Protein AF-0000000077146175 (afdb_homodimer)

Secondary structure (DSSP, 8-state):
-HHHHHHHHHHHHHHHHHH-STT--HHHHHHHHT--HHHHHHHHSHHHHHHHHHHHHHHHHHHHHHHHHHGGGGTS-HHHHHHHHHHHHHHHHHHTHHHHHHHHHHHTS--HHHHHIIIIIHHHHHHHHHHHHHHHHHTTSB----HHHHHHHHHHHHHHHHH-HHIIIIIS---TTSHHHHHHHHHHHHHHHHHHHB--------------/-HHHHHHHHHHHHHHHHHH-STT--HHHHHHHHT--HHHHHHHHSHHHHHHHHHHHHHHHHHHHHHHHHHGGGGTS-HHHHHHHHHHHHHHHHHHTHHHHHHHHHHHTS--HHHHHIIIIIHHHHHHHHHHHHHHHHHTTSB----HHHHHHHHHHHHHHHHH-HHIIIIIS---TTSHHHHHHHHHHHHHHHHHHHB--------------

Sequence (424 aa):
MKQTKQKVIDAAISLFNTKGYDGTSVRDIAKRADVNVANISYYFAGKQGLLEQLITDFLEGYIHVIEMSFEQREYLSAKDVMVQMVRGILRYQFENRELTRFFYRELSLDTTLIREVMTVYFSKERYYIEQMIRQGQMKQEFQKVSFTMFMTQLKGMISMPFLYPQYISEVLHSFPSETFFIEMYTKEIEQWMEQALCKANMYHEWPRAVHMMKQTKQKVIDAAISLFNTKGYDGTSVRDIAKRADVNVANISYYFAGKQGLLEQLITDFLEGYIHVIEMSFEQREYLSAKDVMVQMVRGILRYQFENRELTRFFYRELSLDTTLIREVMTVYFSKERYYIEQMIRQGQMKQEFQKVSFTMFMTQLKGMISMPFLYPQYISEVLHSFPSETFFIEMYTKEIEQWMEQALCKANMYHEWPRAVHM

Foldseek 3Di:
DVLLVVLLLVLLLVCCLPLNLVRDALVSSCVSSVHDSVVCCVPQVGSVSSVLCLLVVLLVQLLVQLVVLLVCPVPDALLVSVLSNLVSNLVSCLVVLSSLLSNVVVCPDDDPSNVCCVVPRVVSVLVSNVVSLVRCVVVQFWDDDDSVVVVVVSVCLSSVCRNCVVCCCVVVVDHSSDPVNSVVSSVVVSVVVCVRTGDPPPCPPPPPPPPD/DVLLVVLLLVLLLVCCLPLNLVRDALVSSCVSSVHDSVVCCVPQVGSVSSVLCLLVVLLVQLLVQLVVLLVCPVPDALLVSVLSNLVSNLVSCLVVLSSLLSNVVVCPDDDPSNVCCVVPRVVSVLVSNVVSLVRCVVVQFWDDDDSVVVVVVSVCLSSVCRNCVVCCCVVVVDHSNDPVNSVVSSVVVSVVVCVRTGDPPPPPPPPPPPPD

Structure (mmCIF, N/CA/C/O backbone):
data_AF-0000000077146175-model_v1
#
loop_
_entity.id
_entity.type
_entity.pdbx_description
1 polymer 'Transcriptional regulator IcaR'
#
loop_
_atom_site.group_PDB
_atom_site.id
_atom_site.type_symbol
_atom_site.label_atom_id
_atom_site.label_alt_id
_atom_site.label_comp_id
_atom_site.label_asym_id
_atom_site.label_entity_id
_atom_site.label_seq_id
_atom_site.pdbx_PDB_ins_code
_atom_site.Cartn_x
_atom_site.Cartn_y
_atom_site.Cartn_z
_atom_site.occupancy
_atom_site.B_iso_or_equiv
_atom_site.auth_seq_id
_atom_site.auth_comp_id
_atom_site.auth_asym_id
_atom_site.auth_atom_id
_atom_site.pdbx_PDB_model_num
ATOM 1 N N . MET A 1 1 ? -22.312 -26.75 12.406 1 53.34 1 MET A N 1
ATOM 2 C CA . MET A 1 1 ? -22.422 -26.141 11.086 1 53.34 1 MET A CA 1
ATOM 3 C C . MET A 1 1 ? -21.641 -24.828 11.039 1 53.34 1 MET A C 1
ATOM 5 O O . MET A 1 1 ? -20.797 -24.625 10.164 1 53.34 1 MET A O 1
ATOM 9 N N . LYS A 1 2 ? -21.906 -23.969 11.992 1 64.31 2 LYS A N 1
ATOM 10 C CA . LYS A 1 2 ? -21.234 -22.672 12.094 1 64.31 2 LYS A CA 1
ATOM 11 C C . LYS A 1 2 ? -19.734 -22.844 12.383 1 64.31 2 LYS A C 1
ATOM 13 O O . LYS A 1 2 ? -18.906 -22.141 11.812 1 64.31 2 LYS A O 1
ATOM 18 N N . GLN A 1 3 ? -19.516 -23.969 12.93 1 84.69 3 GLN A N 1
ATOM 19 C CA . GLN A 1 3 ? -18.156 -24.203 13.359 1 84.69 3 GLN A CA 1
ATOM 20 C C . GLN A 1 3 ? -17.281 -24.688 12.195 1 84.69 3 GLN A C 1
ATOM 22 O O . GLN A 1 3 ? -16.141 -24.266 12.047 1 84.69 3 GLN A O 1
ATOM 27 N N . THR A 1 4 ? -17.922 -25.5 11.359 1 88.94 4 THR A N 1
ATOM 28 C CA . THR A 1 4 ? -17.203 -26.047 10.211 1 88.94 4 THR A CA 1
ATOM 29 C C . THR A 1 4 ? -16.875 -24.938 9.211 1 88.94 4 THR A C 1
ATOM 31 O O . THR A 1 4 ? -15.75 -24.875 8.703 1 88.94 4 THR A O 1
ATOM 34 N N . LYS A 1 5 ? -17.797 -24.078 9.039 1 93.44 5 LYS A N 1
ATOM 35 C CA . LYS A 1 5 ? -17.594 -22.969 8.117 1 93.44 5 LYS A CA 1
ATOM 36 C C . LYS A 1 5 ? -16.422 -22.094 8.555 1 93.44 5 LYS A C 1
ATOM 38 O O . LYS A 1 5 ? -15.578 -21.719 7.734 1 93.44 5 LYS A O 1
ATOM 43 N N . GLN A 1 6 ? -16.422 -21.859 9.805 1 94.44 6 GLN A N 1
ATOM 44 C CA . GLN A 1 6 ? -15.375 -20.984 10.344 1 94.44 6 GLN A CA 1
ATOM 45 C C . GLN A 1 6 ? -14.008 -21.656 10.227 1 94.44 6 GLN A C 1
ATOM 47 O O . GLN A 1 6 ? -13.016 -20.984 9.938 1 94.44 6 GLN A O 1
ATOM 52 N N . LYS A 1 7 ? -13.969 -22.875 10.422 1 95.69 7 LYS A N 1
ATOM 53 C CA . LYS A 1 7 ? -12.719 -23.625 10.281 1 95.69 7 LYS A CA 1
ATOM 54 C C . LYS A 1 7 ? -12.172 -23.516 8.859 1 95.69 7 LYS A C 1
ATOM 56 O O . LYS A 1 7 ? -10.969 -23.359 8.664 1 95.69 7 LYS A O 1
ATOM 61 N N . VAL A 1 8 ? -13.078 -23.656 7.957 1 96.31 8 VAL A N 1
ATOM 62 C CA . VAL A 1 8 ? -12.703 -23.594 6.551 1 96.31 8 VAL A CA 1
ATOM 63 C C . VAL A 1 8 ? -12.18 -22.188 6.227 1 96.31 8 VAL A C 1
ATOM 65 O O . VAL A 1 8 ? -11.148 -22.047 5.562 1 96.31 8 VAL A O 1
ATOM 68 N N . ILE A 1 9 ? -12.852 -21.234 6.742 1 96.19 9 ILE A N 1
ATOM 69 C CA . ILE A 1 9 ? -12.492 -19.828 6.508 1 96.19 9 ILE A CA 1
ATOM 70 C C . ILE A 1 9 ? -11.094 -19.562 7.062 1 96.19 9 ILE A C 1
ATOM 72 O O . ILE A 1 9 ? -10.227 -19.047 6.355 1 96.19 9 ILE A O 1
ATOM 76 N N . ASP A 1 10 ? -10.828 -19.984 8.266 1 96.31 10 ASP A N 1
ATOM 77 C CA . ASP A 1 10 ? -9.539 -19.781 8.922 1 96.31 10 ASP A CA 1
ATOM 78 C C . ASP A 1 10 ? -8.414 -20.484 8.172 1 96.31 10 ASP A C 1
ATOM 80 O O . ASP A 1 10 ? -7.336 -19.938 7.98 1 96.31 10 ASP A O 1
ATOM 84 N N . ALA A 1 11 ? -8.703 -21.672 7.762 1 97.19 11 ALA A N 1
ATOM 85 C CA . ALA A 1 11 ? -7.734 -22.453 7.004 1 97.19 11 ALA A CA 1
ATOM 86 C C . ALA A 1 11 ? -7.414 -21.797 5.668 1 97.19 11 ALA A C 1
ATOM 88 O O . ALA A 1 11 ? -6.246 -21.703 5.277 1 97.19 11 ALA A O 1
ATOM 89 N N . ALA A 1 12 ? -8.414 -21.359 5.004 1 97.19 12 ALA A N 1
ATOM 90 C CA . ALA A 1 12 ? -8.25 -20.719 3.699 1 97.19 12 ALA A CA 1
ATOM 91 C C . ALA A 1 12 ? -7.406 -19.453 3.812 1 97.19 12 ALA A C 1
ATOM 93 O O . ALA A 1 12 ? -6.461 -19.25 3.045 1 97.19 12 ALA A O 1
ATOM 94 N N . ILE A 1 13 ? -7.719 -18.625 4.781 1 96.56 13 ILE A N 1
ATOM 95 C CA . ILE A 1 13 ? -7 -17.375 4.98 1 96.56 13 ILE A CA 1
ATOM 96 C C . ILE A 1 13 ? -5.52 -17.656 5.223 1 96.56 13 ILE A C 1
ATOM 98 O O . ILE A 1 13 ? -4.652 -17.047 4.598 1 96.56 13 ILE A O 1
ATOM 102 N N . SER A 1 14 ? -5.27 -18.578 6.059 1 96 14 SER A N 1
ATOM 103 C CA . SER A 1 14 ? -3.898 -18.953 6.383 1 96 14 SER A CA 1
ATOM 104 C C . SER A 1 14 ? -3.154 -19.453 5.148 1 96 14 SER A C 1
ATOM 106 O O . SER A 1 14 ? -2.035 -19.016 4.871 1 96 14 SER A O 1
ATOM 108 N N . LEU A 1 15 ? -3.766 -20.328 4.395 1 95.69 15 LEU A N 1
ATOM 109 C CA . LEU A 1 15 ? -3.139 -20.938 3.225 1 95.69 15 LEU A CA 1
ATOM 110 C C . LEU A 1 15 ? -2.986 -19.906 2.102 1 95.69 15 LEU A C 1
ATOM 112 O O . LEU A 1 15 ? -1.95 -19.875 1.434 1 95.69 15 LEU A O 1
ATOM 116 N N . PHE A 1 16 ? -3.975 -19.094 1.913 1 94.31 16 PHE A N 1
ATOM 117 C CA . PHE A 1 16 ? -3.9 -18.062 0.882 1 94.31 16 PHE A CA 1
ATOM 118 C C . PHE A 1 16 ? -2.773 -17.078 1.178 1 94.31 16 PHE A C 1
ATOM 120 O O . PHE A 1 16 ? -2.1 -16.609 0.26 1 94.31 16 PHE A O 1
ATOM 127 N N . ASN A 1 17 ? -2.557 -16.828 2.371 1 92.94 17 ASN A N 1
ATOM 128 C CA . ASN A 1 17 ? -1.514 -15.875 2.744 1 92.94 17 ASN A CA 1
ATOM 129 C C . ASN A 1 17 ? -0.123 -16.484 2.609 1 92.94 17 ASN A C 1
ATOM 131 O O . ASN A 1 17 ? 0.846 -15.789 2.322 1 92.94 17 ASN A O 1
ATOM 135 N N . THR A 1 18 ? -0.028 -17.75 2.777 1 89.88 18 THR A N 1
ATOM 136 C CA . THR A 1 18 ? 1.278 -18.406 2.812 1 89.88 18 THR A CA 1
ATOM 137 C C . THR A 1 18 ? 1.646 -18.953 1.438 1 89.88 18 THR A C 1
ATOM 139 O O . THR A 1 18 ? 2.779 -18.797 0.98 1 89.88 18 THR A O 1
ATOM 142 N N . LYS A 1 19 ? 0.628 -19.531 0.694 1 87.75 19 LYS A N 1
ATOM 143 C CA . LYS A 1 19 ? 0.913 -20.219 -0.568 1 87.75 19 LYS A CA 1
ATOM 144 C C . LYS A 1 19 ? 0.338 -19.438 -1.75 1 87.75 19 LYS A C 1
ATOM 146 O O . LYS A 1 19 ? 0.604 -19.766 -2.906 1 87.75 19 LYS A O 1
ATOM 151 N N . GLY A 1 20 ? -0.4 -18.406 -1.377 1 87.69 20 GLY A N 1
ATOM 152 C CA . GLY A 1 20 ? -1.138 -17.734 -2.438 1 87.69 20 GLY A CA 1
ATOM 153 C C . GLY A 1 20 ? -2.412 -18.469 -2.826 1 87.69 20 GLY A C 1
ATOM 154 O O . GLY A 1 20 ? -2.584 -19.641 -2.51 1 87.69 20 GLY A O 1
ATOM 155 N N . TYR A 1 21 ? -3.287 -17.781 -3.48 1 89.38 21 TYR A N 1
ATOM 156 C CA . TYR A 1 21 ? -4.559 -18.344 -3.92 1 89.38 21 TYR A CA 1
ATOM 157 C C . TYR A 1 21 ? -4.336 -19.484 -4.91 1 89.38 21 TYR A C 1
ATOM 159 O O . TYR A 1 21 ? -4.871 -20.578 -4.734 1 89.38 21 TYR A O 1
ATOM 167 N N . ASP A 1 22 ? -3.545 -19.203 -5.922 1 85.38 22 ASP A N 1
ATOM 168 C CA . ASP A 1 22 ? -3.318 -20.172 -6.984 1 85.38 22 ASP A CA 1
ATOM 169 C C . ASP A 1 22 ? -2.543 -21.391 -6.465 1 85.38 22 ASP A C 1
ATOM 171 O O . ASP A 1 22 ? -2.723 -22.5 -6.953 1 85.38 22 ASP A O 1
ATOM 175 N N . GLY A 1 23 ? -1.763 -21.188 -5.457 1 87.25 23 GLY A N 1
ATOM 176 C CA . GLY A 1 23 ? -0.946 -22.25 -4.902 1 87.25 23 GLY A CA 1
ATOM 177 C C . GLY A 1 23 ? -1.691 -23.109 -3.9 1 87.25 23 GLY A C 1
ATOM 178 O O . GLY A 1 23 ? -1.13 -24.062 -3.354 1 87.25 23 GLY A O 1
ATOM 179 N N . THR A 1 24 ? -2.904 -22.75 -3.686 1 94.31 24 THR A N 1
ATOM 180 C CA . THR A 1 24 ? -3.709 -23.469 -2.705 1 94.31 24 THR A CA 1
ATOM 181 C C . THR A 1 24 ? -4.84 -24.234 -3.389 1 94.31 24 THR A C 1
ATOM 183 O O . THR A 1 24 ? -5.551 -23.672 -4.227 1 94.31 24 THR A O 1
ATOM 186 N N . SER A 1 25 ? -4.984 -25.5 -3.064 1 95.56 25 SER A N 1
ATOM 187 C CA . SER A 1 25 ? -6.078 -26.297 -3.613 1 95.56 25 SER A CA 1
ATOM 188 C C . SER A 1 25 ? -7.203 -26.469 -2.598 1 95.56 25 SER A C 1
ATOM 190 O O . SER A 1 25 ? -7.016 -26.219 -1.406 1 95.56 25 SER A O 1
ATOM 192 N N . VAL A 1 26 ? -8.312 -26.906 -3.129 1 96.56 26 VAL A N 1
ATOM 193 C CA . VAL A 1 26 ? -9.43 -27.219 -2.25 1 96.56 26 VAL A CA 1
ATOM 194 C C . VAL A 1 26 ? -9.039 -28.359 -1.298 1 96.56 26 VAL A C 1
ATOM 196 O O . VAL A 1 26 ? -9.445 -28.359 -0.133 1 96.56 26 VAL A O 1
ATOM 199 N N . ARG A 1 27 ? -8.281 -29.25 -1.759 1 97.19 27 ARG A N 1
ATOM 200 C CA . ARG A 1 27 ? -7.805 -30.359 -0.939 1 97.19 27 ARG A CA 1
ATOM 201 C C . ARG A 1 27 ? -6.918 -29.859 0.195 1 97.19 27 ARG A C 1
ATOM 203 O O . ARG A 1 27 ? -7.008 -30.344 1.323 1 97.19 27 ARG A O 1
ATOM 210 N N . ASP A 1 28 ? -6.055 -28.938 -0.066 1 97.5 28 ASP A N 1
ATOM 211 C CA . ASP A 1 28 ? -5.199 -28.328 0.953 1 97.5 28 ASP A CA 1
ATOM 212 C C . ASP A 1 28 ? -6.035 -27.703 2.068 1 97.5 28 ASP A C 1
ATOM 214 O O . ASP A 1 28 ? -5.742 -27.906 3.25 1 97.5 28 ASP A O 1
ATOM 218 N N . ILE A 1 29 ? -7.031 -26.953 1.681 1 97.88 29 ILE A N 1
ATOM 219 C CA . ILE A 1 29 ? -7.891 -26.25 2.631 1 97.88 29 ILE A CA 1
ATOM 220 C C . ILE A 1 29 ? -8.641 -27.266 3.492 1 97.88 29 ILE A C 1
ATOM 222 O O . ILE A 1 29 ? -8.703 -27.125 4.715 1 97.88 29 ILE A O 1
ATOM 226 N N . ALA A 1 30 ? -9.188 -28.25 2.814 1 97.75 30 ALA A N 1
ATOM 227 C CA . ALA A 1 30 ? -9.914 -29.297 3.529 1 97.75 30 ALA A CA 1
ATOM 228 C C . ALA A 1 30 ? -9.023 -29.984 4.562 1 97.75 30 ALA A C 1
ATOM 230 O O . ALA A 1 30 ? -9.438 -30.203 5.707 1 97.75 30 ALA A O 1
ATOM 231 N N . LYS A 1 31 ? -7.875 -30.328 4.172 1 98.06 31 LYS A N 1
ATOM 232 C CA . LYS A 1 31 ? -6.918 -31 5.055 1 98.06 31 LYS A CA 1
ATOM 233 C C . LYS A 1 31 ? -6.586 -30.125 6.262 1 98.06 31 LYS A C 1
ATOM 235 O O . LYS A 1 31 ? -6.617 -30.594 7.402 1 98.06 31 LYS A O 1
ATOM 240 N N . ARG A 1 32 ? -6.332 -28.891 6.086 1 97.06 32 ARG A N 1
ATOM 241 C CA . ARG A 1 32 ? -5.965 -27.984 7.168 1 97.06 32 ARG A CA 1
ATOM 242 C C . ARG A 1 32 ? -7.145 -27.75 8.109 1 97.06 32 ARG A C 1
ATOM 244 O O . ARG A 1 32 ? -6.961 -27.609 9.32 1 97.06 32 ARG A O 1
ATOM 251 N N . ALA A 1 33 ? -8.289 -27.641 7.527 1 97.25 33 ALA A N 1
ATOM 252 C CA . ALA A 1 33 ? -9.492 -27.375 8.305 1 97.25 33 ALA A CA 1
ATOM 253 C C . ALA A 1 33 ? -10.016 -28.656 8.945 1 97.25 33 ALA A C 1
ATOM 255 O O . ALA A 1 33 ? -10.938 -28.625 9.766 1 97.25 33 ALA A O 1
ATOM 256 N N . ASP A 1 34 ? -9.461 -29.75 8.539 1 96.69 34 ASP A N 1
ATOM 257 C CA . ASP A 1 34 ? -9.891 -31.062 9.008 1 96.69 34 ASP A CA 1
ATOM 258 C C . ASP A 1 34 ? -11.359 -31.297 8.68 1 96.69 34 ASP A C 1
ATOM 260 O O . ASP A 1 34 ? -12.156 -31.609 9.57 1 96.69 34 ASP A O 1
ATOM 264 N N . VAL A 1 35 ? -11.68 -31.125 7.414 1 96.31 35 VAL A N 1
ATOM 265 C CA . VAL A 1 35 ? -13.016 -31.375 6.898 1 96.31 35 VAL A CA 1
ATOM 266 C C . VAL A 1 35 ? -12.93 -32.094 5.555 1 96.31 35 VAL A C 1
ATOM 268 O O . VAL A 1 35 ? -11.836 -32.25 4.996 1 96.31 35 VAL A O 1
ATOM 271 N N . ASN A 1 36 ? -14.109 -32.562 5.109 1 93.81 36 ASN A N 1
ATOM 272 C CA . ASN A 1 36 ? -14.164 -33.188 3.787 1 93.81 36 ASN A CA 1
ATOM 273 C C . ASN A 1 36 ? -14.25 -32.125 2.682 1 93.81 36 ASN A C 1
ATOM 275 O O . ASN A 1 36 ? -14.859 -31.078 2.869 1 93.81 36 ASN A O 1
ATOM 279 N N . VAL A 1 37 ? -13.672 -32.469 1.535 1 95.25 37 VAL A N 1
ATOM 280 C CA . VAL A 1 37 ? -13.703 -31.609 0.366 1 95.25 37 VAL A CA 1
ATOM 281 C C . VAL A 1 37 ? -15.148 -31.266 0.013 1 95.25 37 VAL A C 1
ATOM 283 O O . VAL A 1 37 ? -15.445 -30.156 -0.422 1 95.25 37 VAL A O 1
ATOM 286 N N . ALA A 1 38 ? -16.031 -32.156 0.232 1 93.44 38 ALA A N 1
ATOM 287 C CA . ALA A 1 38 ? -17.453 -32 -0.074 1 93.44 38 ALA A CA 1
ATOM 288 C C . ALA A 1 38 ? -18.062 -30.875 0.761 1 93.44 38 ALA A C 1
ATOM 290 O O . ALA A 1 38 ? -18.969 -30.188 0.306 1 93.44 38 ALA A O 1
ATOM 291 N N . ASN A 1 39 ? -17.609 -30.688 1.938 1 93.12 39 ASN A N 1
ATOM 292 C CA . ASN A 1 39 ? -18.078 -29.609 2.805 1 93.12 39 ASN A CA 1
ATOM 293 C C . ASN A 1 39 ? -17.797 -28.25 2.197 1 93.12 39 ASN A C 1
ATOM 295 O O . ASN A 1 39 ? -18.625 -27.344 2.273 1 93.12 39 ASN A O 1
ATOM 299 N N . ILE A 1 40 ? -16.641 -28.109 1.567 1 95.31 40 ILE A N 1
ATOM 300 C CA . ILE A 1 40 ? -16.25 -26.828 0.97 1 95.31 40 ILE A CA 1
ATOM 301 C C . ILE A 1 40 ? -17.141 -26.531 -0.228 1 95.31 40 ILE A C 1
ATOM 303 O O . ILE A 1 40 ? -17.609 -25.391 -0.391 1 95.31 40 ILE A O 1
ATOM 307 N N . SER A 1 41 ? -17.375 -27.547 -0.978 1 94.62 41 SER A N 1
ATOM 308 C CA . SER A 1 41 ? -18.266 -27.375 -2.123 1 94.62 41 SER A CA 1
ATOM 309 C C . SER A 1 41 ? -19.672 -27.016 -1.677 1 94.62 41 SER A C 1
ATOM 311 O O . SER A 1 41 ? -20.312 -26.156 -2.273 1 94.62 41 SER A O 1
ATOM 313 N N . TYR A 1 42 ? -20.062 -27.656 -0.73 1 93.19 42 TYR A N 1
ATOM 314 C CA . TYR A 1 42 ? -21.422 -27.453 -0.222 1 93.19 42 TYR A CA 1
ATOM 315 C C . TYR A 1 42 ? -21.594 -26.031 0.331 1 93.19 42 TYR A C 1
ATOM 317 O O . TYR A 1 42 ? -22.547 -25.344 -0.015 1 93.19 42 TYR A O 1
ATOM 325 N N . TYR A 1 43 ? -20.656 -25.578 1.09 1 93.62 43 TYR A N 1
ATOM 326 C CA . TYR A 1 43 ? -20.797 -24.328 1.81 1 93.62 43 TYR A CA 1
ATOM 327 C C . TYR A 1 43 ? -20.359 -23.141 0.94 1 93.62 43 TYR A C 1
ATOM 329 O O . TYR A 1 43 ? -20.891 -22.047 1.076 1 93.62 43 TYR A O 1
ATOM 337 N N . PHE A 1 44 ? -19.328 -23.344 0.019 1 96 44 PHE A N 1
ATOM 338 C CA . PHE A 1 44 ? -18.703 -22.188 -0.615 1 96 44 PHE A CA 1
ATOM 339 C C . PHE A 1 44 ? -18.703 -22.344 -2.131 1 96 44 PHE A C 1
ATOM 341 O O . PHE A 1 44 ? -18.281 -21.422 -2.85 1 96 44 PHE A O 1
ATOM 348 N N . ALA A 1 45 ? -19.156 -23.422 -2.619 1 95.19 45 ALA A N 1
ATOM 349 C CA . ALA A 1 45 ? -19.172 -23.672 -4.055 1 95.19 45 ALA A CA 1
ATOM 350 C C . ALA A 1 45 ? -17.766 -23.672 -4.633 1 95.19 45 ALA A C 1
ATOM 352 O O . ALA A 1 45 ? -17.5 -23.047 -5.66 1 95.19 45 ALA A O 1
ATOM 353 N N . GLY A 1 46 ? -16.781 -24.219 -3.801 1 94.62 46 GLY A N 1
ATOM 354 C CA . GLY A 1 46 ? -15.414 -24.375 -4.262 1 94.62 46 GLY A CA 1
ATOM 355 C C . GLY A 1 46 ? -14.508 -23.234 -3.82 1 94.62 46 GLY A C 1
ATOM 356 O O . GLY A 1 46 ? -14.898 -22.422 -2.982 1 94.62 46 GLY A O 1
ATOM 357 N N . LYS A 1 47 ? -13.273 -23.25 -4.371 1 94.88 47 LYS A N 1
ATOM 358 C CA . LYS A 1 47 ? -12.234 -22.297 -4.004 1 94.88 47 LYS A CA 1
ATOM 359 C C . LYS A 1 47 ? -12.609 -20.875 -4.434 1 94.88 47 LYS A C 1
ATOM 361 O O . LYS A 1 47 ? -12.398 -19.922 -3.693 1 94.88 47 LYS A O 1
ATOM 366 N N . GLN A 1 48 ? -13.203 -20.797 -5.578 1 94.75 48 GLN A N 1
ATOM 367 C CA . GLN A 1 48 ? -13.602 -19.5 -6.098 1 94.75 48 GLN A CA 1
ATOM 368 C C . GLN A 1 48 ? -14.711 -18.875 -5.254 1 94.75 48 GLN A C 1
ATOM 370 O O . GLN A 1 48 ? -14.68 -17.688 -4.934 1 94.75 48 GLN A O 1
ATOM 375 N N . GLY A 1 49 ? -15.664 -19.641 -4.957 1 96.25 49 GLY A N 1
ATOM 376 C CA . GLY A 1 49 ? -16.734 -19.156 -4.086 1 96.25 49 GLY A CA 1
ATOM 377 C C . GLY A 1 49 ? -16.234 -18.75 -2.711 1 96.25 49 GLY A C 1
ATOM 378 O O . GLY A 1 49 ? -16.734 -17.781 -2.139 1 96.25 49 GLY A O 1
ATOM 379 N N . LEU A 1 50 ? -15.359 -19.516 -2.219 1 96.81 50 LEU A N 1
ATOM 380 C CA . LEU A 1 50 ? -14.758 -19.203 -0.929 1 96.81 50 LEU A CA 1
ATOM 381 C C . LEU A 1 50 ? -14.039 -17.859 -0.978 1 96.81 50 LEU A C 1
ATOM 383 O O . LEU A 1 50 ? -14.203 -17.031 -0.078 1 96.81 50 LEU A O 1
ATOM 387 N N . LEU A 1 51 ? -13.266 -17.609 -2.018 1 96.94 51 LEU A N 1
ATOM 388 C CA . LEU A 1 51 ? -12.586 -16.328 -2.209 1 96.94 51 LEU A CA 1
ATOM 389 C C . LEU A 1 51 ? -13.586 -15.18 -2.234 1 96.94 51 LEU A C 1
ATOM 391 O O . LEU A 1 51 ? -13.406 -14.172 -1.545 1 96.94 51 LEU A O 1
ATOM 395 N N . GLU A 1 52 ? -14.555 -15.32 -3.002 1 96.88 52 GLU A N 1
ATOM 396 C CA . GLU A 1 52 ? -15.57 -14.289 -3.152 1 96.88 52 GLU A CA 1
ATOM 397 C C . GLU A 1 52 ? -16.234 -13.969 -1.816 1 96.88 52 GLU A C 1
ATOM 399 O O . GLU A 1 52 ? -16.469 -12.805 -1.491 1 96.88 52 GLU A O 1
ATOM 404 N N . GLN A 1 53 ? -16.531 -14.969 -1.113 1 96.44 53 GLN A N 1
ATOM 405 C CA . GLN A 1 53 ? -17.172 -14.773 0.184 1 96.44 53 GLN A CA 1
ATOM 406 C C . GLN A 1 53 ? -16.234 -14.062 1.156 1 96.44 53 GLN A C 1
ATOM 408 O O . GLN A 1 53 ? -16.672 -13.18 1.904 1 96.44 53 GLN A O 1
ATOM 413 N N . LEU A 1 54 ? -14.992 -14.477 1.224 1 97.5 54 LEU A N 1
ATOM 414 C CA . LEU A 1 54 ? -14.016 -13.844 2.105 1 97.5 54 LEU A CA 1
ATOM 415 C C . LEU A 1 54 ? -13.898 -12.352 1.811 1 97.5 54 LEU A C 1
ATOM 417 O O . LEU A 1 54 ? -13.93 -11.531 2.729 1 97.5 54 LEU A O 1
ATOM 421 N N . ILE A 1 55 ? -13.852 -11.992 0.526 1 97.81 55 ILE A N 1
ATOM 422 C CA . ILE A 1 55 ? -13.68 -10.602 0.097 1 97.81 55 ILE A CA 1
ATOM 423 C C . ILE A 1 55 ? -14.945 -9.805 0.405 1 97.81 55 ILE A C 1
ATOM 425 O O . ILE A 1 55 ? -14.875 -8.711 0.966 1 97.81 55 ILE A O 1
ATOM 429 N N . THR A 1 56 ? -16.031 -10.383 0.091 1 96.75 56 THR A N 1
ATOM 430 C CA . THR A 1 56 ? -17.312 -9.703 0.299 1 96.75 56 THR A CA 1
ATOM 431 C C . THR A 1 56 ? -17.562 -9.477 1.787 1 96.75 56 THR A C 1
ATOM 433 O O . THR A 1 56 ? -17.953 -8.383 2.197 1 96.75 56 THR A O 1
ATOM 436 N N . ASP A 1 57 ? -17.375 -10.523 2.551 1 96.06 57 ASP A N 1
ATOM 437 C CA . ASP A 1 57 ? -17.562 -10.406 3.994 1 96.06 57 ASP A CA 1
ATOM 438 C C . ASP A 1 57 ? -16.656 -9.328 4.578 1 96.06 57 ASP A C 1
ATOM 440 O O . ASP A 1 57 ? -17.078 -8.547 5.434 1 96.06 57 ASP A O 1
ATOM 444 N N . PHE A 1 58 ? -15.43 -9.305 4.172 1 98.12 58 PHE A N 1
ATOM 445 C CA . PHE A 1 58 ? -14.492 -8.289 4.629 1 98.12 58 PHE A CA 1
ATOM 446 C C . PHE A 1 58 ? -15.016 -6.891 4.309 1 98.12 58 PHE A C 1
ATOM 448 O O . PHE A 1 58 ? -15.031 -6.016 5.18 1 98.12 58 PHE A O 1
ATOM 455 N N . LEU A 1 59 ? -15.469 -6.691 3.119 1 98.69 59 LEU A N 1
ATOM 456 C CA . LEU A 1 59 ? -15.875 -5.375 2.645 1 98.69 59 LEU A CA 1
ATOM 457 C C . LEU A 1 59 ? -17.172 -4.938 3.311 1 98.69 59 LEU A C 1
ATOM 459 O O . LEU A 1 59 ? -17.391 -3.746 3.557 1 98.69 59 LEU A O 1
ATOM 463 N N . GLU A 1 60 ? -18.031 -5.898 3.541 1 98.06 60 GLU A N 1
ATOM 464 C CA . GLU A 1 60 ? -19.266 -5.566 4.246 1 98.06 60 GLU A CA 1
ATOM 465 C C . GLU A 1 60 ? -18.969 -5.008 5.637 1 98.06 60 GLU A C 1
ATOM 467 O O . GLU A 1 60 ? -19.562 -4.004 6.047 1 98.06 60 GLU A O 1
ATOM 472 N N . GLY A 1 61 ? -18.094 -5.676 6.352 1 98.5 61 GLY A N 1
ATOM 473 C CA . GLY A 1 61 ? -17.672 -5.148 7.641 1 98.5 61 GLY A CA 1
ATOM 474 C C . GLY A 1 61 ? -16.969 -3.812 7.539 1 98.5 61 GLY A C 1
ATOM 475 O O . GLY A 1 61 ? -17.203 -2.914 8.352 1 98.5 61 GLY A O 1
ATOM 476 N N . TYR A 1 62 ? -16.141 -3.678 6.59 1 98.69 62 TYR A N 1
ATOM 477 C CA . TYR A 1 62 ? -15.367 -2.465 6.328 1 98.69 62 TYR A CA 1
ATOM 478 C C . TYR A 1 62 ? -16.297 -1.278 6.078 1 98.69 62 TYR A C 1
ATOM 480 O O . TYR A 1 62 ? -16.125 -0.218 6.688 1 98.69 62 TYR A O 1
ATOM 488 N N . ILE A 1 63 ? -17.266 -1.441 5.215 1 98.62 63 ILE A N 1
ATOM 489 C CA . ILE A 1 63 ? -18.203 -0.374 4.863 1 98.62 63 ILE A CA 1
ATOM 490 C C . ILE A 1 63 ? -19.109 -0.076 6.047 1 98.62 63 ILE A C 1
ATOM 492 O O . ILE A 1 63 ? -19.469 1.079 6.289 1 98.62 63 ILE A O 1
ATOM 496 N N . HIS A 1 64 ? -19.453 -1.121 6.754 1 98.56 64 HIS A N 1
ATOM 497 C CA . HIS A 1 64 ? -20.312 -0.936 7.926 1 98.56 64 HIS A CA 1
ATOM 498 C C . HIS A 1 64 ? -19.656 0.011 8.93 1 98.56 64 HIS A C 1
ATOM 500 O O . HIS A 1 64 ? -20.328 0.873 9.5 1 98.56 64 HIS A O 1
ATOM 506 N N . VAL A 1 65 ? -18.406 -0.14 9.164 1 98.56 65 VAL A N 1
ATOM 507 C CA . VAL A 1 65 ? -17.656 0.726 10.07 1 98.56 65 VAL A CA 1
ATOM 508 C C . VAL A 1 65 ? -17.766 2.178 9.602 1 98.56 65 VAL A C 1
ATOM 510 O O . VAL A 1 65 ? -18 3.076 10.414 1 98.56 65 VAL A O 1
ATOM 513 N N . ILE A 1 66 ? -17.609 2.428 8.336 1 98.62 66 ILE A N 1
ATOM 514 C CA . ILE A 1 66 ? -17.656 3.764 7.746 1 98.62 66 ILE A CA 1
ATOM 515 C C . ILE A 1 66 ? -19.062 4.34 7.898 1 98.62 66 ILE A C 1
ATOM 517 O O . ILE A 1 66 ? -19.219 5.488 8.32 1 98.62 66 ILE A O 1
ATOM 521 N N . GLU A 1 67 ? -20.031 3.516 7.629 1 98.38 67 GLU A N 1
ATOM 522 C CA . GLU A 1 67 ? -21.438 3.936 7.684 1 98.38 67 GLU A CA 1
ATOM 523 C C . GLU A 1 67 ? -21.844 4.312 9.109 1 98.38 67 GLU A C 1
ATOM 525 O O . GLU A 1 67 ? -22.547 5.301 9.312 1 98.38 67 GLU A O 1
ATOM 530 N N . MET A 1 68 ? -21.438 3.514 10.008 1 98.31 68 MET A N 1
ATOM 531 C CA . MET A 1 68 ? -21.766 3.775 11.406 1 98.31 68 MET A CA 1
ATOM 532 C C . MET A 1 68 ? -21.219 5.125 11.852 1 98.31 68 MET A C 1
ATOM 534 O O . MET A 1 68 ? -21.875 5.859 12.586 1 98.31 68 MET A O 1
ATOM 538 N N . SER A 1 69 ? -20 5.418 11.445 1 98.31 69 SER A N 1
ATOM 539 C CA . SER A 1 69 ? -19.422 6.719 11.766 1 98.31 69 SER A CA 1
ATOM 540 C C . SER A 1 69 ? -20.156 7.844 11.047 1 98.31 69 SER A C 1
ATOM 542 O O . SER A 1 69 ? -20.438 8.891 11.641 1 98.31 69 SER A O 1
ATOM 544 N N . PHE A 1 70 ? -20.453 7.645 9.812 1 98.31 70 PHE A N 1
ATOM 545 C CA . PHE A 1 70 ? -21.125 8.633 8.984 1 98.31 70 PHE A CA 1
ATOM 546 C C . PHE A 1 70 ? -22.484 9.016 9.586 1 98.31 70 PHE A C 1
ATOM 548 O O . PHE A 1 70 ? -22.906 10.164 9.492 1 98.31 70 PHE A O 1
ATOM 555 N N . GLU A 1 71 ? -23.141 8.078 10.172 1 97.94 71 GLU A N 1
ATOM 556 C CA . GLU A 1 71 ? -24.469 8.281 10.742 1 97.94 71 GLU A CA 1
ATOM 557 C C . GLU A 1 71 ? -24.422 9.281 11.898 1 97.94 71 GLU A C 1
ATOM 559 O O . GLU A 1 71 ? -25.453 9.812 12.305 1 97.94 71 GLU A O 1
ATOM 564 N N . GLN A 1 72 ? -23.312 9.594 12.391 1 97.69 72 GLN A N 1
ATOM 565 C CA . GLN A 1 72 ? -23.172 10.523 13.508 1 97.69 72 GLN A CA 1
ATOM 566 C C . GLN A 1 72 ? -22.984 11.953 13.016 1 97.69 72 GLN A C 1
ATOM 568 O O . GLN A 1 72 ? -22.781 12.875 13.812 1 97.69 72 GLN A O 1
ATOM 573 N N . ARG A 1 73 ? -23.078 12.211 11.727 1 96.12 73 ARG A N 1
ATOM 574 C CA . ARG A 1 73 ? -22.719 13.469 11.086 1 96.12 73 ARG A CA 1
ATOM 575 C C . ARG A 1 73 ? -23.625 14.602 11.555 1 96.12 73 ARG A C 1
ATOM 577 O O . ARG A 1 73 ? -23.266 15.781 11.445 1 96.12 73 ARG A O 1
ATOM 584 N N . GLU A 1 74 ? -24.828 14.25 12.07 1 95.12 74 GLU A N 1
ATOM 585 C CA . GLU A 1 74 ? -25.75 15.273 12.531 1 95.12 74 GLU A CA 1
ATOM 586 C C . GLU A 1 74 ? -25.438 15.711 13.961 1 95.12 74 GLU A C 1
ATOM 588 O O . GLU A 1 74 ? -25.875 16.781 14.398 1 95.12 74 GLU A O 1
ATOM 593 N N . TYR A 1 75 ? -24.609 14.898 14.648 1 96.62 75 TYR A N 1
ATOM 594 C CA . TYR A 1 75 ? -24.391 15.133 16.078 1 96.62 75 TYR A CA 1
ATOM 595 C C . TYR A 1 75 ? -22.969 15.578 16.344 1 96.62 75 TYR A C 1
ATOM 597 O O . TYR A 1 75 ? -22.688 16.172 17.391 1 96.62 75 TYR A O 1
ATOM 605 N N . LEU A 1 76 ? -22.078 15.312 15.469 1 97.38 76 LEU A N 1
ATOM 606 C CA . LEU A 1 76 ? -20.656 15.594 15.672 1 97.38 76 LEU A CA 1
ATOM 607 C C . LEU A 1 76 ? -20.125 16.516 14.578 1 97.38 76 LEU A C 1
ATOM 609 O O . LEU A 1 76 ? -20.766 16.688 13.539 1 97.38 76 LEU A O 1
ATOM 613 N N . SER A 1 77 ? -18.938 17.156 14.914 1 96.88 77 SER A N 1
ATOM 614 C CA . SER A 1 77 ? -18.266 17.922 13.875 1 96.88 77 SER A CA 1
ATOM 615 C C . SER A 1 77 ? -17.766 17.031 12.75 1 96.88 77 SER A C 1
ATOM 617 O O . SER A 1 77 ? -17.609 15.82 12.938 1 96.88 77 SER A O 1
ATOM 619 N N . ALA A 1 78 ? -17.547 17.578 11.578 1 97.44 78 ALA A N 1
ATOM 620 C CA . ALA A 1 78 ? -16.984 16.812 10.461 1 97.44 78 ALA A CA 1
ATOM 621 C C . ALA A 1 78 ? -15.656 16.188 10.844 1 97.44 78 ALA A C 1
ATOM 623 O O . ALA A 1 78 ? -15.383 15.039 10.492 1 97.44 78 ALA A O 1
ATOM 624 N N . LYS A 1 79 ? -14.883 16.938 11.578 1 97 79 LYS A N 1
ATOM 625 C CA . LYS A 1 79 ? -13.594 16.438 12.039 1 97 79 LYS A CA 1
ATOM 626 C C . LYS A 1 79 ? -13.758 15.203 12.914 1 97 79 LYS A C 1
ATOM 628 O O . LYS A 1 79 ? -13.086 14.188 12.703 1 97 79 LYS A O 1
ATOM 633 N N . ASP A 1 80 ? -14.656 15.281 13.852 1 97.62 80 ASP A N 1
ATOM 634 C CA . ASP A 1 80 ? -14.852 14.18 14.789 1 97.62 80 ASP A CA 1
ATOM 635 C C . ASP A 1 80 ? -15.367 12.938 14.07 1 97.62 80 ASP A C 1
ATOM 637 O O . ASP A 1 80 ? -14.961 11.812 14.398 1 97.62 80 ASP A O 1
ATOM 641 N N . VAL A 1 81 ? -16.234 13.117 13.117 1 98.31 81 VAL A N 1
ATOM 642 C CA . VAL A 1 81 ? -16.75 11.992 12.344 1 98.31 81 VAL A CA 1
ATOM 643 C C . VAL A 1 81 ? -15.617 11.344 11.547 1 98.31 81 VAL A C 1
ATOM 645 O O . VAL A 1 81 ? -15.484 10.125 11.523 1 98.31 81 VAL A O 1
ATOM 648 N N . MET A 1 82 ? -14.797 12.148 10.906 1 98.12 82 MET A N 1
ATOM 649 C CA . MET A 1 82 ? -13.672 11.641 10.117 1 98.12 82 MET A CA 1
ATOM 650 C C . MET A 1 82 ? -12.695 10.875 11.008 1 98.12 82 MET A C 1
ATOM 652 O O . MET A 1 82 ? -12.172 9.836 10.602 1 98.12 82 MET A O 1
ATOM 656 N N . VAL A 1 83 ? -12.445 11.383 12.18 1 97.81 83 VAL A N 1
ATOM 657 C CA . VAL A 1 83 ? -11.555 10.727 13.133 1 97.81 83 VAL A CA 1
ATOM 658 C C . VAL A 1 83 ? -12.133 9.367 13.531 1 97.81 83 VAL A C 1
ATOM 660 O O . VAL A 1 83 ? -11.414 8.367 13.547 1 97.81 83 VAL A O 1
ATOM 663 N N . GLN A 1 84 ? -13.398 9.305 13.781 1 97.94 84 GLN A N 1
ATOM 664 C CA . GLN A 1 84 ? -14.055 8.055 14.141 1 97.94 84 GLN A CA 1
ATOM 665 C C . GLN A 1 84 ? -13.984 7.051 12.992 1 97.94 84 GLN A C 1
ATOM 667 O O . GLN A 1 84 ? -13.812 5.852 13.219 1 97.94 84 GLN A O 1
ATOM 672 N N . MET A 1 85 ? -14.164 7.512 11.812 1 98.31 85 MET A N 1
ATOM 673 C CA . MET A 1 85 ? -14.078 6.652 10.641 1 98.31 85 MET A CA 1
ATOM 674 C C . MET A 1 85 ? -12.703 6.004 10.531 1 98.31 85 MET A C 1
ATOM 676 O O . MET A 1 85 ? -12.602 4.785 10.391 1 98.31 85 MET A O 1
ATOM 680 N N . VAL A 1 86 ? -11.688 6.82 10.648 1 98.12 86 VAL A N 1
ATOM 681 C CA . VAL A 1 86 ? -10.312 6.34 10.5 1 98.12 86 VAL A CA 1
ATOM 682 C C . VAL A 1 86 ? -9.984 5.363 11.633 1 98.12 86 VAL A C 1
ATOM 684 O O . VAL A 1 86 ? -9.422 4.293 11.391 1 98.12 86 VAL A O 1
ATOM 687 N N . ARG A 1 87 ? -10.359 5.691 12.836 1 98.19 87 ARG A N 1
ATOM 688 C CA . ARG A 1 87 ? -10.148 4.812 13.984 1 98.19 87 ARG A CA 1
ATOM 689 C C . ARG A 1 87 ? -10.859 3.477 13.789 1 98.19 87 ARG A C 1
ATOM 691 O O . ARG A 1 87 ? -10.281 2.42 14.047 1 98.19 87 ARG A O 1
ATOM 698 N N . GLY A 1 88 ? -12.07 3.582 13.406 1 98.56 88 GLY A N 1
ATOM 699 C CA . GLY A 1 88 ? -12.852 2.375 13.18 1 98.56 88 GLY A CA 1
ATOM 700 C C . GLY A 1 88 ? -12.273 1.486 12.094 1 98.56 88 GLY A C 1
ATOM 701 O O . GLY A 1 88 ? -12.219 0.265 12.25 1 98.56 88 GLY A O 1
ATOM 702 N N . ILE A 1 89 ? -11.852 2.074 11 1 98.69 89 ILE A N 1
ATOM 703 C CA . ILE A 1 89 ? -11.266 1.343 9.875 1 98.69 89 ILE A CA 1
ATOM 704 C C . ILE A 1 89 ? -10 0.62 10.336 1 98.69 89 ILE A C 1
ATOM 706 O O . ILE A 1 89 ? -9.836 -0.576 10.086 1 98.69 89 ILE A O 1
ATOM 710 N N . LEU A 1 90 ? -9.109 1.332 11.016 1 98.75 90 LEU A N 1
ATOM 711 C CA . LEU A 1 90 ? -7.848 0.749 11.445 1 98.75 90 LEU A CA 1
ATOM 712 C C . LEU A 1 90 ? -8.078 -0.357 12.469 1 98.75 90 LEU A C 1
ATOM 714 O O . LEU A 1 90 ? -7.418 -1.398 12.422 1 98.75 90 LEU A O 1
ATOM 718 N N . ARG A 1 91 ? -9.008 -0.149 13.367 1 98.44 91 ARG A N 1
ATOM 719 C CA . ARG A 1 91 ? -9.344 -1.177 14.352 1 98.44 91 ARG A CA 1
ATOM 720 C C . ARG A 1 91 ? -9.891 -2.426 13.664 1 98.44 91 ARG A C 1
ATOM 722 O O . ARG A 1 91 ? -9.477 -3.545 13.984 1 98.44 91 ARG A O 1
ATOM 729 N N . TYR A 1 92 ? -10.797 -2.246 12.797 1 98.75 92 TYR A N 1
ATOM 730 C CA . TYR A 1 92 ? -11.391 -3.359 12.062 1 98.75 92 TYR A CA 1
ATOM 731 C C . TYR A 1 92 ? -10.328 -4.148 11.312 1 98.75 92 TYR A C 1
ATOM 733 O O . TYR A 1 92 ? -10.305 -5.383 11.375 1 98.75 92 TYR A O 1
ATOM 741 N N . GLN A 1 93 ? -9.477 -3.438 10.57 1 98.75 93 GLN A N 1
ATOM 742 C CA . GLN A 1 93 ? -8.406 -4.082 9.82 1 98.75 93 GLN A CA 1
ATOM 743 C C . GLN A 1 93 ? -7.453 -4.82 10.758 1 98.75 93 GLN A C 1
ATOM 745 O O . GLN A 1 93 ? -6.973 -5.91 10.43 1 98.75 93 GLN A O 1
ATOM 750 N N . PHE A 1 94 ? -7.18 -4.234 11.891 1 98.62 94 PHE A N 1
ATOM 751 C CA . PHE A 1 94 ? -6.281 -4.844 12.867 1 98.62 94 PHE A CA 1
ATOM 752 C C . PHE A 1 94 ? -6.871 -6.133 13.422 1 98.62 94 PHE A C 1
ATOM 754 O O . PHE A 1 94 ? -6.176 -7.141 13.539 1 98.62 94 PHE A O 1
ATOM 761 N N . GLU A 1 95 ? -8.133 -6.105 13.734 1 97.88 95 GLU A N 1
ATOM 762 C CA . GLU A 1 95 ? -8.82 -7.266 14.289 1 97.88 95 GLU A CA 1
ATOM 763 C C . GLU A 1 95 ? -8.914 -8.398 13.266 1 97.88 95 GLU A C 1
ATOM 765 O O . GLU A 1 95 ? -9.086 -9.562 13.633 1 97.88 95 GLU A O 1
ATOM 770 N N . ASN A 1 96 ? -8.828 -8.062 12.039 1 97.62 96 ASN A N 1
ATOM 771 C CA . ASN A 1 96 ? -8.859 -9.023 10.945 1 97.62 96 ASN A CA 1
ATOM 772 C C . ASN A 1 96 ? -7.574 -8.992 10.125 1 97.62 96 ASN A C 1
ATOM 774 O O . ASN A 1 96 ? -7.613 -9.055 8.898 1 97.62 96 ASN A O 1
ATOM 778 N N . ARG A 1 97 ? -6.492 -8.867 10.734 1 96.69 97 ARG A N 1
ATOM 779 C CA . ARG A 1 97 ? -5.234 -8.484 10.102 1 96.69 97 ARG A CA 1
ATOM 780 C C . ARG A 1 97 ? -4.824 -9.5 9.039 1 96.69 97 ARG A C 1
ATOM 782 O O . ARG A 1 97 ? -4.32 -9.125 7.977 1 96.69 97 ARG A O 1
ATOM 789 N N . GLU A 1 98 ? -5.023 -10.805 9.25 1 95.94 98 GLU A N 1
ATOM 790 C CA . GLU A 1 98 ? -4.652 -11.805 8.25 1 95.94 98 GLU A CA 1
ATOM 791 C C . GLU A 1 98 ? -5.523 -11.695 7.008 1 95.94 98 GLU A C 1
ATOM 793 O O . GLU A 1 98 ? -5.023 -11.766 5.883 1 95.94 98 GLU A O 1
ATOM 798 N N . LEU A 1 99 ? -6.793 -11.578 7.273 1 97.5 99 LEU A N 1
ATOM 799 C CA . LEU A 1 99 ? -7.715 -11.398 6.16 1 97.5 99 LEU A CA 1
ATOM 800 C C . LEU A 1 99 ? -7.457 -10.07 5.449 1 97.5 99 LEU A C 1
ATOM 802 O O . LEU A 1 99 ? -7.559 -9.984 4.223 1 97.5 99 LEU A O 1
ATOM 806 N N . THR A 1 100 ? -7.133 -9 6.199 1 98.44 100 THR A N 1
ATOM 807 C CA . THR A 1 100 ? -6.82 -7.691 5.633 1 98.44 100 THR A CA 1
ATOM 808 C C . THR A 1 100 ? -5.625 -7.777 4.691 1 98.44 100 THR A C 1
ATOM 810 O O . THR A 1 100 ? -5.66 -7.242 3.582 1 98.44 100 THR A O 1
ATOM 813 N N . ARG A 1 101 ? -4.609 -8.438 5.133 1 96.88 101 ARG A N 1
ATOM 814 C CA . ARG A 1 101 ? -3.422 -8.609 4.297 1 96.88 101 ARG A CA 1
ATOM 815 C C . ARG A 1 101 ? -3.764 -9.336 3 1 96.88 101 ARG A C 1
ATOM 817 O O . ARG A 1 101 ? -3.357 -8.906 1.918 1 96.88 101 ARG A O 1
ATOM 824 N N . PHE A 1 102 ? -4.496 -10.414 3.172 1 96.12 102 PHE A N 1
ATOM 825 C CA . PHE A 1 102 ? -4.93 -11.172 2.004 1 96.12 102 PHE A CA 1
ATOM 826 C C . PHE A 1 102 ? -5.75 -10.297 1.065 1 96.12 102 PHE A C 1
ATOM 828 O O . PHE A 1 102 ? -5.539 -10.312 -0.149 1 96.12 102 PHE A O 1
ATOM 835 N N . PHE A 1 103 ? -6.637 -9.492 1.619 1 97.81 103 PHE A N 1
ATOM 836 C CA . PHE A 1 103 ? -7.504 -8.617 0.842 1 97.81 103 PHE A CA 1
ATOM 837 C C . PHE A 1 103 ? -6.68 -7.641 0.008 1 97.81 103 PHE A C 1
ATOM 839 O O . PHE A 1 103 ? -6.91 -7.496 -1.194 1 97.81 103 PHE A O 1
ATOM 846 N N . TYR A 1 104 ? -5.711 -6.996 0.623 1 97.62 104 TYR A N 1
ATOM 847 C CA . TYR A 1 104 ? -4.93 -5.98 -0.073 1 97.62 104 TYR A CA 1
ATOM 848 C C . TYR A 1 104 ? -4.074 -6.609 -1.167 1 97.62 104 TYR A C 1
ATOM 850 O O . TYR A 1 104 ? -3.838 -5.992 -2.211 1 97.62 104 TYR A O 1
ATOM 858 N N . ARG A 1 105 ? -3.617 -7.773 -0.957 1 94.62 105 ARG A N 1
ATOM 859 C CA . ARG A 1 105 ? -2.895 -8.469 -2.016 1 94.62 105 ARG A CA 1
ATOM 860 C C . ARG A 1 105 ? -3.809 -8.758 -3.203 1 94.62 105 ARG A C 1
ATOM 862 O O . ARG A 1 105 ? -3.436 -8.516 -4.352 1 94.62 105 ARG A O 1
ATOM 869 N N . GLU A 1 106 ? -5.004 -9.281 -2.912 1 93.94 106 GLU A N 1
ATOM 870 C CA . GLU A 1 106 ? -5.977 -9.57 -3.961 1 93.94 106 GLU A CA 1
ATOM 871 C C . GLU A 1 106 ? -6.391 -8.289 -4.691 1 93.94 106 GLU A C 1
ATOM 873 O O . GLU A 1 106 ? -6.621 -8.312 -5.902 1 93.94 106 GLU A O 1
ATOM 878 N N . LEU A 1 107 ? -6.438 -7.215 -3.926 1 95.81 107 LEU A N 1
ATOM 879 C CA . LEU A 1 107 ? -6.887 -5.93 -4.449 1 95.81 107 LEU A CA 1
ATOM 880 C C . LEU A 1 107 ? -5.961 -5.438 -5.555 1 95.81 107 LEU A C 1
ATOM 882 O O . LEU A 1 107 ? -6.367 -4.641 -6.402 1 95.81 107 LEU A O 1
ATOM 886 N N . SER A 1 108 ? -4.73 -5.895 -5.547 1 93.88 108 SER A N 1
ATOM 887 C CA . SER A 1 108 ? -3.754 -5.441 -6.535 1 93.88 108 SER A CA 1
ATOM 888 C C . SER A 1 108 ? -3.943 -6.152 -7.867 1 93.88 108 SER A C 1
ATOM 890 O O . SER A 1 108 ? -3.309 -5.801 -8.859 1 93.88 108 SER A O 1
ATOM 892 N N . LEU A 1 109 ? -4.844 -7.086 -7.887 1 90.5 109 LEU A N 1
ATOM 893 C CA . LEU A 1 109 ? -5.078 -7.863 -9.102 1 90.5 109 LEU A CA 1
ATOM 894 C C . LEU A 1 109 ? -6.211 -7.258 -9.922 1 90.5 109 LEU A C 1
ATOM 896 O O . LEU A 1 109 ? -7.031 -6.504 -9.398 1 90.5 109 LEU A O 1
ATOM 900 N N . ASP A 1 110 ? -6.172 -7.508 -11.156 1 88.31 110 ASP A N 1
ATOM 901 C CA . ASP A 1 110 ? -7.219 -7.039 -12.062 1 88.31 110 ASP A CA 1
ATOM 902 C C . ASP A 1 110 ? -8.18 -8.172 -12.414 1 88.31 110 ASP A C 1
ATOM 904 O O . ASP A 1 110 ? -8.078 -8.773 -13.484 1 88.31 110 ASP A O 1
ATOM 908 N N . THR A 1 111 ? -9.109 -8.453 -11.57 1 91.56 111 THR A N 1
ATOM 909 C CA . THR A 1 111 ? -10.125 -9.477 -11.773 1 91.56 111 THR A CA 1
ATOM 910 C C . THR A 1 111 ? -11.523 -8.859 -11.773 1 91.56 111 THR A C 1
ATOM 912 O O . THR A 1 111 ? -11.703 -7.707 -11.375 1 91.56 111 THR A O 1
ATOM 915 N N . THR A 1 112 ? -12.453 -9.609 -12.234 1 93.19 112 THR A N 1
ATOM 916 C CA . THR A 1 112 ? -13.844 -9.156 -12.227 1 93.19 112 THR A CA 1
ATOM 917 C C . THR A 1 112 ? -14.312 -8.867 -10.805 1 93.19 112 THR A C 1
ATOM 919 O O . THR A 1 112 ? -15.016 -7.883 -10.562 1 93.19 112 THR A O 1
ATOM 922 N N . LEU A 1 113 ? -13.953 -9.688 -9.922 1 94.25 113 LEU A N 1
ATOM 923 C CA . LEU A 1 113 ? -14.305 -9.5 -8.523 1 94.25 113 LEU A CA 1
ATOM 924 C C . LEU A 1 113 ? -13.789 -8.164 -8 1 94.25 113 LEU A C 1
ATOM 926 O O . LEU A 1 113 ? -14.531 -7.414 -7.367 1 94.25 113 LEU A O 1
ATOM 930 N N . ILE A 1 114 ? -12.578 -7.805 -8.312 1 94.06 114 ILE A N 1
ATOM 931 C CA . ILE A 1 114 ? -11.953 -6.586 -7.805 1 94.06 114 ILE A CA 1
ATOM 932 C C . ILE A 1 114 ? -12.555 -5.367 -8.5 1 94.06 114 ILE A C 1
ATOM 934 O O . ILE A 1 114 ? -12.711 -4.312 -7.887 1 94.06 114 ILE A O 1
ATOM 938 N N . ARG A 1 115 ? -12.922 -5.516 -9.688 1 94.44 115 ARG A N 1
ATOM 939 C CA . ARG A 1 115 ? -13.625 -4.434 -10.367 1 94.44 115 ARG A CA 1
ATOM 940 C C . ARG A 1 115 ? -14.945 -4.109 -9.672 1 94.44 115 ARG A C 1
ATOM 942 O O . ARG A 1 115 ? -15.328 -2.943 -9.562 1 94.44 115 ARG A O 1
ATOM 949 N N . GLU A 1 116 ? -15.586 -5.145 -9.266 1 95 116 GLU A N 1
ATOM 950 C CA . GLU A 1 116 ? -16.812 -4.953 -8.5 1 95 116 GLU A CA 1
ATOM 951 C C . GLU A 1 116 ? -16.531 -4.262 -7.168 1 95 116 GLU A C 1
ATOM 953 O O . GLU A 1 116 ? -17.328 -3.43 -6.719 1 95 116 GLU A O 1
ATOM 958 N N . VAL A 1 117 ? -15.469 -4.652 -6.535 1 95.31 117 VAL A N 1
ATOM 959 C CA . VAL A 1 117 ? -15.055 -4.008 -5.293 1 95.31 117 VAL A CA 1
ATOM 960 C C . VAL A 1 117 ? -14.891 -2.508 -5.523 1 95.31 117 VAL A C 1
ATOM 962 O O . VAL A 1 117 ? -15.367 -1.696 -4.727 1 95.31 117 VAL A O 1
ATOM 965 N N . MET A 1 118 ? -14.227 -2.104 -6.613 1 94.75 118 MET A N 1
ATOM 966 C CA . MET A 1 118 ? -13.984 -0.703 -6.949 1 94.75 118 MET A CA 1
ATOM 967 C C . MET A 1 118 ? -15.297 0.032 -7.184 1 94.75 118 MET A C 1
ATOM 969 O O . MET A 1 118 ? -15.531 1.1 -6.613 1 94.75 118 MET A O 1
ATOM 973 N N . THR A 1 119 ? -16.219 -0.52 -7.883 1 94.25 119 THR A N 1
ATOM 974 C CA . THR A 1 119 ? -17.406 0.168 -8.383 1 94.25 119 THR A CA 1
ATOM 975 C C . THR A 1 119 ? -18.516 0.186 -7.328 1 94.25 119 THR A C 1
ATOM 977 O O . THR A 1 119 ? -19.344 1.1 -7.305 1 94.25 119 THR A O 1
ATOM 980 N N . VAL A 1 120 ? -18.469 -0.807 -6.469 1 96.38 120 VAL A N 1
ATOM 981 C CA . VAL A 1 120 ? -19.578 -0.917 -5.52 1 96.38 120 VAL A CA 1
ATOM 982 C C . VAL A 1 120 ? -19.125 -0.437 -4.145 1 96.38 120 VAL A C 1
ATOM 984 O O . VAL A 1 120 ? -19.594 0.592 -3.654 1 96.38 120 VAL A O 1
ATOM 987 N N . TYR A 1 121 ? -18.156 -1.043 -3.623 1 97.88 121 TYR A N 1
ATOM 988 C CA . TYR A 1 121 ? -17.781 -0.796 -2.234 1 97.88 121 TYR A CA 1
ATOM 989 C C . TYR A 1 121 ? -16.938 0.466 -2.111 1 97.88 121 TYR A C 1
ATOM 991 O O . TYR A 1 121 ? -17.203 1.317 -1.259 1 97.88 121 TYR A O 1
ATOM 999 N N . PHE A 1 122 ? -15.969 0.666 -2.969 1 98.31 122 PHE A N 1
ATOM 1000 C CA . PHE A 1 122 ? -15.078 1.815 -2.826 1 98.31 122 PHE A CA 1
ATOM 1001 C C . PHE A 1 122 ? -15.742 3.08 -3.359 1 98.31 122 PHE A C 1
ATOM 1003 O O . PHE A 1 122 ? -15.367 4.191 -2.982 1 98.31 122 PHE A O 1
ATOM 1010 N N . SER A 1 123 ? -16.75 2.916 -4.188 1 97.19 123 SER A N 1
ATOM 1011 C CA . SER A 1 123 ? -17.562 4.07 -4.543 1 97.19 123 SER A CA 1
ATOM 1012 C C . SER A 1 123 ? -18.391 4.551 -3.352 1 97.19 123 SER A C 1
ATOM 1014 O O . SER A 1 123 ? -18.594 5.754 -3.178 1 97.19 123 SER A O 1
ATOM 1016 N N . LYS A 1 124 ? -18.906 3.598 -2.59 1 97.75 124 LYS A N 1
ATOM 1017 C CA . LYS A 1 124 ? -19.609 3.961 -1.362 1 97.75 124 LYS A CA 1
ATOM 1018 C C . LYS A 1 124 ? -18.672 4.676 -0.387 1 97.75 124 LYS A C 1
ATOM 1020 O O . LYS A 1 124 ? -19.047 5.688 0.206 1 97.75 124 LYS A O 1
ATOM 1025 N N . GLU A 1 125 ? -17.484 4.105 -0.195 1 98.44 125 GLU A N 1
ATOM 1026 C CA . GLU A 1 125 ? -16.484 4.758 0.644 1 98.44 125 GLU A CA 1
ATOM 1027 C C . GLU A 1 125 ? -16.234 6.191 0.192 1 98.44 125 GLU A C 1
ATOM 1029 O O . GLU A 1 125 ? -16.203 7.109 1.013 1 98.44 125 GLU A O 1
ATOM 1034 N N . ARG A 1 126 ? -15.984 6.297 -1.097 1 98.25 126 ARG A N 1
ATOM 1035 C CA . ARG A 1 126 ? -15.758 7.613 -1.68 1 98.25 126 ARG A CA 1
ATOM 1036 C C . ARG A 1 126 ? -16.906 8.57 -1.353 1 98.25 126 ARG A C 1
ATOM 1038 O O . ARG A 1 126 ? -16.672 9.711 -0.966 1 98.25 126 ARG A O 1
ATOM 1045 N N . TYR A 1 127 ? -18.062 8.102 -1.511 1 97.94 127 TYR A N 1
ATOM 1046 C CA . TYR A 1 127 ? -19.25 8.922 -1.258 1 97.94 127 TYR A CA 1
ATOM 1047 C C . TYR A 1 127 ? -19.266 9.43 0.179 1 97.94 127 TYR A C 1
ATOM 1049 O O . TYR A 1 127 ? -19.422 10.625 0.418 1 97.94 127 TYR A O 1
ATOM 1057 N N . TYR A 1 128 ? -19.094 8.555 1.123 1 98.44 128 TYR A N 1
ATOM 1058 C CA . TYR A 1 128 ? -19.172 8.93 2.531 1 98.44 128 TYR A CA 1
ATOM 1059 C C . TYR A 1 128 ? -18.078 9.922 2.898 1 98.44 128 TYR A C 1
ATOM 1061 O O . TYR A 1 128 ? -18.344 10.922 3.57 1 98.44 128 TYR A O 1
ATOM 1069 N N . ILE A 1 129 ? -16.906 9.695 2.455 1 98.5 129 ILE A N 1
ATOM 1070 C CA . ILE A 1 129 ? -15.781 10.555 2.824 1 98.5 129 ILE A CA 1
ATOM 1071 C C . ILE A 1 129 ? -15.906 11.906 2.115 1 98.5 129 ILE A C 1
ATOM 1073 O O . ILE A 1 129 ? -15.656 12.953 2.713 1 98.5 129 ILE A O 1
ATOM 1077 N N . GLU A 1 130 ? -16.281 11.836 0.889 1 98.12 130 GLU A N 1
ATOM 1078 C CA . GLU A 1 130 ? -16.484 13.07 0.139 1 98.12 130 GLU A CA 1
ATOM 1079 C C . GLU A 1 130 ? -17.547 13.945 0.79 1 98.12 130 GLU A C 1
ATOM 1081 O O . GLU A 1 130 ? -17.391 15.172 0.87 1 98.12 130 GLU A O 1
ATOM 1086 N N . GLN A 1 131 ? -18.625 13.336 1.208 1 98 131 GLN A N 1
ATOM 1087 C CA . GLN A 1 131 ? -19.688 14.078 1.88 1 98 131 GLN A CA 1
ATOM 1088 C C . GLN A 1 131 ? -19.172 14.719 3.17 1 98 131 GLN A C 1
ATOM 1090 O O . GLN A 1 131 ? -19.531 15.859 3.486 1 98 131 GLN A O 1
ATOM 1095 N N . MET A 1 132 ? -18.375 14.047 3.895 1 98.12 132 MET A N 1
ATOM 1096 C CA . MET A 1 132 ? -17.859 14.586 5.148 1 98.12 132 MET A CA 1
ATOM 1097 C C . MET A 1 132 ? -16.906 15.75 4.891 1 98.12 132 MET A C 1
ATOM 1099 O O . MET A 1 132 ? -16.922 16.734 5.621 1 98.12 132 MET A O 1
ATOM 1103 N N . ILE A 1 133 ? -16.062 15.609 3.867 1 97.62 133 ILE A N 1
ATOM 1104 C CA . ILE A 1 133 ? -15.133 16.688 3.523 1 97.62 133 ILE A CA 1
ATOM 1105 C C . ILE A 1 133 ? -15.914 17.922 3.072 1 97.62 133 ILE A C 1
ATOM 1107 O O . ILE A 1 133 ? -15.617 19.031 3.492 1 97.62 133 ILE A O 1
ATOM 1111 N N . ARG A 1 134 ? -16.938 17.703 2.299 1 97.19 134 ARG A N 1
ATOM 1112 C CA . ARG A 1 134 ? -17.781 18.797 1.829 1 97.19 134 ARG A CA 1
ATOM 1113 C C . ARG A 1 134 ? -18.469 19.5 2.996 1 97.19 134 ARG A C 1
ATOM 1115 O O . ARG A 1 134 ? -18.516 20.719 3.057 1 97.19 134 ARG A O 1
ATOM 1122 N N . GLN A 1 135 ? -19.016 18.703 3.846 1 96.94 135 GLN A N 1
ATOM 11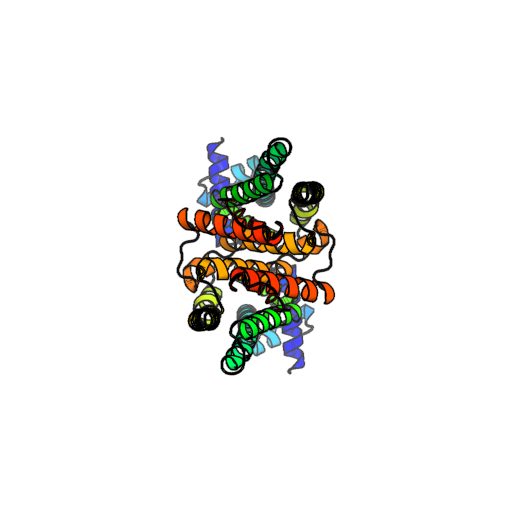23 C CA . GLN A 1 135 ? -19.672 19.266 5.023 1 96.94 135 GLN A CA 1
ATOM 1124 C C . GLN A 1 135 ? -18.703 20.078 5.867 1 96.94 135 GLN A C 1
ATOM 1126 O O . GLN A 1 135 ? -19.062 21.172 6.348 1 96.94 135 GLN A O 1
ATOM 1131 N N . GLY A 1 136 ? -17.531 19.609 6.07 1 96.81 136 GLY A N 1
ATOM 1132 C CA . GLY A 1 136 ? -16.531 20.344 6.816 1 96.81 136 GLY A CA 1
ATOM 1133 C C . GLY A 1 136 ? -16.125 21.641 6.156 1 96.81 136 GLY A C 1
ATOM 1134 O O . GLY A 1 136 ? -15.859 22.641 6.844 1 96.81 136 GLY A O 1
ATOM 1135 N N . GLN A 1 137 ? -16.078 21.609 4.84 1 96.19 137 GLN A N 1
ATOM 1136 C CA . GLN A 1 137 ? -15.758 22.828 4.102 1 96.19 137 GLN A CA 1
ATOM 1137 C C . GLN A 1 137 ? -16.891 23.844 4.191 1 96.19 137 GLN A C 1
ATOM 1139 O O . GLN A 1 137 ? -16.656 25.031 4.391 1 96.19 137 GLN A O 1
ATOM 1144 N N . MET A 1 138 ? -18.078 23.359 4.121 1 95.31 138 MET A N 1
ATOM 1145 C CA . MET A 1 138 ? -19.25 24.234 4.215 1 95.31 138 MET A CA 1
ATOM 1146 C C . MET A 1 138 ? -19.328 24.891 5.59 1 95.31 138 MET A C 1
ATOM 1148 O O . MET A 1 138 ? -19.719 26.047 5.699 1 95.31 138 MET A O 1
ATOM 1152 N N . LYS A 1 139 ? -18.938 24.219 6.594 1 94.94 139 LYS A N 1
ATOM 1153 C CA . LYS A 1 139 ? -18.984 24.719 7.965 1 94.94 139 LYS A CA 1
ATOM 1154 C C . LYS A 1 139 ? -17.688 25.438 8.328 1 94.94 139 LYS A C 1
ATOM 1156 O O . LYS A 1 139 ? -17.469 25.781 9.492 1 94.94 139 LYS A O 1
ATOM 1161 N N . GLN A 1 140 ? -16.734 25.484 7.449 1 94.25 140 GLN A N 1
ATOM 1162 C CA . GLN A 1 140 ? -15.469 26.188 7.578 1 94.25 140 GLN A CA 1
ATOM 1163 C C . GLN A 1 140 ? -14.555 25.5 8.594 1 94.25 140 GLN A C 1
ATOM 1165 O O . GLN A 1 140 ? -13.703 26.156 9.211 1 94.25 140 GLN A O 1
ATOM 1170 N N . GLU A 1 141 ? -14.82 24.266 8.688 1 94.81 141 GLU A N 1
ATOM 1171 C CA . GLU A 1 141 ? -13.945 23.422 9.5 1 94.81 141 GLU A CA 1
ATOM 1172 C C . GLU A 1 141 ? -12.703 23 8.719 1 94.81 141 GLU A C 1
ATOM 1174 O O . GLU A 1 141 ? -11.625 22.828 9.289 1 94.81 141 GLU A O 1
ATOM 1179 N N . PHE A 1 142 ? -12.953 22.734 7.5 1 96.62 142 PHE A N 1
ATOM 1180 C CA . PHE A 1 142 ? -11.898 22.203 6.645 1 96.62 142 PHE A CA 1
ATOM 1181 C C . PHE A 1 142 ? -11.492 23.203 5.582 1 96.62 142 PHE A C 1
ATOM 1183 O O . PHE A 1 142 ? -12.32 23.984 5.094 1 96.62 142 PHE A O 1
ATOM 1190 N N . GLN A 1 143 ? -10.227 23.219 5.273 1 95.38 143 GLN A N 1
ATOM 1191 C CA . GLN A 1 143 ? -9.734 23.984 4.133 1 95.38 143 GLN A CA 1
ATOM 1192 C C . GLN A 1 143 ? -9.969 23.234 2.826 1 95.38 143 GLN A C 1
ATOM 1194 O O . GLN A 1 143 ? -10.359 22.062 2.836 1 95.38 143 GLN A O 1
ATOM 1199 N N . LYS A 1 144 ? -9.781 23.953 1.74 1 94.56 144 LYS A N 1
ATOM 1200 C CA . LYS A 1 144 ? -9.883 23.312 0.435 1 94.56 144 LYS A CA 1
ATOM 1201 C C . LYS A 1 144 ? -8.711 22.344 0.205 1 94.56 144 LYS A C 1
ATOM 1203 O O . LYS A 1 144 ? -7.562 22.688 0.476 1 94.56 144 LYS A O 1
ATOM 1208 N N . VAL A 1 145 ? -9.062 21.172 -0.209 1 94.44 145 VAL A N 1
ATOM 1209 C CA . VAL A 1 145 ? -8.055 20.156 -0.497 1 94.44 145 VAL A CA 1
ATOM 1210 C C . VAL A 1 145 ? -8.445 19.375 -1.754 1 94.44 145 VAL A C 1
ATOM 1212 O O . VAL A 1 145 ? -9.617 19.328 -2.117 1 94.44 145 VAL A O 1
ATOM 1215 N N . SER A 1 146 ? -7.434 18.875 -2.436 1 96.06 146 SER A N 1
ATOM 1216 C CA . SER A 1 146 ? -7.719 17.922 -3.506 1 96.06 146 SER A CA 1
ATOM 1217 C C . SER A 1 146 ? -8.188 16.594 -2.945 1 96.06 146 SER A C 1
ATOM 1219 O O . SER A 1 146 ? -7.418 15.867 -2.309 1 96.06 146 SER A O 1
ATOM 1221 N N . PHE A 1 147 ? -9.406 16.25 -3.268 1 97.5 147 PHE A N 1
ATOM 1222 C CA . PHE A 1 147 ? -9.969 15 -2.77 1 97.5 147 PHE A CA 1
ATOM 1223 C C . PHE A 1 147 ? -9.156 13.805 -3.252 1 97.5 147 PHE A C 1
ATOM 1225 O O . PHE A 1 147 ? -8.875 12.883 -2.48 1 97.5 147 PHE A O 1
ATOM 1232 N N . THR A 1 148 ? -8.766 13.836 -4.492 1 98.06 148 THR A N 1
ATOM 1233 C CA . THR A 1 148 ? -8.016 12.742 -5.102 1 98.06 148 THR A CA 1
ATOM 1234 C C . THR A 1 148 ? -6.695 12.523 -4.371 1 98.06 148 THR A C 1
ATOM 1236 O O . THR A 1 148 ? -6.352 11.391 -4.027 1 98.06 148 THR A O 1
ATOM 1239 N N . MET A 1 149 ? -5.969 13.609 -4.082 1 97.69 149 MET A N 1
ATOM 1240 C CA . MET A 1 149 ? -4.68 13.523 -3.406 1 97.69 149 MET A CA 1
ATOM 1241 C C . MET A 1 149 ? -4.852 13.062 -1.962 1 97.69 149 MET A C 1
ATOM 1243 O O . MET A 1 149 ? -4.113 12.203 -1.485 1 97.69 149 MET A O 1
ATOM 1247 N N . PHE A 1 150 ? -5.883 13.617 -1.326 1 97.62 150 PHE A N 1
ATOM 1248 C CA . PHE A 1 150 ? -6.164 13.266 0.061 1 97.62 150 PHE A CA 1
ATOM 1249 C C . PHE A 1 150 ? -6.473 11.781 0.193 1 97.62 150 PHE A C 1
ATOM 1251 O O . PHE A 1 150 ? -5.891 11.094 1.034 1 97.62 150 PHE A O 1
ATOM 1258 N N . MET A 1 151 ? -7.336 11.266 -0.685 1 98.5 151 MET A N 1
ATOM 1259 C CA . MET A 1 151 ? -7.754 9.867 -0.625 1 98.5 151 MET A CA 1
ATOM 1260 C C . MET A 1 151 ? -6.586 8.938 -0.941 1 98.5 151 MET A C 1
ATOM 1262 O O . MET A 1 151 ? -6.445 7.883 -0.324 1 98.5 151 MET A O 1
ATOM 1266 N N . THR A 1 152 ? -5.754 9.297 -1.905 1 98.5 152 THR A N 1
ATOM 1267 C CA . THR A 1 152 ? -4.598 8.484 -2.27 1 98.5 152 THR A CA 1
ATOM 1268 C C . THR A 1 152 ? -3.637 8.359 -1.092 1 98.5 152 THR A C 1
ATOM 1270 O O . THR A 1 152 ? -3.168 7.258 -0.786 1 98.5 152 THR A O 1
ATOM 1273 N N . GLN A 1 153 ? -3.377 9.477 -0.401 1 98.12 153 GLN A N 1
ATOM 1274 C CA . GLN A 1 153 ? -2.508 9.445 0.772 1 98.12 153 GLN A CA 1
ATOM 1275 C C . GLN A 1 153 ? -3.119 8.609 1.892 1 98.12 153 GLN A C 1
ATOM 1277 O O . GLN A 1 153 ? -2.445 7.758 2.475 1 98.12 153 GLN A O 1
ATOM 1282 N N . LEU A 1 154 ? -4.391 8.812 2.145 1 98.56 154 LEU A N 1
ATOM 1283 C CA . LEU A 1 154 ? -5.078 8.109 3.221 1 98.56 154 LEU A CA 1
ATOM 1284 C C . LEU A 1 154 ? -5.07 6.605 2.98 1 98.56 154 LEU A C 1
ATOM 1286 O O . LEU A 1 154 ? -4.727 5.832 3.877 1 98.56 154 LEU A O 1
ATOM 1290 N N . LYS A 1 155 ? -5.391 6.176 1.809 1 98.56 155 LYS A N 1
ATOM 1291 C CA . LYS A 1 155 ? -5.43 4.754 1.479 1 98.56 155 LYS A CA 1
ATOM 1292 C C . LYS A 1 155 ? -4.051 4.121 1.619 1 98.56 155 LYS A C 1
ATOM 1294 O O . LYS A 1 155 ? -3.93 2.977 2.064 1 98.56 155 LYS A O 1
ATOM 1299 N N . GLY A 1 156 ? -3.025 4.918 1.208 1 98.44 156 GLY A N 1
ATOM 1300 C CA . GLY A 1 156 ? -1.669 4.434 1.401 1 98.44 156 GLY A CA 1
ATOM 1301 C C . GLY A 1 156 ? -1.316 4.215 2.861 1 98.44 156 GLY A C 1
ATOM 1302 O O . GLY A 1 156 ? -0.777 3.166 3.223 1 98.44 156 GLY A O 1
ATOM 1303 N N . MET A 1 157 ? -1.681 5.121 3.668 1 98.44 157 MET A N 1
ATOM 1304 C CA . MET A 1 157 ? -1.311 5.07 5.082 1 98.44 157 MET A CA 1
ATOM 1305 C C . MET A 1 157 ? -2.064 3.955 5.801 1 98.44 157 MET A C 1
ATOM 1307 O O . MET A 1 157 ? -1.492 3.254 6.637 1 98.44 157 MET A O 1
ATOM 1311 N N . ILE A 1 158 ? -3.314 3.717 5.438 1 98.56 158 ILE A N 1
ATOM 1312 C CA . ILE A 1 158 ? -4.102 2.783 6.234 1 98.56 158 ILE A CA 1
ATOM 1313 C C . ILE A 1 158 ? -3.82 1.353 5.777 1 98.56 158 ILE A C 1
ATOM 1315 O O . ILE A 1 158 ? -4.082 0.397 6.516 1 98.56 158 ILE A O 1
ATOM 1319 N N . SER A 1 159 ? -3.287 1.191 4.582 1 98.56 159 SER A N 1
ATOM 1320 C CA . SER A 1 159 ? -3.064 -0.154 4.062 1 98.56 159 SER A CA 1
ATOM 1321 C C . SER A 1 159 ? -1.662 -0.651 4.395 1 98.56 159 SER A C 1
ATOM 1323 O O . SER A 1 159 ? -1.454 -1.85 4.598 1 98.56 159 SER A O 1
ATOM 1325 N N . MET A 1 160 ? -0.718 0.263 4.555 1 98.38 160 MET A N 1
ATOM 1326 C CA . MET A 1 160 ? 0.71 -0.041 4.559 1 98.38 160 MET A CA 1
ATOM 1327 C C . MET A 1 160 ? 1.063 -0.973 5.715 1 98.38 160 MET A C 1
ATOM 1329 O O . MET A 1 160 ? 1.733 -1.987 5.516 1 98.38 160 MET A O 1
ATOM 1333 N N . PRO A 1 161 ? 0.61 -0.748 6.922 1 98.19 161 PRO A N 1
ATOM 1334 C CA . PRO A 1 161 ? 1.067 -1.61 8.008 1 98.19 161 PRO A CA 1
ATOM 1335 C C . PRO A 1 161 ? 0.568 -3.047 7.879 1 98.19 161 PRO A C 1
ATOM 1337 O O . PRO A 1 161 ? 1.178 -3.971 8.422 1 98.19 161 PRO A O 1
ATOM 1340 N N . PHE A 1 162 ? -0.471 -3.246 7.141 1 98.19 162 PHE A N 1
ATOM 1341 C CA . PHE A 1 162 ? -1.081 -4.566 7.023 1 98.19 162 PHE A CA 1
ATOM 1342 C C . PHE A 1 162 ? -0.528 -5.312 5.816 1 98.19 162 PHE A C 1
ATOM 1344 O O . PHE A 1 162 ? -0.394 -6.539 5.848 1 98.19 162 PHE A O 1
ATOM 1351 N N . LEU A 1 163 ? -0.273 -4.586 4.82 1 97.5 163 LEU A N 1
ATOM 1352 C CA . LEU A 1 163 ? 0.226 -5.215 3.602 1 97.5 163 LEU A CA 1
ATOM 1353 C C . LEU A 1 163 ? 1.699 -5.582 3.744 1 97.5 163 LEU A C 1
ATOM 1355 O O . LEU A 1 163 ? 2.141 -6.609 3.225 1 97.5 163 LEU A O 1
ATOM 1359 N N . TYR A 1 164 ? 2.461 -4.766 4.426 1 97.19 164 TYR A N 1
ATOM 1360 C CA . TYR A 1 164 ? 3.9 -4.977 4.539 1 97.19 164 TYR A CA 1
ATOM 1361 C C . TYR A 1 164 ? 4.328 -5.031 6.004 1 97.19 164 TYR A C 1
ATOM 1363 O O . TYR A 1 164 ? 5.203 -4.273 6.43 1 97.19 164 TYR A O 1
ATOM 1371 N N . PRO A 1 165 ? 3.82 -5.969 6.754 1 96.56 165 PRO A N 1
ATOM 1372 C CA . PRO A 1 165 ? 4.227 -6.066 8.156 1 96.56 165 PRO A CA 1
ATOM 1373 C C . PRO A 1 165 ? 5.711 -6.391 8.32 1 96.56 165 PRO A C 1
ATOM 1375 O O . PRO A 1 165 ? 6.324 -6.004 9.32 1 96.56 165 PRO A O 1
ATOM 1378 N N . GLN A 1 166 ? 6.309 -7.059 7.395 1 95.62 166 GLN A N 1
ATOM 1379 C CA . GLN A 1 166 ? 7.715 -7.438 7.457 1 95.62 166 GLN A CA 1
ATOM 1380 C C . GLN A 1 166 ? 8.617 -6.207 7.414 1 95.62 166 GLN A C 1
ATOM 1382 O O . GLN A 1 166 ? 9.688 -6.191 8.031 1 95.62 166 GLN A O 1
ATOM 1387 N N . TYR A 1 167 ? 8.258 -5.219 6.645 1 97.69 167 TYR A N 1
ATOM 1388 C CA . TYR A 1 167 ? 9.031 -3.982 6.621 1 97.69 167 TYR A CA 1
ATOM 1389 C C . TYR A 1 167 ? 9.102 -3.357 8.008 1 97.69 167 TYR A C 1
ATOM 1391 O O . TYR A 1 167 ? 10.164 -2.922 8.453 1 97.69 167 TYR A O 1
ATOM 1399 N N . ILE A 1 168 ? 7.984 -3.346 8.695 1 97.69 168 ILE A N 1
ATOM 1400 C CA . ILE A 1 168 ? 7.883 -2.744 10.016 1 97.69 168 ILE A CA 1
ATOM 1401 C C . ILE A 1 168 ? 8.688 -3.568 11.023 1 97.69 168 ILE A C 1
ATOM 1403 O O . ILE A 1 168 ? 9.422 -3.012 11.844 1 97.69 168 ILE A O 1
ATOM 1407 N N . SER A 1 169 ? 8.617 -4.887 10.922 1 96.69 169 SER A N 1
ATOM 1408 C CA . SER A 1 169 ? 9.289 -5.75 11.891 1 96.69 169 SER A CA 1
ATOM 1409 C C . SER A 1 169 ? 10.781 -5.859 11.594 1 96.69 169 SER A C 1
ATOM 1411 O O . SER A 1 169 ? 11.609 -5.695 12.484 1 96.69 169 SER A O 1
ATOM 1413 N N . GLU A 1 170 ? 11.18 -6.02 10.32 1 95.94 170 GLU A N 1
ATOM 1414 C CA . GLU A 1 170 ? 12.547 -6.387 9.977 1 95.94 170 GLU A CA 1
ATOM 1415 C C . GLU A 1 170 ? 13.398 -5.148 9.703 1 95.94 170 GLU A C 1
ATOM 1417 O O . GLU A 1 170 ? 14.617 -5.172 9.891 1 95.94 170 GLU A O 1
ATOM 1422 N N . VAL A 1 171 ? 12.766 -4.113 9.227 1 97.88 171 VAL A N 1
ATOM 1423 C CA . VAL A 1 171 ? 13.531 -2.926 8.867 1 97.88 171 VAL A CA 1
ATOM 1424 C C . VAL A 1 171 ? 13.375 -1.86 9.945 1 97.88 171 VAL A C 1
ATOM 1426 O O . VAL A 1 171 ? 14.359 -1.286 10.406 1 97.88 171 VAL A O 1
ATOM 1429 N N . LEU A 1 172 ? 12.133 -1.67 10.391 1 97.69 172 LEU A N 1
ATOM 1430 C CA . LEU A 1 172 ? 11.883 -0.609 11.359 1 97.69 172 LEU A CA 1
ATOM 1431 C C . LEU A 1 172 ? 11.977 -1.143 12.781 1 97.69 172 LEU A C 1
ATOM 1433 O O . LEU A 1 172 ? 11.891 -0.375 13.742 1 97.69 172 LEU A O 1
ATOM 1437 N N . HIS A 1 173 ? 12.156 -2.457 12.945 1 96.31 173 HIS A N 1
ATOM 1438 C CA . HIS A 1 173 ? 12.367 -3.139 14.219 1 96.31 173 HIS A CA 1
ATOM 1439 C C . HIS A 1 173 ? 11.242 -2.832 15.195 1 96.31 173 HIS A C 1
ATOM 1441 O O . HIS A 1 173 ? 11.5 -2.504 16.359 1 96.31 173 HIS A O 1
ATOM 1447 N N . SER A 1 174 ? 10.008 -2.859 14.711 1 96.94 174 SER A N 1
ATOM 1448 C CA . SER A 1 174 ? 8.789 -2.688 15.5 1 96.94 174 SER A CA 1
ATOM 1449 C C . SER A 1 174 ? 7.852 -3.877 15.328 1 96.94 174 SER A C 1
ATOM 1451 O O . SER A 1 174 ? 8.172 -4.828 14.609 1 96.94 174 SER A O 1
ATOM 1453 N N . PHE A 1 175 ? 6.672 -3.818 16.047 1 95.81 175 PHE A N 1
ATOM 1454 C CA . PHE A 1 175 ? 5.762 -4.957 16.078 1 95.81 175 PHE A CA 1
ATOM 1455 C C . PHE A 1 175 ? 4.375 -4.559 15.578 1 95.81 175 PHE A C 1
ATOM 1457 O O . PHE A 1 175 ? 3.504 -4.207 16.375 1 95.81 175 PHE A O 1
ATOM 1464 N N . PRO A 1 176 ? 4.082 -4.758 14.305 1 95.31 176 PRO A N 1
ATOM 1465 C CA . PRO A 1 176 ? 2.826 -4.27 13.734 1 95.31 176 PRO A CA 1
ATOM 1466 C C . PRO A 1 176 ? 1.61 -5.051 14.227 1 95.31 176 PRO A C 1
ATOM 1468 O O . PRO A 1 176 ? 0.473 -4.602 14.055 1 95.31 176 PRO A O 1
ATOM 1471 N N . SER A 1 177 ? 1.829 -6.246 14.875 1 95.12 177 SER A N 1
ATOM 1472 C CA . SER A 1 177 ? 0.722 -7.07 15.359 1 95.12 177 SER A CA 1
ATOM 1473 C C . SER A 1 177 ? 0.349 -6.711 16.797 1 95.12 177 SER A C 1
ATOM 1475 O O . SER A 1 177 ? -0.623 -7.242 17.328 1 95.12 177 SER A O 1
ATOM 1477 N N . GLU A 1 178 ? 1.076 -5.793 17.359 1 96.38 178 GLU A N 1
ATOM 1478 C CA . GLU A 1 178 ? 0.78 -5.375 18.734 1 96.38 178 GLU A CA 1
ATOM 1479 C C . GLU A 1 178 ? -0.213 -4.215 18.75 1 96.38 178 GLU A C 1
ATOM 1481 O O . GLU A 1 178 ? -0.14 -3.314 17.906 1 96.38 178 GLU A O 1
ATOM 1486 N N . THR A 1 179 ? -1.076 -4.297 19.719 1 96.31 179 THR A N 1
ATOM 1487 C CA . THR A 1 179 ? -2.111 -3.279 19.859 1 96.31 179 THR A CA 1
ATOM 1488 C C . THR A 1 179 ? -1.49 -1.896 20.047 1 96.31 179 THR A C 1
ATOM 1490 O O . THR A 1 179 ? -2.012 -0.905 19.531 1 96.31 179 THR A O 1
ATOM 1493 N N . PHE A 1 180 ? -0.407 -1.93 20.703 1 96.25 180 PHE A N 1
ATOM 1494 C CA . PHE A 1 180 ? 0.253 -0.656 20.969 1 96.25 180 PHE A CA 1
ATOM 1495 C C . PHE A 1 180 ? 0.652 0.024 19.672 1 96.25 180 PHE A C 1
ATOM 1497 O O . PHE A 1 180 ? 0.487 1.236 19.516 1 96.25 180 PHE A O 1
ATOM 1504 N N . PHE A 1 181 ? 1.148 -0.693 18.734 1 97.25 181 PHE A N 1
ATOM 1505 C CA . PHE A 1 181 ? 1.579 -0.135 17.453 1 97.25 181 PHE A CA 1
ATOM 1506 C C . PHE A 1 181 ? 0.412 0.527 16.734 1 97.25 181 PHE A C 1
ATOM 1508 O O . PHE A 1 181 ? 0.512 1.679 16.297 1 97.25 181 PHE A O 1
ATOM 1515 N N . ILE A 1 182 ? -0.668 -0.182 16.625 1 97.31 182 ILE A N 1
ATOM 1516 C CA . ILE A 1 182 ? -1.777 0.317 15.828 1 97.31 182 ILE A CA 1
ATOM 1517 C C . ILE A 1 182 ? -2.432 1.505 16.531 1 97.31 182 ILE A C 1
ATOM 1519 O O . ILE A 1 182 ? -2.902 2.439 15.875 1 97.31 182 ILE A O 1
ATOM 1523 N N . GLU A 1 183 ? -2.432 1.548 17.828 1 97.44 183 GLU A N 1
ATOM 1524 C CA . GLU A 1 183 ? -2.959 2.686 18.578 1 97.44 183 GLU A CA 1
ATOM 1525 C C . GLU A 1 183 ? -2.131 3.941 18.328 1 97.44 183 GLU A C 1
ATOM 1527 O O . GLU A 1 183 ? -2.682 5.016 18.078 1 97.44 183 GLU A O 1
ATOM 1532 N N . MET A 1 184 ? -0.828 3.738 18.375 1 97.44 184 MET A N 1
ATOM 1533 C CA . MET A 1 184 ? 0.059 4.871 18.109 1 97.44 184 MET A CA 1
ATOM 1534 C C . MET A 1 184 ? -0.044 5.324 16.656 1 97.44 184 MET A C 1
ATOM 1536 O O . MET A 1 184 ? -0.058 6.523 16.375 1 97.44 184 MET A O 1
ATOM 1540 N N . TYR A 1 185 ? -0.103 4.402 15.812 1 98.12 185 TYR A N 1
ATOM 1541 C CA . TYR A 1 185 ? -0.186 4.727 14.391 1 98.12 185 TYR A CA 1
ATOM 1542 C C . TYR A 1 185 ? -1.496 5.438 14.07 1 98.12 185 TYR A C 1
ATOM 1544 O O . TYR A 1 185 ? -1.526 6.352 13.242 1 98.12 185 TYR A O 1
ATOM 1552 N N . THR A 1 186 ? -2.572 5 14.734 1 98.31 186 THR A N 1
ATOM 1553 C CA . THR A 1 186 ? -3.869 5.648 14.562 1 98.31 186 THR A CA 1
ATOM 1554 C C . THR A 1 186 ? -3.793 7.121 14.961 1 98.31 186 THR A C 1
ATOM 1556 O O . THR A 1 186 ? -4.297 7.988 14.242 1 98.31 186 THR A O 1
ATOM 1559 N N . LYS A 1 187 ? -3.164 7.406 16.016 1 97.44 187 LYS A N 1
ATOM 1560 C CA . LYS A 1 187 ? -3.002 8.781 16.469 1 97.44 187 LYS A CA 1
ATOM 1561 C C . LYS A 1 187 ? -2.229 9.609 15.445 1 97.44 187 LYS A C 1
ATOM 1563 O O . LYS A 1 187 ? -2.541 10.781 15.227 1 97.44 187 LYS A O 1
ATOM 1568 N N . GLU A 1 188 ? -1.234 8.977 14.844 1 96.12 188 GLU A N 1
ATOM 1569 C CA . GLU A 1 188 ? -0.444 9.664 13.82 1 96.12 188 GLU A CA 1
ATOM 1570 C C . GLU A 1 188 ? -1.296 10.016 12.609 1 96.12 188 GLU A C 1
ATOM 1572 O O . GLU A 1 188 ? -1.15 11.094 12.031 1 96.12 188 GLU A O 1
ATOM 1577 N N . ILE A 1 189 ? -2.135 9.117 12.195 1 97.75 189 ILE A N 1
ATOM 1578 C CA . ILE A 1 189 ? -2.986 9.367 11.039 1 97.75 189 ILE A CA 1
ATOM 1579 C C . ILE A 1 189 ? -4.004 10.453 11.367 1 97.75 189 ILE A C 1
ATOM 1581 O O . ILE A 1 189 ? -4.305 11.305 10.523 1 97.75 189 ILE A O 1
ATOM 1585 N N . GLU A 1 190 ? -4.508 10.414 12.594 1 96.56 190 GLU A N 1
ATOM 1586 C CA . GLU A 1 190 ? -5.434 11.453 13.031 1 96.56 190 GLU A CA 1
ATOM 1587 C C . GLU A 1 190 ? -4.777 12.836 12.977 1 96.56 190 GLU A C 1
ATOM 1589 O O . GLU A 1 190 ? -5.391 13.797 12.516 1 96.56 190 GLU A O 1
ATOM 1594 N N . GLN A 1 191 ? -3.568 12.898 13.414 1 93.62 191 GLN A N 1
ATOM 1595 C CA . GLN A 1 191 ? -2.83 14.156 13.398 1 93.62 191 GLN A CA 1
ATOM 1596 C C . GLN A 1 191 ? -2.59 14.633 11.961 1 93.62 191 GLN A C 1
ATOM 1598 O O . GLN A 1 191 ? -2.746 15.82 11.664 1 93.62 191 GLN A O 1
ATOM 1603 N N . TRP A 1 192 ? -2.199 13.703 11.141 1 94.44 192 TRP A N 1
ATOM 1604 C CA . TRP A 1 192 ? -2.02 14.039 9.727 1 94.44 192 TRP A CA 1
ATOM 1605 C C . TRP A 1 192 ? -3.316 14.578 9.133 1 94.44 192 TRP A C 1
ATOM 1607 O O . TRP A 1 192 ? -3.309 15.586 8.422 1 94.44 192 TRP A O 1
ATOM 1617 N N . MET A 1 193 ? -4.41 13.875 9.375 1 96.06 193 MET A N 1
ATOM 1618 C CA . MET A 1 193 ? -5.707 14.258 8.82 1 96.06 193 MET A CA 1
ATOM 1619 C C . MET A 1 193 ? -6.109 15.656 9.273 1 96.06 193 MET A C 1
ATOM 1621 O O . MET A 1 193 ? -6.602 16.453 8.477 1 96.06 193 MET A O 1
ATOM 1625 N N . GLU A 1 194 ? -5.875 15.938 10.555 1 92.62 194 GLU A N 1
ATOM 1626 C CA . GLU A 1 194 ? -6.176 17.266 11.094 1 92.62 194 GLU A CA 1
ATOM 1627 C C . GLU A 1 194 ? -5.352 18.344 10.406 1 92.62 194 GLU A C 1
ATOM 1629 O O . GLU A 1 194 ? -5.883 19.391 10.039 1 92.62 194 GLU A O 1
ATOM 1634 N N . GLN A 1 195 ? -4.129 18.078 10.18 1 90.19 195 GLN A N 1
ATOM 1635 C CA . GLN A 1 195 ? -3.24 19.047 9.539 1 90.19 195 GLN A CA 1
ATOM 1636 C C . GLN A 1 195 ? -3.607 19.234 8.07 1 90.19 195 GLN A C 1
ATOM 1638 O O . GLN A 1 195 ? -3.492 20.344 7.531 1 90.19 195 GLN A O 1
ATOM 1643 N N . ALA A 1 196 ? -4.039 18.141 7.488 1 92.62 196 ALA A N 1
ATOM 1644 C CA . ALA A 1 196 ? -4.359 18.188 6.062 1 92.62 196 ALA A CA 1
ATOM 1645 C C . ALA A 1 196 ? -5.688 18.891 5.82 1 92.62 196 ALA A C 1
ATOM 1647 O O . ALA A 1 196 ? -5.84 19.609 4.828 1 92.62 196 ALA A O 1
ATOM 1648 N N . LEU A 1 197 ? -6.574 18.766 6.777 1 94.31 197 LEU A N 1
ATOM 1649 C CA . LEU A 1 197 ? -7.934 19.219 6.508 1 94.31 197 LEU A CA 1
ATOM 1650 C C . LEU A 1 197 ? -8.219 20.531 7.238 1 94.31 197 LEU A C 1
ATOM 1652 O O . LEU A 1 197 ? -8.953 21.391 6.727 1 94.31 197 LEU A O 1
ATOM 1656 N N . CYS A 1 198 ? -7.695 20.594 8.445 1 90.5 198 CYS A N 1
ATOM 1657 C CA . CYS A 1 198 ? -8.141 21.688 9.305 1 90.5 198 CYS A CA 1
ATOM 1658 C C . CYS A 1 198 ? -7.289 22.938 9.078 1 90.5 198 CYS A C 1
ATOM 1660 O O . CYS A 1 198 ? -6.09 22.844 8.812 1 90.5 198 CYS A O 1
ATOM 1662 N N . LYS A 1 199 ? -7.859 24.156 9.141 1 69.56 199 LYS A N 1
ATOM 1663 C CA . LYS A 1 199 ? -7.207 25.453 9.023 1 69.56 199 LYS A CA 1
ATOM 1664 C C . LYS A 1 199 ? -6.277 25.719 10.203 1 69.56 199 LYS A C 1
ATOM 1666 O O . LYS A 1 199 ? -6.559 25.281 11.328 1 69.56 199 LYS A O 1
ATOM 1671 N N . ALA A 1 200 ? -5.02 26.031 9.984 1 59.84 200 ALA A N 1
ATOM 1672 C CA . ALA A 1 200 ? -4.141 26.438 11.078 1 59.84 200 ALA A CA 1
ATOM 1673 C C . ALA A 1 200 ? -4.801 27.5 11.945 1 59.84 200 ALA A C 1
ATOM 1675 O O . ALA A 1 200 ? -5.406 28.438 11.43 1 59.84 200 ALA A O 1
ATOM 1676 N N . ASN A 1 201 ? -5.445 27.172 13.008 1 49.62 201 ASN A N 1
ATOM 1677 C CA . ASN A 1 201 ? -5.914 28.219 13.914 1 49.62 201 ASN A CA 1
ATOM 1678 C C . ASN A 1 201 ? -4.852 29.297 14.133 1 49.62 201 ASN A C 1
ATOM 1680 O O . ASN A 1 201 ? -3.818 29.031 14.758 1 49.62 201 ASN A O 1
ATOM 1684 N N . MET A 1 202 ? -4.441 30.047 13.219 1 39.75 202 MET A N 1
ATOM 1685 C CA . MET A 1 202 ? -3.607 31.203 13.523 1 39.75 202 MET A CA 1
ATOM 1686 C C . MET A 1 202 ? -4.113 31.922 14.766 1 39.75 202 MET A C 1
ATOM 1688 O O . MET A 1 202 ? -3.51 32.906 15.211 1 39.75 202 MET A O 1
ATOM 1692 N N . TYR A 1 203 ? -5.422 31.891 15.07 1 37.38 203 TYR A N 1
ATOM 1693 C CA . TYR A 1 203 ? -5.863 32.844 16.062 1 37.38 203 TYR A CA 1
ATOM 1694 C C . TYR A 1 203 ? -5.41 32.438 17.469 1 37.38 203 TYR A C 1
ATOM 1696 O O . TYR A 1 203 ? -6.074 31.641 18.125 1 37.38 203 TYR A O 1
ATOM 1704 N N . HIS A 1 204 ? -4.223 31.984 17.734 1 36.09 204 HIS A N 1
ATOM 1705 C CA . HIS A 1 204 ? -3.986 32.156 19.172 1 36.09 204 HIS A CA 1
ATOM 1706 C C . HIS A 1 204 ? -4.449 33.531 19.641 1 36.09 204 HIS A C 1
ATOM 1708 O O . HIS A 1 204 ? -3.996 34.562 19.125 1 36.09 204 HIS A O 1
ATOM 1714 N N . GLU A 1 205 ? -5.602 33.719 20.141 1 34.34 205 GLU A N 1
ATOM 1715 C CA . GLU A 1 205 ? -6.156 34.875 20.844 1 34.34 205 GLU A CA 1
ATOM 1716 C C . GLU A 1 205 ? -5.098 35.562 21.703 1 34.34 205 GLU A C 1
ATOM 1718 O O . GLU A 1 205 ? -4.418 34.875 22.5 1 34.34 205 GLU A O 1
ATOM 1723 N N . TRP A 1 206 ? -4.449 36.656 21.328 1 31.64 206 TRP A N 1
ATOM 1724 C CA . TRP A 1 206 ? -3.719 37.625 22.141 1 31.64 206 TRP A CA 1
ATOM 1725 C C . TRP A 1 206 ? -4.418 37.844 23.484 1 31.64 206 TRP A C 1
ATOM 1727 O O . TRP A 1 206 ? -5.633 38.062 23.531 1 31.64 206 TRP A O 1
ATOM 1737 N N . PRO A 1 207 ? -3.926 37.25 24.547 1 35.34 207 PRO A N 1
ATOM 1738 C CA . PRO A 1 207 ? -4.547 37.562 25.844 1 35.34 207 PRO A CA 1
ATOM 1739 C C . PRO A 1 207 ? -4.949 39.031 25.953 1 35.34 207 PRO A C 1
ATOM 1741 O O . PRO A 1 207 ? -4.234 39.906 25.469 1 35.34 207 PRO A O 1
ATOM 1744 N N . ARG A 1 208 ? -6.176 39.406 25.812 1 37.16 208 ARG A N 1
ATOM 1745 C CA . ARG A 1 208 ? -6.676 40.75 26.125 1 37.16 208 ARG A CA 1
ATOM 1746 C C . ARG A 1 208 ? -5.941 41.344 27.312 1 37.16 208 ARG A C 1
ATOM 1748 O O . ARG A 1 208 ? -5.754 40.688 28.328 1 37.16 208 ARG A O 1
ATOM 1755 N N . ALA A 1 209 ? -5 42.281 27.047 1 39.44 209 ALA A N 1
ATOM 1756 C CA . ALA A 1 209 ? -4.422 43.188 28.047 1 39.44 209 ALA A CA 1
ATOM 1757 C C . ALA A 1 209 ? -5.441 43.531 29.125 1 39.44 209 ALA A C 1
ATOM 1759 O O . ALA A 1 209 ? -6.547 43.969 28.828 1 39.44 209 ALA A O 1
ATOM 1760 N N . VAL A 1 210 ? -5.461 42.781 30.219 1 31.81 210 VAL A N 1
ATOM 1761 C CA . VAL A 1 210 ? -6.152 43.125 31.453 1 31.81 210 VAL A CA 1
ATOM 1762 C C . VAL A 1 210 ? -6.004 44.625 31.703 1 31.81 210 VAL A C 1
ATOM 1764 O O . VAL A 1 210 ? -4.887 45.156 31.75 1 31.81 210 VAL A O 1
ATOM 1767 N N . HIS A 1 211 ? -6.844 45.375 31.172 1 28.12 211 HIS A N 1
ATOM 1768 C CA . HIS A 1 211 ? -7.062 46.75 31.625 1 28.12 211 HIS A CA 1
ATOM 1769 C C . HIS A 1 211 ? -6.984 46.844 33.156 1 28.12 211 HIS A C 1
ATOM 1771 O O . HIS A 1 211 ? -7.797 46.219 33.844 1 28.12 211 HIS A O 1
ATOM 1777 N N . MET A 1 212 ? -5.773 46.594 33.719 1 22.59 212 MET A N 1
ATOM 1778 C CA . MET A 1 212 ? -5.672 47.312 35 1 22.59 212 MET A CA 1
ATOM 1779 C C . MET A 1 212 ? -5.676 48.844 34.781 1 22.59 212 MET A C 1
ATOM 1781 O O . MET A 1 212 ? -5.133 49.312 33.781 1 22.59 212 MET A O 1
ATOM 1785 N N . MET B 1 1 ? 22.359 -8.375 -28.828 1 54.81 1 MET B N 1
ATOM 1786 C CA . MET B 1 1 ? 22.469 -8.984 -27.5 1 54.81 1 MET B CA 1
ATOM 1787 C C . MET B 1 1 ? 21.734 -8.148 -26.469 1 54.81 1 MET B C 1
ATOM 1789 O O . MET B 1 1 ? 20.875 -8.656 -25.734 1 54.81 1 MET B O 1
ATOM 1793 N N . LYS B 1 2 ? 22.031 -6.863 -26.453 1 64.12 2 LYS B N 1
ATOM 1794 C CA . LYS B 1 2 ? 21.406 -5.934 -25.516 1 64.12 2 LYS B CA 1
ATOM 1795 C C . LYS B 1 2 ? 19.906 -5.785 -25.812 1 64.12 2 LYS B C 1
ATOM 1797 O O . LYS B 1 2 ? 19.094 -5.746 -24.891 1 64.12 2 LYS B O 1
ATOM 1802 N N . GLN B 1 3 ? 19.672 -6.078 -27.016 1 84.25 3 GLN B N 1
ATOM 1803 C CA . GLN B 1 3 ? 18.297 -5.879 -27.453 1 84.25 3 GLN B CA 1
ATOM 1804 C C . GLN B 1 3 ? 17.406 -7.051 -27.047 1 84.25 3 GLN B C 1
ATOM 1806 O O . GLN B 1 3 ? 16.266 -6.859 -26.609 1 84.25 3 GLN B O 1
ATOM 1811 N N . THR B 1 4 ? 18.016 -8.227 -27.141 1 88.75 4 THR B N 1
ATOM 1812 C CA . THR B 1 4 ? 17.281 -9.43 -26.797 1 88.75 4 THR B CA 1
ATOM 1813 C C . THR B 1 4 ? 16.969 -9.469 -25.312 1 88.75 4 THR B C 1
ATOM 1815 O O . THR B 1 4 ? 15.844 -9.789 -24.906 1 88.75 4 THR B O 1
ATOM 1818 N N . LYS B 1 5 ? 17.906 -9.07 -24.547 1 93.38 5 LYS B N 1
ATOM 1819 C CA . LYS B 1 5 ? 17.719 -9.047 -23.094 1 93.38 5 LYS B CA 1
ATOM 1820 C C . LYS B 1 5 ? 16.578 -8.125 -22.703 1 93.38 5 LYS B C 1
ATOM 1822 O O . LYS B 1 5 ? 15.734 -8.492 -21.875 1 93.38 5 LYS B O 1
ATOM 1827 N N . GLN B 1 6 ? 16.594 -7.016 -23.328 1 94.38 6 GLN B N 1
ATOM 1828 C CA . GLN B 1 6 ? 15.578 -6.023 -23 1 94.38 6 GLN B CA 1
ATOM 1829 C C . GLN B 1 6 ? 14.188 -6.504 -23.422 1 94.38 6 GLN B C 1
ATOM 1831 O O . GLN B 1 6 ? 13.211 -6.273 -22.719 1 94.38 6 GLN B O 1
ATOM 1836 N N . LYS B 1 7 ? 14.125 -7.148 -24.484 1 95.62 7 LYS B N 1
ATOM 1837 C CA . LYS B 1 7 ? 12.852 -7.707 -24.953 1 95.62 7 LYS B CA 1
ATOM 1838 C C . LYS B 1 7 ? 12.297 -8.711 -23.938 1 95.62 7 LYS B C 1
ATOM 1840 O O . LYS B 1 7 ? 11.094 -8.727 -23.672 1 95.62 7 LYS B O 1
ATOM 1845 N N . VAL B 1 8 ? 13.195 -9.516 -23.469 1 96.25 8 VAL B N 1
ATOM 1846 C CA . VAL B 1 8 ? 12.805 -10.531 -22.5 1 96.25 8 VAL B CA 1
ATOM 1847 C C . VAL B 1 8 ? 12.312 -9.859 -21.219 1 96.25 8 VAL B C 1
ATOM 1849 O O . VAL B 1 8 ? 11.281 -10.25 -20.672 1 96.25 8 VAL B O 1
ATOM 1852 N N . ILE B 1 9 ? 13.008 -8.859 -20.844 1 96.19 9 ILE B N 1
ATOM 1853 C CA . ILE B 1 9 ? 12.68 -8.133 -19.625 1 96.19 9 ILE B CA 1
ATOM 1854 C C . ILE B 1 9 ? 11.297 -7.5 -19.75 1 96.19 9 ILE B C 1
ATOM 1856 O O . ILE B 1 9 ? 10.438 -7.68 -18.891 1 96.19 9 ILE B O 1
ATOM 1860 N N . ASP B 1 10 ? 11.031 -6.852 -20.859 1 96.25 10 ASP B N 1
ATOM 1861 C CA . ASP B 1 10 ? 9.758 -6.188 -21.109 1 96.25 10 ASP B CA 1
ATOM 1862 C C . ASP B 1 10 ? 8.609 -7.195 -21.156 1 96.25 10 ASP B C 1
ATOM 1864 O O . ASP B 1 10 ? 7.539 -6.957 -20.594 1 96.25 10 ASP B O 1
ATOM 1868 N N . ALA B 1 11 ? 8.867 -8.281 -21.781 1 97.12 11 ALA B N 1
ATOM 1869 C CA . ALA B 1 11 ? 7.871 -9.344 -21.891 1 97.12 11 ALA B CA 1
ATOM 1870 C C . ALA B 1 11 ? 7.547 -9.922 -20.516 1 97.12 11 ALA B C 1
ATOM 1872 O O . ALA B 1 11 ? 6.379 -10.133 -20.188 1 97.12 11 ALA B O 1
ATOM 1873 N N . ALA B 1 12 ? 8.555 -10.164 -19.75 1 97.19 12 ALA B N 1
ATOM 1874 C CA . ALA B 1 12 ? 8.391 -10.734 -18.422 1 97.19 12 ALA B CA 1
ATOM 1875 C C . ALA B 1 12 ? 7.578 -9.812 -17.516 1 97.19 12 ALA B C 1
ATOM 1877 O O . ALA B 1 12 ? 6.629 -10.25 -16.859 1 97.19 12 ALA B O 1
ATOM 1878 N N . ILE B 1 13 ? 7.918 -8.555 -17.516 1 96.56 13 ILE B N 1
ATOM 1879 C CA . ILE B 1 13 ? 7.227 -7.574 -16.688 1 96.56 13 ILE B CA 1
ATOM 1880 C C . ILE B 1 13 ? 5.742 -7.539 -17.047 1 96.56 13 ILE B C 1
ATOM 1882 O O . ILE B 1 13 ? 4.883 -7.602 -16.172 1 96.56 13 ILE B O 1
ATOM 1886 N N . SER B 1 14 ? 5.48 -7.496 -18.281 1 95.94 14 SER B N 1
ATOM 1887 C CA . SER B 1 14 ? 4.102 -7.457 -18.766 1 95.94 14 SER B CA 1
ATOM 1888 C C . SER B 1 14 ? 3.336 -8.703 -18.344 1 95.94 14 SER B C 1
ATOM 1890 O O . SER B 1 14 ? 2.221 -8.609 -17.828 1 95.94 14 SER B O 1
ATOM 1892 N N . LEU B 1 15 ? 3.922 -9.859 -18.531 1 95.75 15 LEU B N 1
ATOM 1893 C CA . LEU B 1 15 ? 3.27 -11.125 -18.219 1 95.75 15 LEU B CA 1
ATOM 1894 C C . LEU B 1 15 ? 3.127 -11.32 -16.719 1 95.75 15 LEU B C 1
ATOM 1896 O O . LEU B 1 15 ? 2.086 -11.781 -16.25 1 95.75 15 LEU B O 1
ATOM 1900 N N . PHE B 1 16 ? 4.137 -10.961 -15.984 1 94.38 16 PHE B N 1
ATOM 1901 C CA . PHE B 1 16 ? 4.074 -11.078 -14.531 1 94.38 16 PHE B CA 1
ATOM 1902 C C . PHE B 1 16 ? 2.971 -10.188 -13.969 1 94.38 16 PHE B C 1
ATOM 1904 O O . PHE B 1 16 ? 2.293 -10.57 -13.008 1 94.38 16 PHE B O 1
ATOM 1911 N N . ASN B 1 17 ? 2.779 -9.109 -14.531 1 92.94 17 ASN B N 1
ATOM 1912 C CA . ASN B 1 17 ? 1.76 -8.188 -14.039 1 92.94 17 ASN B CA 1
ATOM 1913 C C . ASN B 1 17 ? 0.355 -8.656 -14.406 1 92.94 17 ASN B C 1
ATOM 1915 O O . ASN B 1 17 ? -0.603 -8.391 -13.68 1 92.94 17 ASN B O 1
ATOM 1919 N N . THR B 1 18 ? 0.238 -9.336 -15.484 1 90 18 THR B N 1
ATOM 1920 C CA . THR B 1 18 ? -1.082 -9.703 -15.992 1 90 18 THR B CA 1
ATOM 1921 C C . THR B 1 18 ? -1.477 -11.094 -15.516 1 90 18 THR B C 1
ATOM 1923 O O . THR B 1 18 ? -2.613 -11.312 -15.094 1 90 18 THR B O 1
ATOM 1926 N N . LYS B 1 19 ? -0.481 -12.062 -15.484 1 87.81 19 LYS B N 1
ATOM 1927 C CA . LYS B 1 19 ? -0.795 -13.453 -15.18 1 87.81 19 LYS B CA 1
ATOM 1928 C C . LYS B 1 19 ? -0.222 -13.867 -13.828 1 87.81 19 LYS B C 1
ATOM 1930 O O . LYS B 1 19 ? -0.514 -14.953 -13.328 1 87.81 19 LYS B O 1
ATOM 1935 N N . GLY B 1 20 ? 0.53 -12.93 -13.297 1 87.81 20 GLY B N 1
ATOM 1936 C CA . GLY B 1 20 ? 1.266 -13.328 -12.109 1 87.81 20 GLY B CA 1
ATOM 1937 C C . GLY B 1 20 ? 2.52 -14.117 -12.414 1 87.81 20 GLY B C 1
ATOM 1938 O O . GLY B 1 20 ? 2.668 -14.656 -13.516 1 87.81 20 GLY B O 1
ATOM 1939 N N . TYR B 1 21 ? 3.414 -14.188 -11.477 1 89.56 21 TYR B N 1
ATOM 1940 C CA . TYR B 1 21 ? 4.668 -14.922 -11.633 1 89.56 21 TYR B CA 1
ATOM 1941 C C . TYR B 1 21 ? 4.41 -16.406 -11.852 1 89.56 21 TYR B C 1
ATOM 1943 O O . TYR B 1 21 ? 4.922 -17 -12.805 1 89.56 21 TYR B O 1
ATOM 1951 N N . ASP B 1 22 ? 3.605 -16.969 -10.969 1 85.62 22 ASP B N 1
ATOM 1952 C CA . ASP B 1 22 ? 3.348 -18.406 -11.023 1 85.62 22 ASP B CA 1
ATOM 1953 C C . ASP B 1 22 ? 2.543 -18.781 -12.266 1 85.62 22 ASP B C 1
ATOM 1955 O O . ASP B 1 22 ? 2.686 -19.875 -12.797 1 85.62 22 ASP B O 1
ATOM 1959 N N . GLY B 1 23 ? 1.795 -17.859 -12.758 1 87.31 23 GLY B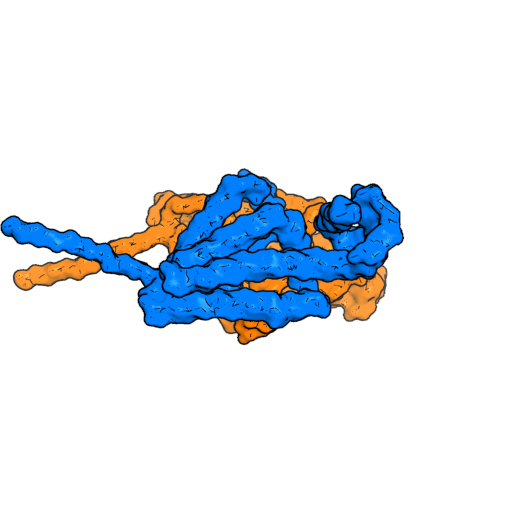 N 1
ATOM 1960 C CA . GLY B 1 23 ? 0.958 -18.109 -13.922 1 87.31 23 GLY B CA 1
ATOM 1961 C C . GLY B 1 23 ? 1.692 -17.938 -15.242 1 87.31 23 GLY B C 1
ATOM 1962 O O . GLY B 1 23 ? 1.113 -18.125 -16.312 1 87.31 23 GLY B O 1
ATOM 1963 N N . THR B 1 24 ? 2.914 -17.562 -15.109 1 94.31 24 THR B N 1
ATOM 1964 C CA . THR B 1 24 ? 3.713 -17.297 -16.297 1 94.31 24 THR B CA 1
ATOM 1965 C C . THR B 1 24 ? 4.816 -18.344 -16.453 1 94.31 24 THR B C 1
ATOM 1967 O O . THR B 1 24 ? 5.531 -18.641 -15.5 1 94.31 24 THR B O 1
ATOM 1970 N N . SER B 1 25 ? 4.949 -18.922 -17.641 1 95.5 25 SER B N 1
ATOM 1971 C CA . SER B 1 25 ? 6.016 -19.891 -17.906 1 95.5 25 SER B CA 1
ATOM 1972 C C . SER B 1 25 ? 7.148 -19.25 -18.703 1 95.5 25 SER B C 1
ATOM 1974 O O . SER B 1 25 ? 6.98 -18.172 -19.281 1 95.5 25 SER B O 1
ATOM 1976 N N . VAL B 1 26 ? 8.242 -19.953 -18.703 1 96.5 26 VAL B N 1
ATOM 1977 C CA . VAL B 1 26 ? 9.367 -19.516 -19.516 1 96.5 26 VAL B CA 1
ATOM 1978 C C . VAL B 1 26 ? 8.961 -19.516 -21 1 96.5 26 VAL B C 1
ATOM 1980 O O . VAL B 1 26 ? 9.383 -18.641 -21.766 1 96.5 26 VAL B O 1
ATOM 1983 N N . ARG B 1 27 ? 8.172 -20.422 -21.359 1 97.12 27 ARG B N 1
ATOM 1984 C CA . ARG B 1 27 ? 7.68 -20.5 -22.734 1 97.12 27 ARG B CA 1
ATOM 1985 C C . ARG B 1 27 ? 6.812 -19.297 -23.078 1 97.12 27 ARG B C 1
ATOM 1987 O O . ARG B 1 27 ? 6.906 -18.766 -24.188 1 97.12 27 ARG B O 1
ATOM 1994 N N . ASP B 1 28 ? 5.977 -18.891 -22.203 1 97.5 28 ASP B N 1
ATOM 1995 C CA . ASP B 1 28 ? 5.148 -17.703 -22.391 1 97.5 28 ASP B CA 1
ATOM 1996 C C . ASP B 1 28 ? 6.008 -16.469 -22.641 1 97.5 28 ASP B C 1
ATOM 1998 O O . ASP B 1 28 ? 5.723 -15.688 -23.547 1 97.5 28 ASP B O 1
ATOM 2002 N N . ILE B 1 29 ? 7.016 -16.297 -21.828 1 97.81 29 ILE B N 1
ATOM 2003 C CA . ILE B 1 29 ? 7.898 -15.148 -21.922 1 97.81 29 ILE B CA 1
ATOM 2004 C C . ILE B 1 29 ? 8.633 -15.164 -23.266 1 97.81 29 ILE B C 1
ATOM 2006 O O . ILE B 1 29 ? 8.711 -14.141 -23.953 1 97.81 29 ILE B O 1
ATOM 2010 N N . ALA B 1 30 ? 9.141 -16.328 -23.594 1 97.75 30 ALA B N 1
ATOM 2011 C CA . ALA B 1 30 ? 9.859 -16.484 -24.859 1 97.75 30 ALA B CA 1
ATOM 2012 C C . ALA B 1 30 ? 8.969 -16.109 -26.031 1 97.75 30 ALA B C 1
ATOM 2014 O O . ALA B 1 30 ? 9.391 -15.391 -26.938 1 97.75 30 ALA B O 1
ATOM 2015 N N . LYS B 1 31 ? 7.805 -16.609 -26.031 1 98 31 LYS B N 1
ATOM 2016 C CA . LYS B 1 31 ? 6.844 -16.344 -27.109 1 98 31 LYS B CA 1
ATOM 2017 C C . LYS B 1 31 ? 6.547 -14.852 -27.219 1 98 31 LYS B C 1
ATOM 2019 O O . LYS B 1 31 ? 6.578 -14.289 -28.312 1 98 31 LYS B O 1
ATOM 2024 N N . ARG B 1 32 ? 6.312 -14.188 -26.156 1 97 32 ARG B N 1
ATOM 2025 C CA . ARG B 1 32 ? 5.98 -12.766 -26.156 1 97 32 ARG B CA 1
ATOM 2026 C C . ARG B 1 32 ? 7.172 -11.93 -26.609 1 97 32 ARG B C 1
ATOM 2028 O O . ARG B 1 32 ? 7 -10.914 -27.281 1 97 32 ARG B O 1
ATOM 2035 N N . ALA B 1 33 ? 8.305 -12.32 -26.172 1 97.19 33 ALA B N 1
ATOM 2036 C CA . ALA B 1 33 ? 9.531 -11.586 -26.5 1 97.19 33 ALA B CA 1
ATOM 2037 C C . ALA B 1 33 ? 10.023 -11.945 -27.891 1 97.19 33 ALA B C 1
ATOM 2039 O O . ALA B 1 33 ? 10.953 -11.312 -28.406 1 97.19 33 ALA B O 1
ATOM 2040 N N . ASP B 1 34 ? 9.438 -12.945 -28.453 1 96.69 34 ASP B N 1
ATOM 2041 C CA . ASP B 1 34 ? 9.844 -13.445 -29.75 1 96.69 34 ASP B CA 1
ATOM 2042 C C . ASP B 1 34 ? 11.312 -13.883 -29.75 1 96.69 34 ASP B C 1
ATOM 2044 O O . ASP B 1 34 ? 12.109 -13.422 -30.562 1 96.69 34 ASP B O 1
ATOM 2048 N N . VAL B 1 35 ? 11.617 -14.742 -28.781 1 96.25 35 VAL B N 1
ATOM 2049 C CA . VAL B 1 35 ? 12.945 -15.328 -28.656 1 96.25 35 VAL B CA 1
ATOM 2050 C C . VAL B 1 35 ? 12.82 -16.812 -28.328 1 96.25 35 VAL B C 1
ATOM 2052 O O . VAL B 1 35 ? 11.727 -17.312 -28.062 1 96.25 35 VAL B O 1
ATOM 2055 N N . ASN B 1 36 ? 14 -17.484 -28.406 1 93.81 36 ASN B N 1
ATOM 2056 C CA . ASN B 1 36 ? 14.023 -18.891 -28.016 1 93.81 36 ASN B CA 1
ATOM 2057 C C . ASN B 1 36 ? 14.117 -19.062 -26.5 1 93.81 36 ASN B C 1
ATOM 2059 O O . ASN B 1 36 ? 14.75 -18.25 -25.828 1 93.81 36 ASN B O 1
ATOM 2063 N N . VAL B 1 37 ? 13.516 -20.141 -26.031 1 95.25 37 VAL B N 1
ATOM 2064 C CA . VAL B 1 37 ? 13.555 -20.469 -24.609 1 95.25 37 VAL B CA 1
ATOM 2065 C C . VAL B 1 37 ? 15.008 -20.547 -24.141 1 95.25 37 VAL B C 1
ATOM 2067 O O . VAL B 1 37 ? 15.32 -20.156 -23 1 95.25 37 VAL B O 1
ATOM 2070 N N . ALA B 1 38 ? 15.875 -20.984 -24.969 1 93.38 38 ALA B N 1
ATOM 2071 C CA . ALA B 1 38 ? 17.297 -21.141 -24.656 1 93.38 38 ALA B CA 1
ATOM 2072 C C . ALA B 1 38 ? 17.938 -19.781 -24.344 1 93.38 38 ALA B C 1
ATOM 2074 O O . ALA B 1 38 ? 18.859 -19.703 -23.531 1 93.38 38 ALA B O 1
ATOM 2075 N N . ASN B 1 39 ? 17.5 -18.766 -24.969 1 93.06 39 ASN B N 1
ATOM 2076 C CA . ASN B 1 39 ? 18 -17.422 -24.719 1 93.06 39 ASN B CA 1
ATOM 2077 C C . ASN B 1 39 ? 17.75 -16.984 -23.281 1 93.06 39 ASN B C 1
ATOM 2079 O O . ASN B 1 39 ? 18.609 -16.359 -22.656 1 93.06 39 ASN B O 1
ATOM 2083 N N . ILE B 1 40 ? 16.594 -17.344 -22.75 1 95.19 40 ILE B N 1
ATOM 2084 C CA . ILE B 1 40 ? 16.219 -16.969 -21.391 1 95.19 40 ILE B CA 1
ATOM 2085 C C . ILE B 1 40 ? 17.109 -17.688 -20.391 1 95.19 40 ILE B C 1
ATOM 2087 O O . ILE B 1 40 ? 17.594 -17.094 -19.438 1 95.19 40 ILE B O 1
ATOM 2091 N N . SER B 1 41 ? 17.297 -18.938 -20.672 1 94.5 41 SER B N 1
ATOM 2092 C CA . SER B 1 41 ? 18.188 -19.719 -19.828 1 94.5 41 SER B CA 1
ATOM 2093 C C . SER B 1 41 ? 19.609 -19.172 -19.844 1 94.5 41 SER B C 1
ATOM 2095 O O . SER B 1 41 ? 20.266 -19.078 -18.812 1 94.5 41 SER B O 1
ATOM 2097 N N . TYR B 1 42 ? 20.016 -18.875 -20.953 1 93.06 42 TYR B N 1
ATOM 2098 C CA . TYR B 1 42 ? 21.375 -18.391 -21.141 1 93.06 42 TYR B CA 1
ATOM 2099 C C . TYR B 1 42 ? 21.578 -17.047 -20.438 1 93.06 42 TYR B C 1
ATOM 2101 O O . TYR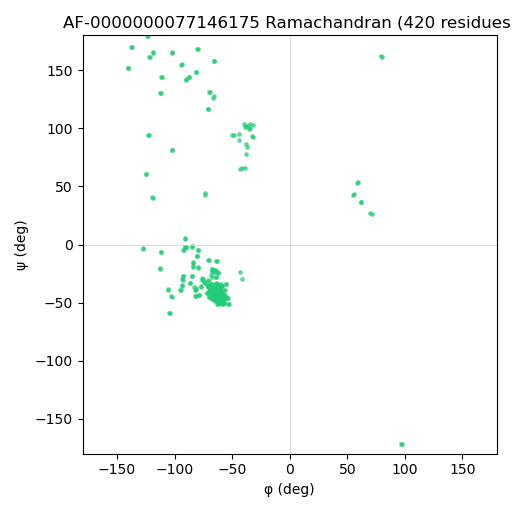 B 1 42 ? 22.547 -16.875 -19.688 1 93.06 42 TYR B O 1
ATOM 2109 N N . TYR B 1 43 ? 20.641 -16.172 -20.578 1 93.56 43 TYR B N 1
ATOM 2110 C CA . TYR B 1 43 ? 20.812 -14.805 -20.078 1 93.56 43 TYR B CA 1
ATOM 2111 C C . TYR B 1 43 ? 20.406 -14.695 -18.625 1 93.56 43 TYR B C 1
ATOM 2113 O O . TYR B 1 43 ? 20.953 -13.883 -17.875 1 93.56 43 TYR B O 1
ATOM 2121 N N . PHE B 1 44 ? 19.359 -15.5 -18.156 1 95.94 44 PHE B N 1
ATOM 2122 C CA . PHE B 1 44 ? 18.75 -15.219 -16.859 1 95.94 44 PHE B CA 1
ATOM 2123 C C . PHE B 1 44 ? 18.734 -16.469 -15.984 1 95.94 44 PHE B C 1
ATOM 2125 O O . PHE B 1 44 ? 18.328 -16.422 -14.82 1 95.94 44 PHE B O 1
ATOM 2132 N N . ALA B 1 45 ? 19.156 -17.547 -16.5 1 95.19 45 ALA B N 1
ATOM 2133 C CA . ALA B 1 45 ? 19.156 -18.797 -15.766 1 95.19 45 ALA B CA 1
ATOM 2134 C C . ALA B 1 45 ? 17.734 -19.219 -15.375 1 95.19 45 ALA B C 1
ATOM 2136 O O . ALA B 1 45 ? 17.484 -19.578 -14.227 1 95.19 45 ALA B O 1
ATOM 2137 N N . GLY B 1 46 ? 16.766 -18.922 -16.328 1 94.56 46 GLY B N 1
ATOM 2138 C CA . GLY B 1 46 ? 15.383 -19.328 -16.125 1 94.56 46 GLY B CA 1
ATOM 2139 C C . GLY B 1 46 ? 14.508 -18.234 -15.539 1 94.56 46 GLY B C 1
ATOM 2140 O O . GLY B 1 46 ? 14.922 -17.078 -15.469 1 94.56 46 GLY B O 1
ATOM 2141 N N . LYS B 1 47 ? 13.266 -18.641 -15.18 1 94.94 47 LYS B N 1
ATOM 2142 C CA . LYS B 1 47 ? 12.25 -17.703 -14.68 1 94.94 47 LYS B CA 1
ATOM 2143 C C . LYS B 1 47 ? 12.656 -17.125 -13.328 1 94.94 47 LYS B C 1
ATOM 2145 O O . LYS B 1 47 ? 12.469 -15.938 -13.07 1 94.94 47 LYS B O 1
ATOM 2150 N N . GLN B 1 48 ? 13.234 -17.969 -12.531 1 94.81 48 GLN B N 1
ATOM 2151 C CA . GLN B 1 48 ? 13.656 -17.516 -11.203 1 94.81 48 GLN B CA 1
ATOM 2152 C C . GLN B 1 48 ? 14.797 -16.516 -11.297 1 94.81 48 GLN B C 1
ATOM 2154 O O . GLN B 1 48 ? 14.789 -15.492 -10.594 1 94.81 48 GLN B O 1
ATOM 2159 N N . GLY B 1 49 ? 15.727 -16.797 -12.062 1 96.19 49 GLY B N 1
ATOM 2160 C CA . GLY B 1 49 ? 16.812 -15.844 -12.281 1 96.19 49 GLY B CA 1
ATOM 2161 C C . GLY B 1 49 ? 16.344 -14.523 -12.852 1 96.19 49 GLY B C 1
ATOM 2162 O O . GLY B 1 49 ? 16.859 -13.461 -12.484 1 96.19 49 GLY B O 1
ATOM 2163 N N . LEU B 1 50 ? 15.453 -14.625 -13.758 1 96.81 50 LEU B N 1
ATOM 2164 C CA . LEU B 1 50 ? 14.867 -13.43 -14.344 1 96.81 50 LEU B CA 1
ATOM 2165 C C . LEU B 1 50 ? 14.188 -12.578 -13.281 1 96.81 50 LEU B C 1
ATOM 2167 O O . LEU B 1 50 ? 14.375 -11.359 -13.234 1 96.81 50 LEU B O 1
ATOM 2171 N N . LEU B 1 51 ? 13.414 -13.195 -12.398 1 96.94 51 LEU B N 1
ATOM 2172 C CA . LEU B 1 51 ? 12.766 -12.492 -11.297 1 96.94 51 LEU B CA 1
ATOM 2173 C C . LEU B 1 51 ? 13.789 -11.789 -10.422 1 96.94 51 LEU B C 1
ATOM 2175 O O . LEU B 1 51 ? 13.633 -10.609 -10.102 1 96.94 51 LEU B O 1
ATOM 2179 N N . GLU B 1 52 ? 14.75 -12.484 -10.039 1 96.88 52 GLU B N 1
ATOM 2180 C CA . GLU B 1 52 ? 15.789 -11.953 -9.172 1 96.88 52 GLU B CA 1
ATOM 2181 C C . GLU B 1 52 ? 16.469 -10.742 -9.805 1 96.88 52 GLU B C 1
ATOM 2183 O O . GLU B 1 52 ? 16.734 -9.742 -9.125 1 96.88 52 GLU B O 1
ATOM 2188 N N . GLN B 1 53 ? 16.75 -10.859 -11.016 1 96.38 53 GLN B N 1
ATOM 2189 C CA . GLN B 1 53 ? 17.406 -9.766 -11.719 1 96.38 53 GLN B CA 1
ATOM 2190 C C . GLN B 1 53 ? 16.5 -8.539 -11.797 1 96.38 53 GLN B C 1
ATOM 2192 O O . GLN B 1 53 ? 16.953 -7.41 -11.617 1 96.38 53 GLN B O 1
ATOM 2197 N N . LEU B 1 54 ? 15.242 -8.734 -12.141 1 97.5 54 LEU B N 1
ATOM 2198 C CA . LEU B 1 54 ? 14.289 -7.629 -12.219 1 97.5 54 LEU B CA 1
ATOM 2199 C C . LEU B 1 54 ? 14.211 -6.887 -10.891 1 97.5 54 LEU B C 1
ATOM 2201 O O . LEU B 1 54 ? 14.266 -5.652 -10.859 1 97.5 54 LEU B O 1
ATOM 2205 N N . ILE B 1 55 ? 14.156 -7.625 -9.789 1 97.81 55 ILE B N 1
ATOM 2206 C CA . ILE B 1 55 ? 14.008 -7.051 -8.453 1 97.81 55 ILE B CA 1
ATOM 2207 C C . ILE B 1 55 ? 15.297 -6.328 -8.062 1 97.81 55 ILE B C 1
ATOM 2209 O O . ILE B 1 55 ? 15.25 -5.191 -7.59 1 97.81 55 ILE B O 1
ATOM 2213 N N . THR B 1 56 ? 16.375 -6.961 -8.305 1 96.75 56 THR B N 1
ATOM 2214 C CA . THR B 1 56 ? 17.656 -6.387 -7.934 1 96.75 56 THR B CA 1
ATOM 2215 C C . THR B 1 56 ? 17.938 -5.117 -8.727 1 96.75 56 THR B C 1
ATOM 2217 O O . THR B 1 56 ? 18.359 -4.105 -8.172 1 96.75 56 THR B O 1
ATOM 2220 N N . ASP B 1 57 ? 17.734 -5.211 -10.023 1 96.06 57 ASP B N 1
ATOM 2221 C CA . ASP B 1 57 ? 17.938 -4.039 -10.867 1 96.06 57 ASP B CA 1
ATOM 2222 C C . ASP B 1 57 ? 17.062 -2.875 -10.414 1 96.06 57 ASP B C 1
ATOM 2224 O O . ASP B 1 57 ? 17.5 -1.728 -10.375 1 96.06 57 ASP B O 1
ATOM 2228 N N . PHE B 1 58 ? 15.828 -3.148 -10.117 1 98.19 58 PHE B N 1
ATOM 2229 C CA . PHE B 1 58 ? 14.914 -2.121 -9.625 1 98.19 58 PHE B CA 1
ATOM 2230 C C . PHE B 1 58 ? 15.461 -1.472 -8.359 1 98.19 58 PHE B C 1
ATOM 2232 O O . PHE B 1 58 ? 15.516 -0.244 -8.258 1 98.19 58 PHE B O 1
ATOM 2239 N N . LEU B 1 59 ? 15.914 -2.262 -7.445 1 98.69 59 LEU B N 1
ATOM 2240 C CA . LEU B 1 59 ? 16.344 -1.779 -6.141 1 98.69 59 LEU B CA 1
ATOM 2241 C C . LEU B 1 59 ? 17.672 -1.019 -6.258 1 98.69 59 LEU B C 1
ATOM 2243 O O . LEU B 1 59 ? 17.906 -0.065 -5.512 1 98.69 59 LEU B O 1
ATOM 2247 N N . GLU B 1 60 ? 18.5 -1.481 -7.148 1 98.06 60 GLU B N 1
ATOM 2248 C CA . GLU B 1 60 ? 19.75 -0.756 -7.367 1 98.06 60 GLU B CA 1
ATOM 2249 C C . GLU B 1 60 ? 19.484 0.67 -7.84 1 98.06 60 GLU B C 1
ATOM 2251 O O . GLU B 1 60 ? 20.094 1.617 -7.348 1 98.06 60 GLU B O 1
ATOM 2256 N N . GLY B 1 61 ? 18.578 0.798 -8.797 1 98.5 61 GLY B N 1
ATOM 2257 C CA . GLY B 1 61 ? 18.203 2.131 -9.227 1 98.5 61 GLY B CA 1
ATOM 2258 C C . GLY B 1 61 ? 17.516 2.938 -8.141 1 98.5 61 GLY B C 1
ATOM 2259 O O . GLY B 1 61 ? 17.781 4.129 -7.984 1 98.5 61 GLY B O 1
ATOM 2260 N N . TYR B 1 62 ? 16.688 2.316 -7.406 1 98.69 62 TYR B N 1
ATOM 2261 C CA . TYR B 1 62 ? 15.945 2.922 -6.309 1 98.69 62 TYR B CA 1
ATOM 2262 C C . TYR B 1 62 ? 16.891 3.479 -5.254 1 98.69 62 TYR B C 1
ATOM 2264 O O . TYR B 1 62 ? 16.766 4.633 -4.84 1 98.69 62 TYR B O 1
ATOM 2272 N N . ILE B 1 63 ? 17.859 2.697 -4.836 1 98.69 63 ILE B N 1
ATOM 2273 C CA . ILE B 1 63 ? 18.812 3.1 -3.805 1 98.69 63 ILE B CA 1
ATOM 2274 C C . ILE B 1 63 ? 19.75 4.172 -4.355 1 98.69 63 ILE B C 1
ATOM 2276 O O . ILE B 1 63 ? 20.125 5.098 -3.633 1 98.69 63 ILE B O 1
ATOM 2280 N N . HIS B 1 64 ? 20.062 4.031 -5.609 1 98.56 64 HIS B N 1
ATOM 2281 C CA . HIS B 1 64 ? 20.938 5.023 -6.238 1 98.56 64 HIS B CA 1
ATOM 2282 C C . HIS B 1 64 ? 20.312 6.418 -6.16 1 98.56 64 HIS B C 1
ATOM 2284 O O . HIS B 1 64 ? 21.016 7.395 -5.875 1 98.56 64 HIS B O 1
ATOM 2290 N N . VAL B 1 65 ? 19.062 6.52 -6.406 1 98.62 65 VAL B N 1
ATOM 2291 C CA . VAL B 1 65 ? 18.344 7.789 -6.324 1 98.62 65 VAL B CA 1
ATOM 2292 C C . VAL B 1 65 ? 18.484 8.375 -4.918 1 98.62 65 VAL B C 1
ATOM 2294 O O . VAL B 1 65 ? 18.75 9.562 -4.758 1 98.62 65 VAL B O 1
ATOM 2297 N N . ILE B 1 66 ? 18.312 7.57 -3.904 1 98.62 66 ILE B N 1
ATOM 2298 C CA . ILE B 1 66 ? 18.391 7.988 -2.508 1 98.62 66 ILE B CA 1
ATOM 2299 C C . ILE B 1 66 ? 19.812 8.445 -2.184 1 98.62 66 ILE B C 1
ATOM 2301 O O . ILE B 1 66 ? 20.016 9.5 -1.586 1 98.62 66 ILE B O 1
ATOM 2305 N N . GLU B 1 67 ? 20.766 7.684 -2.648 1 98.38 67 GLU B N 1
ATOM 2306 C CA . GLU B 1 67 ? 22.188 7.965 -2.383 1 98.38 67 GLU B 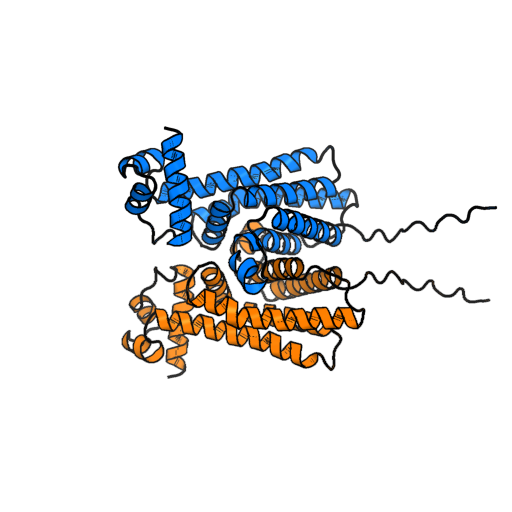CA 1
ATOM 2307 C C . GLU B 1 67 ? 22.609 9.281 -3.02 1 98.38 67 GLU B C 1
ATOM 2309 O O . GLU B 1 67 ? 23.344 10.062 -2.41 1 98.38 67 GLU B O 1
ATOM 2314 N N . MET B 1 68 ? 22.203 9.461 -4.211 1 98.31 68 MET B N 1
ATOM 2315 C CA . MET B 1 68 ? 22.562 10.688 -4.918 1 98.31 68 MET B CA 1
ATOM 2316 C C . MET B 1 68 ? 22.031 11.914 -4.172 1 98.31 68 MET B C 1
ATOM 2318 O O . MET B 1 68 ? 22.719 12.93 -4.098 1 98.31 68 MET B O 1
ATOM 2322 N N . SER B 1 69 ? 20.812 11.82 -3.678 1 98.31 69 SER B N 1
ATOM 2323 C CA . SER B 1 69 ? 20.25 12.914 -2.887 1 98.31 69 SER B CA 1
ATOM 2324 C C . SER B 1 69 ? 21.016 13.086 -1.571 1 98.31 69 SER B C 1
ATOM 2326 O O . SER B 1 69 ? 21.312 14.203 -1.163 1 98.31 69 SER B O 1
ATOM 2328 N N . PHE B 1 70 ? 21.312 12.008 -0.935 1 98.31 70 PHE B N 1
ATOM 2329 C CA . PHE B 1 70 ? 22 12.008 0.348 1 98.31 70 PHE B CA 1
ATOM 2330 C C . PHE B 1 70 ? 23.359 12.68 0.229 1 98.31 70 PHE B C 1
ATOM 2332 O O . PHE B 1 70 ? 23.812 13.352 1.16 1 98.31 70 PHE B O 1
ATOM 2339 N N . GLU B 1 71 ? 24 12.5 -0.866 1 97.94 71 GLU B N 1
ATOM 2340 C CA . GLU B 1 71 ? 25.344 13.039 -1.101 1 97.94 71 GLU B CA 1
ATOM 2341 C C . GLU B 1 71 ? 25.328 14.562 -1.084 1 97.94 71 GLU B C 1
ATOM 2343 O O . GLU B 1 71 ? 26.391 15.195 -0.963 1 97.94 71 GLU B O 1
ATOM 2348 N N . GLN B 1 72 ? 24.219 15.164 -1.152 1 97.62 72 GLN B N 1
ATOM 2349 C CA . GLN B 1 72 ? 24.109 16.625 -1.168 1 97.62 72 GLN B CA 1
ATOM 2350 C C . GLN B 1 72 ? 23.969 17.172 0.245 1 97.62 72 GLN B C 1
ATOM 2352 O O . GLN B 1 72 ? 23.797 18.375 0.429 1 97.62 72 GLN B O 1
ATOM 2357 N N . ARG B 1 73 ? 24.062 16.359 1.281 1 96.06 73 ARG B N 1
ATOM 2358 C CA . ARG B 1 73 ? 23.734 16.688 2.662 1 96.06 73 ARG B CA 1
ATOM 2359 C C . ARG B 1 73 ? 24.672 17.766 3.209 1 96.06 73 ARG B C 1
ATOM 2361 O O . ARG B 1 73 ? 24.328 18.453 4.18 1 96.06 73 ARG B O 1
ATOM 2368 N N . GLU B 1 74 ? 25.859 17.906 2.58 1 95.06 74 GLU B N 1
ATOM 2369 C CA . GLU B 1 74 ? 26.812 18.906 3.051 1 95.06 74 GLU B CA 1
ATOM 2370 C C . GLU B 1 74 ? 26.516 20.281 2.469 1 95.06 74 GLU B C 1
ATOM 2372 O O . GLU B 1 74 ? 26.984 21.297 2.986 1 95.06 74 GLU B O 1
ATOM 2377 N N . TYR B 1 75 ? 25.688 20.297 1.412 1 96.56 75 TYR B N 1
ATOM 2378 C CA . TYR B 1 75 ? 25.5 21.531 0.671 1 96.56 75 TYR B CA 1
ATOM 2379 C C . TYR B 1 75 ? 24.078 22.062 0.848 1 96.56 75 TYR B C 1
ATOM 2381 O O . TYR B 1 75 ? 23.812 23.25 0.623 1 96.56 75 TYR B O 1
ATOM 2389 N N . LEU B 1 76 ? 23.172 21.234 1.227 1 97.31 76 LEU B N 1
ATOM 2390 C CA . LEU B 1 76 ? 21.75 21.609 1.325 1 97.31 76 LEU B CA 1
ATOM 2391 C C . LEU B 1 76 ? 21.234 21.391 2.742 1 97.31 76 LEU B C 1
ATOM 2393 O O . LEU B 1 76 ? 21.859 20.688 3.539 1 97.31 76 LEU B O 1
ATOM 2397 N N . SER B 1 77 ? 20.078 22.078 3.031 1 96.88 77 SER B N 1
ATOM 2398 C CA . SER B 1 77 ? 19.406 21.797 4.297 1 96.88 77 SER B CA 1
ATOM 2399 C C . SER B 1 77 ? 18.875 20.375 4.344 1 96.88 77 SER B C 1
ATOM 2401 O O . SER B 1 77 ? 18.703 19.734 3.305 1 96.88 77 SER B O 1
ATOM 2403 N N . ALA B 1 78 ? 18.656 19.859 5.527 1 97.44 78 ALA B N 1
ATOM 2404 C CA . ALA B 1 78 ? 18.062 18.516 5.672 1 97.44 78 ALA B CA 1
ATOM 2405 C C . ALA B 1 78 ? 16.719 18.438 4.961 1 97.44 78 ALA B C 1
ATOM 2407 O O . ALA B 1 78 ? 16.422 17.438 4.316 1 97.44 78 ALA B O 1
ATOM 2408 N N . LYS B 1 79 ? 15.984 19.484 5.062 1 96.94 79 LYS B N 1
ATOM 2409 C CA . LYS B 1 79 ? 14.688 19.547 4.398 1 96.94 79 LYS B CA 1
ATOM 2410 C C . LYS B 1 79 ? 14.836 19.406 2.885 1 96.94 79 LYS B C 1
ATOM 2412 O O . LYS B 1 79 ? 14.141 18.609 2.26 1 96.94 79 LYS B O 1
ATOM 2417 N N . ASP B 1 80 ? 15.734 20.156 2.332 1 97.62 80 ASP B N 1
ATOM 2418 C CA . ASP B 1 80 ? 15.914 20.156 0.884 1 97.62 80 ASP B CA 1
ATOM 2419 C C . ASP B 1 80 ? 16.391 18.797 0.394 1 97.62 80 ASP B C 1
ATOM 2421 O O . ASP B 1 80 ? 15.969 18.328 -0.667 1 97.62 80 ASP B O 1
ATOM 2425 N N . VAL B 1 81 ? 17.25 18.156 1.146 1 98.31 81 VAL B N 1
ATOM 2426 C CA . VAL B 1 81 ? 17.734 16.828 0.786 1 98.31 81 VAL B CA 1
ATOM 2427 C C . VAL B 1 81 ? 16.578 15.828 0.824 1 98.31 81 VAL B C 1
ATOM 2429 O O . VAL B 1 81 ? 16.422 15.023 -0.097 1 98.31 81 VAL B O 1
ATOM 2432 N N . MET B 1 82 ? 15.766 15.883 1.854 1 98.06 82 MET B N 1
ATOM 2433 C CA . MET B 1 82 ? 14.625 14.992 1.988 1 98.06 82 MET B CA 1
ATOM 2434 C C . MET B 1 82 ? 13.641 15.188 0.841 1 98.06 82 MET B C 1
ATOM 2436 O O . MET B 1 82 ? 13.086 14.219 0.314 1 98.06 82 MET B O 1
ATOM 2440 N N . VAL B 1 83 ? 13.414 16.422 0.466 1 97.75 83 VAL B N 1
ATOM 2441 C CA . VAL B 1 83 ? 12.523 16.734 -0.644 1 97.75 83 VAL B CA 1
ATOM 2442 C C . VAL B 1 83 ? 13.07 16.141 -1.938 1 97.75 83 VAL B C 1
ATOM 2444 O O . VAL B 1 83 ? 12.336 15.523 -2.705 1 97.75 83 VAL B O 1
ATOM 2447 N N . GLN B 1 84 ? 14.344 16.266 -2.166 1 97.94 84 GLN B N 1
ATOM 2448 C CA . GLN B 1 84 ? 14.969 15.711 -3.359 1 97.94 84 GLN B CA 1
ATOM 2449 C C . GLN B 1 84 ? 14.867 14.188 -3.377 1 97.94 84 GLN B C 1
ATOM 2451 O O . GLN B 1 84 ? 14.664 13.586 -4.434 1 97.94 84 GLN B O 1
ATOM 2456 N N . MET B 1 85 ? 15.039 13.594 -2.256 1 98.31 85 MET B N 1
ATOM 2457 C CA . MET B 1 85 ? 14.922 12.141 -2.145 1 98.31 85 MET B CA 1
ATOM 2458 C C . MET B 1 85 ? 13.531 11.672 -2.559 1 98.31 85 MET B C 1
ATOM 2460 O O . MET B 1 85 ? 13.398 10.773 -3.391 1 98.31 85 MET B O 1
ATOM 2464 N N . VAL B 1 86 ? 12.531 12.32 -2.002 1 98.12 86 VAL B N 1
ATOM 2465 C CA . VAL B 1 86 ? 11.156 11.922 -2.258 1 98.12 86 VAL B CA 1
ATOM 2466 C C . VAL B 1 86 ? 10.812 12.156 -3.727 1 98.12 86 VAL B C 1
ATOM 2468 O O . VAL B 1 86 ? 10.219 11.297 -4.379 1 98.12 86 VAL B O 1
ATOM 2471 N N . ARG B 1 87 ? 11.203 13.281 -4.258 1 98.19 87 ARG B N 1
ATOM 2472 C CA . ARG B 1 87 ? 10.984 13.594 -5.668 1 98.19 87 ARG B CA 1
ATOM 2473 C C . ARG B 1 87 ? 11.656 12.555 -6.566 1 98.19 87 ARG B C 1
ATOM 2475 O O . ARG B 1 87 ? 11.055 12.086 -7.531 1 98.19 87 ARG B O 1
ATOM 2482 N N . GLY B 1 88 ? 12.875 12.305 -6.254 1 98.56 88 GLY B N 1
ATOM 2483 C CA . GLY B 1 88 ? 13.625 11.328 -7.035 1 98.56 88 GLY B CA 1
ATOM 2484 C C . GLY B 1 88 ? 13.016 9.945 -7 1 98.56 88 GLY B C 1
ATOM 2485 O O . GLY B 1 88 ? 12.938 9.273 -8.031 1 98.56 88 GLY B O 1
ATOM 2486 N N . ILE B 1 89 ? 12.586 9.508 -5.844 1 98.69 89 ILE B N 1
ATOM 2487 C CA . ILE B 1 89 ? 11.977 8.195 -5.668 1 98.69 89 ILE B CA 1
ATOM 2488 C C . ILE B 1 89 ? 10.703 8.102 -6.5 1 98.69 89 ILE B C 1
ATOM 2490 O O . ILE B 1 89 ? 10.508 7.145 -7.246 1 98.69 89 ILE B O 1
ATOM 2494 N N . LEU B 1 90 ? 9.836 9.094 -6.383 1 98.75 90 LEU B N 1
ATOM 2495 C CA . LEU B 1 90 ? 8.562 9.078 -7.094 1 98.75 90 LEU B CA 1
ATOM 2496 C C . LEU B 1 90 ? 8.773 9.133 -8.602 1 98.75 90 LEU B C 1
ATOM 2498 O O . LEU B 1 90 ? 8.094 8.438 -9.359 1 98.75 90 LEU B O 1
ATOM 2502 N N . ARG B 1 91 ? 9.719 9.93 -9.039 1 98.44 91 ARG B N 1
ATOM 2503 C CA . ARG B 1 91 ? 10.039 10.008 -10.461 1 98.44 91 ARG B CA 1
ATOM 2504 C C . ARG B 1 91 ? 10.547 8.664 -10.969 1 98.44 91 ARG B C 1
ATOM 2506 O O . ARG B 1 91 ? 10.109 8.188 -12.023 1 98.44 91 ARG B O 1
ATOM 2513 N N . TYR B 1 92 ? 11.453 8.102 -10.281 1 98.75 92 TYR B N 1
ATOM 2514 C CA . TYR B 1 92 ? 12.008 6.805 -10.656 1 98.75 92 TYR B CA 1
ATOM 2515 C C . TYR B 1 92 ? 10.914 5.75 -10.766 1 98.75 92 TYR B C 1
ATOM 2517 O O . TYR B 1 92 ? 10.867 4.996 -11.742 1 98.75 92 TYR B O 1
ATOM 2525 N N . GLN B 1 93 ? 10.086 5.66 -9.734 1 98.75 93 GLN B N 1
ATOM 2526 C CA . GLN B 1 93 ? 8.992 4.699 -9.727 1 98.75 93 GLN B CA 1
ATOM 2527 C C . GLN B 1 93 ? 8.023 4.953 -10.883 1 98.75 93 GLN B C 1
ATOM 2529 O O . GLN B 1 93 ? 7.52 4.012 -11.5 1 98.75 93 GLN B O 1
ATOM 2534 N N . PHE B 1 94 ? 7.781 6.203 -11.172 1 98.62 94 PHE B N 1
ATOM 2535 C CA . PHE B 1 94 ? 6.875 6.57 -12.258 1 98.62 94 PHE B CA 1
ATOM 2536 C C . PHE B 1 94 ? 7.441 6.145 -13.609 1 98.62 94 PHE B C 1
ATOM 2538 O O . PHE B 1 94 ? 6.719 5.602 -14.445 1 98.62 94 PHE B O 1
ATOM 2545 N N . GLU B 1 95 ? 8.703 6.367 -13.797 1 97.88 95 GLU B N 1
ATOM 2546 C CA . GLU B 1 95 ? 9.375 6.027 -15.055 1 97.88 95 GLU B CA 1
ATOM 2547 C C . GLU B 1 95 ? 9.43 4.516 -15.25 1 97.88 95 GLU B C 1
ATOM 2549 O O . GLU B 1 95 ? 9.586 4.035 -16.375 1 97.88 95 GLU B O 1
ATOM 2554 N N . ASN B 1 96 ? 9.336 3.801 -14.203 1 97.62 96 ASN B N 1
ATOM 2555 C CA . ASN B 1 96 ? 9.336 2.342 -14.227 1 97.62 96 ASN B CA 1
ATOM 2556 C C . ASN B 1 96 ? 8.039 1.771 -13.648 1 97.62 96 ASN B C 1
ATOM 2558 O O . ASN B 1 96 ? 8.07 0.797 -12.898 1 97.62 96 ASN B O 1
ATOM 2562 N N . ARG B 1 97 ? 6.965 2.33 -13.938 1 96.62 97 ARG B N 1
ATOM 2563 C CA . ARG B 1 97 ? 5.711 2.123 -13.227 1 96.62 97 ARG B CA 1
ATOM 2564 C C . ARG B 1 97 ? 5.27 0.666 -13.305 1 96.62 97 ARG B C 1
ATOM 2566 O O . ARG B 1 97 ? 4.762 0.111 -12.328 1 96.62 97 ARG B O 1
ATOM 2573 N N . GLU B 1 98 ? 5.434 -0.02 -14.438 1 95.94 98 GLU B N 1
ATOM 2574 C CA . GLU B 1 98 ? 5.027 -1.418 -14.555 1 95.94 98 GLU B CA 1
ATOM 2575 C C . GLU B 1 98 ? 5.891 -2.314 -13.664 1 95.94 98 GLU B C 1
ATOM 2577 O O . GLU B 1 98 ? 5.375 -3.205 -12.984 1 95.94 98 GLU B O 1
ATOM 2582 N N . LEU B 1 99 ? 7.168 -2.068 -13.773 1 97.5 99 LEU B N 1
ATOM 2583 C CA . LEU B 1 99 ? 8.078 -2.82 -12.922 1 97.5 99 LEU B CA 1
ATOM 2584 C C . LEU B 1 99 ? 7.844 -2.492 -11.453 1 97.5 99 LEU B C 1
ATOM 2586 O O . LEU B 1 99 ? 7.93 -3.375 -10.594 1 97.5 99 LEU B O 1
ATOM 2590 N N . THR B 1 100 ? 7.562 -1.229 -11.109 1 98.44 100 THR B N 1
ATOM 2591 C CA . THR B 1 100 ? 7.273 -0.8 -9.75 1 98.44 100 THR B CA 1
ATOM 2592 C C . THR B 1 100 ? 6.066 -1.546 -9.188 1 98.44 100 THR B C 1
ATOM 2594 O O . THR B 1 100 ? 6.102 -2.039 -8.062 1 98.44 100 THR B O 1
ATOM 2597 N N . ARG B 1 101 ? 5.035 -1.612 -9.969 1 96.88 101 ARG B N 1
ATOM 2598 C CA . ARG B 1 101 ? 3.836 -2.328 -9.539 1 96.88 101 ARG B CA 1
ATOM 2599 C C . ARG B 1 101 ? 4.148 -3.795 -9.25 1 96.88 101 ARG B C 1
ATOM 2601 O O . ARG B 1 101 ? 3.742 -4.332 -8.219 1 96.88 101 ARG B O 1
ATOM 2608 N N . PHE B 1 102 ? 4.852 -4.383 -10.195 1 96.12 102 PHE B N 1
ATOM 2609 C CA . PHE B 1 102 ? 5.254 -5.77 -10.023 1 96.12 102 PHE B CA 1
ATOM 2610 C C . PHE B 1 102 ? 6.086 -5.938 -8.75 1 96.12 102 PHE B C 1
ATOM 2612 O O . PHE B 1 102 ? 5.863 -6.867 -7.977 1 96.12 102 PHE B O 1
ATOM 2619 N N . PHE B 1 103 ? 6.996 -5.02 -8.516 1 97.69 103 PHE B N 1
ATOM 2620 C CA . PHE B 1 103 ? 7.875 -5.062 -7.352 1 97.69 103 PHE B CA 1
ATOM 2621 C C . PHE B 1 103 ? 7.066 -5.043 -6.059 1 97.69 103 PHE B C 1
ATOM 2623 O O . PHE B 1 103 ? 7.289 -5.867 -5.172 1 97.69 103 PHE B O 1
ATOM 2630 N N . TYR B 1 104 ? 6.125 -4.137 -5.957 1 97.62 104 TYR B N 1
ATOM 2631 C CA . TYR B 1 104 ? 5.359 -3.992 -4.727 1 97.62 104 TYR B CA 1
ATOM 2632 C C . TYR B 1 104 ? 4.477 -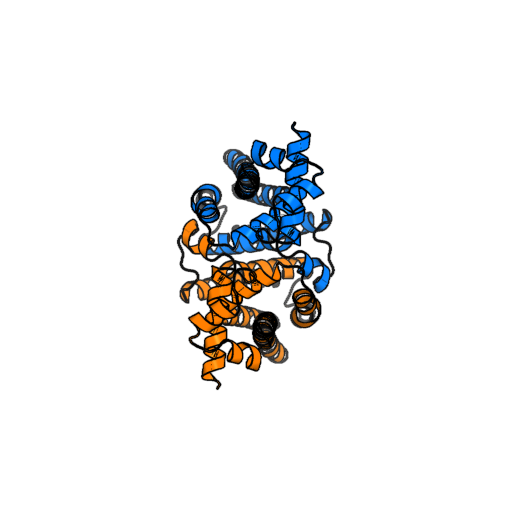5.215 -4.484 1 97.62 104 TYR B C 1
ATOM 2634 O O . TYR B 1 104 ? 4.246 -5.602 -3.338 1 97.62 104 TYR B O 1
ATOM 2642 N N . ARG B 1 105 ? 3.996 -5.785 -5.508 1 94.69 105 ARG B N 1
ATOM 2643 C CA . ARG B 1 105 ? 3.246 -7.027 -5.344 1 94.69 105 ARG B CA 1
ATOM 2644 C C . ARG B 1 105 ? 4.137 -8.141 -4.805 1 94.69 105 ARG B C 1
ATOM 2646 O O . ARG B 1 105 ? 3.76 -8.852 -3.869 1 94.69 105 ARG B O 1
ATOM 2653 N N . GLU B 1 106 ? 5.324 -8.289 -5.395 1 94 106 GLU B N 1
ATOM 2654 C CA . GLU B 1 106 ? 6.277 -9.289 -4.941 1 94 106 GLU B CA 1
ATOM 2655 C C . GLU B 1 106 ? 6.711 -9.031 -3.5 1 94 106 GLU B C 1
ATOM 2657 O O . GLU B 1 106 ? 6.926 -9.969 -2.73 1 94 106 GLU B O 1
ATOM 2662 N N . LEU B 1 107 ? 6.797 -7.754 -3.182 1 95.88 107 LEU B N 1
ATOM 2663 C CA . LEU B 1 107 ? 7.273 -7.328 -1.869 1 95.88 107 LEU B CA 1
ATOM 2664 C C . LEU B 1 107 ? 6.344 -7.828 -0.767 1 95.88 107 LEU B C 1
ATOM 2666 O O . LEU B 1 107 ? 6.762 -7.969 0.385 1 95.88 107 LEU B O 1
ATOM 2670 N N . SER B 1 108 ? 5.105 -8.102 -1.104 1 93.94 108 SER B N 1
ATOM 2671 C CA . SER B 1 108 ? 4.129 -8.531 -0.11 1 93.94 108 SER B CA 1
ATOM 2672 C C . SER B 1 108 ? 4.289 -10.016 0.213 1 93.94 108 SER B C 1
ATOM 2674 O O . SER B 1 108 ? 3.646 -10.523 1.133 1 93.94 108 SER B O 1
ATOM 2676 N N . LEU B 1 109 ? 5.16 -10.656 -0.497 1 90.56 109 LEU B N 1
ATOM 2677 C CA . LEU B 1 109 ? 5.363 -12.086 -0.301 1 90.56 109 LEU B CA 1
ATOM 2678 C C . LEU B 1 109 ? 6.496 -12.352 0.686 1 90.56 109 LEU B C 1
ATOM 2680 O O . LEU B 1 109 ? 7.332 -11.469 0.923 1 90.56 109 LEU B O 1
ATOM 2684 N N . ASP B 1 110 ? 6.441 -13.453 1.282 1 88.44 110 ASP B N 1
ATOM 2685 C CA . ASP B 1 110 ? 7.484 -13.867 2.215 1 88.44 110 ASP B CA 1
ATOM 2686 C C . ASP B 1 110 ? 8.422 -14.883 1.574 1 88.44 110 ASP B C 1
ATOM 2688 O O . ASP B 1 110 ? 8.289 -16.094 1.803 1 88.44 110 ASP B O 1
ATOM 2692 N N . THR B 1 111 ? 9.359 -14.445 0.808 1 91.62 111 THR B N 1
ATOM 2693 C CA . THR B 1 111 ? 10.352 -15.281 0.144 1 91.62 111 THR B CA 1
ATOM 2694 C C . THR B 1 111 ? 11.758 -14.922 0.604 1 91.62 111 THR B C 1
ATOM 2696 O O . THR B 1 111 ? 11.969 -13.875 1.218 1 91.62 111 THR B O 1
ATOM 2699 N N . THR B 1 112 ? 12.672 -15.766 0.311 1 93.12 112 THR B N 1
ATOM 2700 C CA . THR B 1 112 ? 14.07 -15.5 0.631 1 93.12 112 THR B CA 1
ATOM 2701 C C . THR B 1 112 ? 14.555 -14.234 -0.075 1 93.12 112 THR B C 1
ATOM 2703 O O . THR B 1 112 ? 15.281 -13.43 0.513 1 93.12 112 THR B O 1
ATOM 2706 N N . LEU B 1 113 ? 14.188 -14.094 -1.267 1 94.31 113 LEU B N 1
ATOM 2707 C CA . LEU B 1 113 ? 14.555 -12.914 -2.037 1 94.31 113 LEU B CA 1
ATOM 2708 C C . LEU B 1 113 ? 14.07 -11.641 -1.347 1 94.31 113 LEU B C 1
ATOM 2710 O O . LEU B 1 113 ? 14.836 -10.688 -1.195 1 94.31 113 LEU B O 1
ATOM 2714 N N . ILE B 1 114 ? 12.875 -11.617 -0.858 1 94.12 114 ILE B N 1
ATOM 2715 C CA . ILE B 1 114 ? 12.281 -10.43 -0.253 1 94.12 114 ILE B CA 1
ATOM 2716 C C . ILE B 1 114 ? 12.906 -10.188 1.12 1 94.12 114 ILE B C 1
ATOM 2718 O O . ILE B 1 114 ? 13.094 -9.039 1.526 1 94.12 114 ILE B O 1
ATOM 2722 N N . ARG B 1 115 ? 13.258 -11.195 1.778 1 94.44 115 ARG B N 1
ATOM 2723 C CA . ARG B 1 115 ? 13.984 -11.023 3.035 1 94.44 115 ARG B CA 1
ATOM 2724 C C . ARG B 1 115 ? 15.312 -10.312 2.811 1 94.44 115 ARG B C 1
ATOM 2726 O O . ARG B 1 115 ? 15.727 -9.484 3.625 1 94.44 115 ARG B O 1
ATOM 2733 N N . GLU B 1 116 ? 15.938 -10.688 1.749 1 95 116 GLU B N 1
ATOM 2734 C CA . GLU B 1 116 ? 17.172 -10.008 1.384 1 95 116 GLU B CA 1
ATOM 2735 C C . GLU B 1 116 ? 16.922 -8.539 1.052 1 95 116 GLU B C 1
ATOM 2737 O O . GLU B 1 116 ? 17.734 -7.676 1.386 1 95 116 GLU B O 1
ATOM 2742 N N . VAL B 1 117 ? 15.852 -8.289 0.359 1 95.38 117 VAL B N 1
ATOM 2743 C CA . VAL B 1 117 ? 15.469 -6.918 0.051 1 95.38 117 VAL B CA 1
ATOM 2744 C C . VAL B 1 117 ? 15.336 -6.117 1.343 1 95.38 117 VAL B C 1
ATOM 2746 O O . VAL B 1 117 ? 15.844 -4.996 1.44 1 95.38 117 VAL B O 1
ATOM 2749 N N . MET B 1 118 ? 14.68 -6.668 2.359 1 94.75 118 MET B N 1
ATOM 2750 C CA . MET B 1 118 ? 14.469 -6.012 3.646 1 94.75 118 MET B CA 1
ATOM 2751 C C . MET B 1 118 ? 15.805 -5.746 4.344 1 94.75 118 MET B C 1
ATOM 2753 O O . MET B 1 118 ? 16.062 -4.625 4.789 1 94.75 118 MET B O 1
ATOM 2757 N N . THR B 1 119 ? 16.703 -6.656 4.367 1 94.25 119 THR B N 1
ATOM 2758 C CA . THR B 1 119 ? 17.891 -6.621 5.199 1 94.25 119 THR B CA 1
ATOM 2759 C C . THR B 1 119 ? 19 -5.828 4.516 1 94.25 119 THR B C 1
ATOM 2761 O O . THR B 1 119 ? 19.859 -5.234 5.188 1 94.25 119 THR B O 1
ATOM 2764 N N . VAL B 1 120 ? 18.953 -5.816 3.203 1 96.38 120 VAL B N 1
ATOM 2765 C CA . VAL B 1 120 ? 20.062 -5.191 2.494 1 96.38 120 VAL B CA 1
ATOM 2766 C C . VAL B 1 120 ? 19.641 -3.822 1.974 1 96.38 120 VAL B C 1
ATOM 2768 O O . VAL B 1 120 ? 20.141 -2.795 2.428 1 96.38 120 VAL B O 1
ATOM 2771 N N . TYR B 1 121 ? 18.656 -3.789 1.193 1 97.88 121 TYR B N 1
ATOM 2772 C CA . TYR B 1 121 ? 18.312 -2.564 0.484 1 97.88 121 TYR B CA 1
ATOM 2773 C C . TYR B 1 121 ? 17.5 -1.633 1.375 1 97.88 121 TYR B C 1
ATOM 2775 O O . TYR B 1 121 ? 17.797 -0.439 1.469 1 97.88 121 TYR B O 1
ATOM 2783 N N . PHE B 1 122 ? 16.531 -2.141 2.086 1 98.31 122 PHE B N 1
ATOM 2784 C CA . PHE B 1 122 ? 15.664 -1.266 2.877 1 98.31 122 PHE B CA 1
ATOM 2785 C C . PHE B 1 122 ? 16.344 -0.868 4.18 1 98.31 122 PHE B C 1
ATOM 2787 O O . PHE B 1 122 ? 16 0.145 4.785 1 98.31 122 PHE B O 1
ATOM 2794 N N . SER B 1 123 ? 17.344 -1.627 4.586 1 97.19 123 SER B N 1
ATOM 2795 C CA . SER B 1 123 ? 18.188 -1.168 5.688 1 97.19 123 SER B CA 1
ATOM 2796 C C . SER B 1 123 ? 19.031 0.034 5.273 1 97.19 123 SER B C 1
ATOM 2798 O O . SER B 1 123 ? 19.266 0.941 6.074 1 97.19 123 SER B O 1
ATOM 2800 N N . LYS B 1 124 ? 19.531 -0.016 4.051 1 97.81 124 LYS B N 1
ATOM 2801 C CA . LYS B 1 124 ? 20.25 1.138 3.523 1 97.81 124 LYS B CA 1
ATOM 2802 C C . LYS B 1 124 ? 19.344 2.363 3.443 1 97.81 124 LYS B C 1
ATOM 2804 O O . LYS B 1 124 ? 19.75 3.465 3.83 1 97.81 124 LYS B O 1
ATOM 2809 N N . GLU B 1 125 ? 18.141 2.172 2.9 1 98.44 125 GLU B N 1
ATOM 2810 C CA . GLU B 1 125 ? 17.156 3.256 2.863 1 98.44 125 GLU B CA 1
ATOM 2811 C C . GLU B 1 125 ? 16.938 3.848 4.254 1 98.44 125 GLU B C 1
ATOM 2813 O O . GLU B 1 125 ? 16.953 5.066 4.422 1 98.44 125 GLU B O 1
ATOM 2818 N N . ARG B 1 126 ? 16.688 2.936 5.164 1 98.25 126 ARG B N 1
ATOM 2819 C CA . ARG B 1 126 ? 16.484 3.348 6.547 1 98.25 126 ARG B CA 1
ATOM 2820 C C . ARG B 1 126 ? 17.656 4.188 7.051 1 98.25 126 ARG B C 1
ATOM 2822 O O . ARG B 1 126 ? 17.453 5.23 7.68 1 98.25 126 ARG B O 1
ATOM 2829 N N . TYR B 1 127 ? 18.812 3.738 6.789 1 97.88 127 TYR B N 1
ATOM 2830 C CA . TYR B 1 127 ? 20.016 4.434 7.238 1 97.88 127 TYR B CA 1
ATOM 2831 C C . TYR B 1 127 ? 20.047 5.855 6.695 1 97.88 127 TYR B C 1
ATOM 2833 O O . TYR B 1 127 ? 20.234 6.812 7.453 1 97.88 127 TYR B O 1
ATOM 2841 N N . TYR B 1 128 ? 19.875 6.02 5.422 1 98.44 128 TYR B N 1
ATOM 2842 C CA . TYR B 1 128 ? 19.984 7.332 4.789 1 98.44 128 TYR B CA 1
ATOM 2843 C C . TYR B 1 128 ? 18.922 8.281 5.324 1 98.44 128 TYR B C 1
ATOM 2845 O O . TYR B 1 128 ? 19.219 9.438 5.648 1 98.44 128 TYR B O 1
ATOM 2853 N N . ILE B 1 129 ? 17.719 7.82 5.453 1 98.5 129 ILE B N 1
ATOM 2854 C CA . ILE B 1 129 ? 16.625 8.688 5.879 1 98.5 129 ILE B CA 1
ATOM 2855 C C . ILE B 1 129 ? 16.781 9.016 7.363 1 98.5 129 ILE B C 1
ATOM 2857 O O . ILE B 1 129 ? 16.562 10.156 7.777 1 98.5 129 ILE B O 1
ATOM 2861 N N . GLU B 1 130 ? 17.141 8.023 8.102 1 98.12 130 GLU B N 1
ATOM 2862 C CA . GLU B 1 130 ? 17.359 8.25 9.523 1 98.12 130 GLU B CA 1
ATOM 2863 C C . GLU B 1 130 ? 18.469 9.289 9.758 1 98.12 130 GLU B C 1
ATOM 2865 O O . GLU B 1 130 ? 18.344 10.141 10.641 1 98.12 130 GLU B O 1
ATOM 2870 N N . GLN B 1 131 ? 19.516 9.188 9.008 1 98 131 GLN B N 1
ATOM 2871 C CA . GLN B 1 131 ? 20.609 10.156 9.125 1 98 131 GLN B CA 1
ATOM 2872 C C . GLN B 1 131 ? 20.125 11.562 8.789 1 98 131 GLN B C 1
ATOM 2874 O O . GLN B 1 131 ? 20.516 12.531 9.445 1 98 131 GLN B O 1
ATOM 2879 N N . MET B 1 132 ? 19.328 11.695 7.816 1 98.12 132 MET B N 1
ATOM 2880 C CA . MET B 1 132 ? 18.828 13.016 7.418 1 98.12 132 MET B CA 1
ATOM 2881 C C . MET B 1 132 ? 17.906 13.594 8.477 1 98.12 132 MET B C 1
ATOM 2883 O O . MET B 1 132 ? 17.953 14.789 8.766 1 98.12 132 MET B O 1
ATOM 2887 N N . ILE B 1 133 ? 17.047 12.734 9.055 1 97.62 133 ILE B N 1
ATOM 2888 C CA . ILE B 1 133 ? 16.141 13.188 10.102 1 97.62 133 ILE B CA 1
ATOM 2889 C C . ILE B 1 133 ? 16.953 13.625 11.32 1 97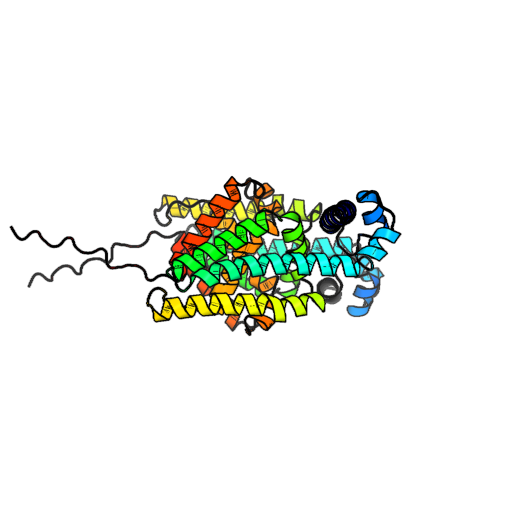.62 133 ILE B C 1
ATOM 2891 O O . ILE B 1 133 ? 16.688 14.68 11.906 1 97.62 133 ILE B O 1
ATOM 2895 N N . ARG B 1 134 ? 17.953 12.883 11.656 1 97.19 134 ARG B N 1
ATOM 2896 C CA . ARG B 1 134 ? 18.828 13.211 12.781 1 97.19 134 ARG B CA 1
ATOM 2897 C C . ARG B 1 134 ? 19.547 14.531 12.547 1 97.19 134 ARG B C 1
ATOM 2899 O O . ARG B 1 134 ? 19.625 15.375 13.445 1 97.19 134 ARG B O 1
ATOM 2906 N N . GLN B 1 135 ? 20.078 14.656 11.383 1 96.88 135 GLN B N 1
ATOM 2907 C CA . GLN B 1 135 ? 20.766 15.898 11.031 1 96.88 135 GLN B CA 1
ATOM 2908 C C . GLN B 1 135 ? 19.828 17.094 11.125 1 96.88 135 GLN B C 1
ATOM 2910 O O . GLN B 1 135 ? 20.203 18.156 11.625 1 96.88 135 GLN B O 1
ATOM 2915 N N . GLY B 1 136 ? 18.641 16.969 10.648 1 96.81 136 GLY B N 1
ATOM 2916 C CA . GLY B 1 136 ? 17.656 18.031 10.727 1 96.81 136 GLY B CA 1
ATOM 2917 C C . GLY B 1 136 ? 17.281 18.391 12.156 1 96.81 136 GLY B C 1
ATOM 2918 O O . GLY B 1 136 ? 17.047 19.562 12.469 1 96.81 136 GLY B O 1
ATOM 2919 N N . GLN B 1 137 ? 17.219 17.359 12.984 1 96.19 137 GLN B N 1
ATOM 2920 C CA . GLN B 1 137 ? 16.922 17.594 14.391 1 96.19 137 GLN B CA 1
ATOM 2921 C C . GLN B 1 137 ? 18.078 18.297 15.094 1 96.19 137 GLN B C 1
ATOM 2923 O O . GLN B 1 137 ? 17.875 19.234 15.875 1 96.19 137 GLN B O 1
ATOM 2928 N N . MET B 1 138 ? 19.25 17.906 14.766 1 95.25 138 MET B N 1
ATOM 2929 C CA . MET B 1 138 ? 20.453 18.516 15.352 1 95.25 138 MET B CA 1
ATOM 2930 C C . MET B 1 138 ? 20.562 19.984 14.953 1 95.25 138 MET B C 1
ATOM 2932 O O . MET B 1 138 ? 20.984 20.812 15.766 1 95.25 138 MET B O 1
ATOM 2936 N N . LYS B 1 139 ? 20.172 20.328 13.805 1 94.88 139 LYS B N 1
ATOM 2937 C CA . LYS B 1 139 ? 20.234 21.688 13.289 1 94.88 139 LYS B CA 1
ATOM 2938 C C . LYS B 1 139 ? 18.953 22.453 13.617 1 94.88 139 LYS B C 1
ATOM 2940 O O . LYS B 1 139 ? 18.75 23.562 13.125 1 94.88 139 LYS B O 1
ATOM 2945 N N . GLN B 1 140 ? 18 21.844 14.227 1 94.19 140 GLN B N 1
ATOM 2946 C CA . GLN B 1 140 ? 16.734 22.422 14.695 1 94.19 140 GLN B CA 1
ATOM 2947 C C . GLN B 1 140 ? 15.828 22.781 13.523 1 94.19 140 GLN B C 1
ATOM 2949 O O . GLN B 1 140 ? 15 23.688 13.625 1 94.19 140 GLN B O 1
ATOM 2954 N N . GLU B 1 141 ? 16.062 22.047 12.516 1 94.75 141 GLU B N 1
ATOM 2955 C CA . GLU B 1 141 ? 15.172 22.141 11.359 1 94.75 141 GLU B CA 1
ATOM 2956 C C . GLU B 1 141 ? 13.914 21.312 11.562 1 94.75 141 GLU B C 1
ATOM 2958 O O . GLU B 1 141 ? 12.844 21.656 11.07 1 94.75 141 GLU B O 1
ATOM 2963 N N . PHE B 1 142 ? 14.148 20.188 12.148 1 96.69 142 PHE B N 1
ATOM 2964 C CA . PHE B 1 142 ? 13.078 19.219 12.297 1 96.69 142 PHE B CA 1
ATOM 2965 C C . PHE B 1 142 ? 12.68 19.078 13.766 1 96.69 142 PHE B C 1
ATOM 2967 O O . PHE B 1 142 ? 13.523 19.172 14.656 1 96.69 142 PHE B O 1
ATOM 2974 N N . GLN B 1 143 ? 11.414 18.875 13.984 1 95.38 143 GLN B N 1
ATOM 2975 C CA . GLN B 1 143 ? 10.93 18.516 15.312 1 95.38 143 GLN B CA 1
ATOM 2976 C C . GLN B 1 143 ? 11.133 17.031 15.586 1 95.38 143 GLN B C 1
ATOM 2978 O O . GLN B 1 143 ? 11.492 16.266 14.688 1 95.38 143 GLN B O 1
ATOM 2983 N N . LYS B 1 144 ? 10.938 16.672 16.859 1 94.56 144 LYS B N 1
ATOM 2984 C CA . LYS B 1 144 ? 11.008 15.258 17.203 1 94.56 144 LYS B CA 1
ATOM 2985 C C . LYS B 1 144 ? 9.82 14.484 16.641 1 94.56 144 LYS B C 1
ATOM 2987 O O . LYS B 1 144 ? 8.68 14.945 16.719 1 94.56 144 LYS B O 1
ATOM 2992 N N . VAL B 1 145 ? 10.133 13.398 16.016 1 94.5 145 VAL B N 1
ATOM 2993 C CA . VAL B 1 145 ? 9.102 12.547 15.438 1 94.5 145 VAL B CA 1
ATOM 2994 C C . VAL B 1 145 ? 9.453 11.078 15.656 1 94.5 145 VAL B C 1
ATOM 2996 O O . VAL B 1 145 ? 10.625 10.734 15.836 1 94.5 145 VAL B O 1
ATOM 2999 N N . SER B 1 146 ? 8.43 10.258 15.719 1 96.06 146 SER B N 1
ATOM 3000 C CA . SER B 1 146 ? 8.68 8.82 15.68 1 96.06 146 SER B CA 1
ATOM 3001 C C . SER B 1 146 ? 9.125 8.367 14.297 1 96.06 146 SER B C 1
ATOM 3003 O O . SER B 1 146 ? 8.336 8.406 13.344 1 96.06 146 SER B O 1
ATOM 3005 N N . PHE B 1 147 ? 10.312 7.875 14.234 1 97.5 147 PHE B N 1
ATOM 3006 C CA . PHE B 1 147 ? 10.859 7.434 12.953 1 97.5 147 PHE B CA 1
ATOM 3007 C C . PHE B 1 147 ? 10.008 6.316 12.367 1 97.5 147 PHE B C 1
ATOM 3009 O O . PHE B 1 147 ? 9.719 6.316 11.164 1 97.5 147 PHE B O 1
ATOM 3016 N N . THR B 1 148 ? 9.602 5.402 13.188 1 98.06 148 THR B N 1
ATOM 3017 C CA . THR B 1 148 ? 8.82 4.25 12.758 1 98.06 148 THR B CA 1
ATOM 3018 C C . THR B 1 148 ? 7.5 4.699 12.141 1 98.06 148 THR B C 1
ATOM 3020 O O . THR B 1 148 ? 7.133 4.238 11.055 1 98.06 148 THR B O 1
ATOM 3023 N N . MET B 1 149 ? 6.809 5.633 12.789 1 97.69 149 MET B N 1
ATOM 3024 C CA . MET B 1 149 ? 5.523 6.125 12.297 1 97.69 149 MET B CA 1
ATOM 3025 C C . MET B 1 149 ? 5.707 6.922 11.008 1 97.69 149 MET B C 1
ATOM 3027 O O . MET B 1 149 ? 4.953 6.746 10.047 1 97.69 149 MET B O 1
ATOM 3031 N N . PHE B 1 150 ? 6.758 7.738 11.008 1 97.62 150 PHE B N 1
ATOM 3032 C CA . PHE B 1 150 ? 7.047 8.562 9.836 1 97.62 150 PHE B CA 1
ATOM 3033 C C . PHE B 1 150 ? 7.32 7.691 8.617 1 97.62 150 PHE B C 1
ATOM 3035 O O . PHE B 1 150 ? 6.727 7.898 7.555 1 97.62 150 PHE B O 1
ATOM 3042 N N . MET B 1 151 ? 8.164 6.672 8.789 1 98.5 151 MET B N 1
ATOM 3043 C CA . MET B 1 151 ? 8.547 5.805 7.684 1 98.5 151 MET B CA 1
ATOM 3044 C C . MET B 1 151 ? 7.355 4.988 7.188 1 98.5 151 MET B C 1
ATOM 3046 O O . MET B 1 151 ? 7.199 4.781 5.984 1 98.5 151 MET B O 1
ATOM 3050 N N . THR B 1 152 ? 6.516 4.504 8.094 1 98.5 152 THR B N 1
ATOM 3051 C CA . THR B 1 152 ? 5.34 3.729 7.723 1 98.5 152 THR B CA 1
ATOM 3052 C C . THR B 1 152 ? 4.387 4.562 6.871 1 98.5 152 THR B C 1
ATOM 3054 O O . THR B 1 152 ? 3.896 4.098 5.84 1 98.5 152 THR B O 1
ATOM 3057 N N . GLN B 1 153 ? 4.156 5.816 7.273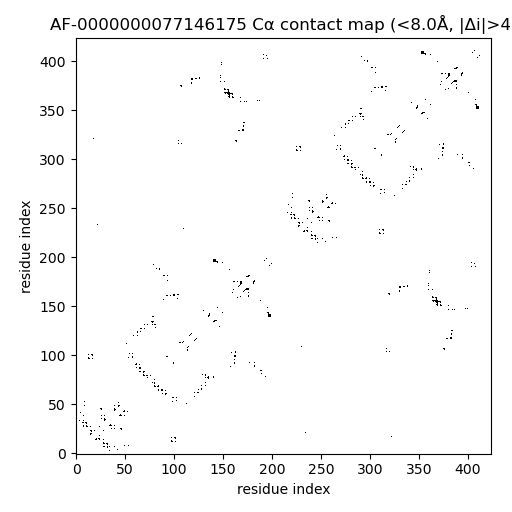 1 98.12 153 GLN B N 1
ATOM 3058 C CA . GLN B 1 153 ? 3.303 6.715 6.504 1 98.12 153 GLN B CA 1
ATOM 3059 C C . GLN B 1 153 ? 3.906 7.008 5.133 1 98.12 153 GLN B C 1
ATOM 3061 O O . GLN B 1 153 ? 3.217 6.922 4.117 1 98.12 153 GLN B O 1
ATOM 3066 N N . LEU B 1 154 ? 5.184 7.309 5.113 1 98.56 154 LEU B N 1
ATOM 3067 C CA . LEU B 1 154 ? 5.867 7.656 3.875 1 98.56 154 LEU B CA 1
ATOM 3068 C C . LEU B 1 154 ? 5.82 6.5 2.883 1 98.56 154 LEU B C 1
ATOM 3070 O O . LEU B 1 154 ? 5.469 6.691 1.717 1 98.56 154 LEU B O 1
ATOM 3074 N N . LYS B 1 155 ? 6.113 5.324 3.316 1 98.56 155 LYS B N 1
ATOM 3075 C CA . LYS B 1 155 ? 6.117 4.152 2.447 1 98.56 155 LYS B CA 1
ATOM 3076 C C . LYS B 1 155 ? 4.727 3.877 1.887 1 98.56 155 LYS B C 1
ATOM 3078 O O . LYS B 1 155 ? 4.582 3.479 0.729 1 98.56 155 LYS B O 1
ATOM 3083 N N . GLY B 1 156 ? 3.721 4.105 2.768 1 98.44 156 GLY B N 1
ATOM 3084 C CA . GLY B 1 156 ? 2.355 3.971 2.285 1 98.44 156 GLY B CA 1
ATOM 3085 C C . GLY B 1 156 ? 2.018 4.945 1.174 1 98.44 156 GLY B C 1
ATOM 3086 O O . GLY B 1 156 ? 1.457 4.555 0.148 1 98.44 156 GLY B O 1
ATOM 3087 N N . MET B 1 157 ? 2.404 6.133 1.343 1 98.44 157 MET B N 1
ATOM 3088 C CA . MET B 1 157 ? 2.053 7.18 0.39 1 98.44 157 MET B CA 1
ATOM 3089 C C . MET B 1 157 ? 2.789 6.988 -0.931 1 98.44 157 MET B C 1
ATOM 3091 O O . MET B 1 157 ? 2.211 7.18 -2.002 1 98.44 157 MET B O 1
ATOM 3095 N N . ILE B 1 158 ? 4.035 6.531 -0.894 1 98.56 158 ILE B N 1
ATOM 3096 C CA . ILE B 1 158 ? 4.809 6.512 -2.129 1 98.56 158 ILE B CA 1
ATOM 3097 C C . ILE B 1 158 ? 4.488 5.242 -2.918 1 98.56 158 ILE B C 1
ATOM 3099 O O . ILE B 1 158 ? 4.738 5.172 -4.125 1 98.56 158 ILE B O 1
ATOM 3103 N N . SER B 1 159 ? 3.928 4.238 -2.252 1 98.56 159 SER B N 1
ATOM 3104 C CA . SER B 1 159 ? 3.668 2.975 -2.936 1 98.56 159 SER B CA 1
ATOM 3105 C C . SER B 1 159 ? 2.258 2.939 -3.516 1 98.56 159 SER B C 1
ATOM 3107 O O . SER B 1 159 ? 2.025 2.328 -4.559 1 98.56 159 SER B O 1
ATOM 3109 N N . MET B 1 160 ? 1.343 3.678 -2.92 1 98.38 160 MET B N 1
ATOM 3110 C CA . MET B 1 160 ? -0.091 3.52 -3.141 1 98.38 160 MET B CA 1
ATOM 3111 C C . MET B 1 160 ? -0.452 3.807 -4.594 1 98.38 160 MET B C 1
ATOM 3113 O O . MET B 1 160 ? -1.15 3.016 -5.23 1 98.38 160 MET B O 1
ATOM 3117 N N . PRO B 1 161 ? 0.024 4.859 -5.207 1 98.19 161 PRO B N 1
ATOM 3118 C CA . PRO B 1 161 ? -0.441 5.145 -6.566 1 98.19 161 PRO B CA 1
ATOM 3119 C C . PRO B 1 161 ? 0.019 4.098 -7.582 1 98.19 161 PRO B C 1
ATOM 3121 O O . PRO B 1 161 ? -0.607 3.934 -8.633 1 98.19 161 PRO B O 1
ATOM 3124 N N . PHE B 1 162 ? 1.044 3.381 -7.262 1 98.19 162 PHE B N 1
ATOM 3125 C CA . PHE B 1 162 ? 1.62 2.424 -8.203 1 98.19 162 PHE B CA 1
ATOM 3126 C C . PHE B 1 162 ? 1.035 1.033 -7.98 1 98.19 162 PHE B C 1
ATOM 3128 O O . PHE B 1 162 ? 0.874 0.267 -8.938 1 98.19 162 PHE B O 1
ATOM 3135 N N . LEU B 1 163 ? 0.785 0.756 -6.785 1 97.5 163 LEU B N 1
ATOM 3136 C CA . LEU B 1 163 ? 0.258 -0.566 -6.469 1 97.5 163 LEU B CA 1
ATOM 3137 C C . LEU B 1 163 ? -1.223 -0.662 -6.82 1 97.5 163 LEU B C 1
ATOM 3139 O O . LEU B 1 163 ? -1.692 -1.712 -7.266 1 97.5 163 LEU B O 1
ATOM 3143 N N . TYR B 1 164 ? -1.958 0.403 -6.637 1 97.19 164 TYR B N 1
ATOM 3144 C CA . TYR B 1 164 ? -3.4 0.392 -6.852 1 97.19 164 TYR B CA 1
ATOM 3145 C C . TYR B 1 164 ? -3.812 1.48 -7.836 1 97.19 164 TYR B C 1
ATOM 3147 O O . TYR B 1 164 ? -4.66 2.32 -7.523 1 97.19 164 TYR B O 1
ATOM 3155 N N . PRO B 1 165 ? -3.316 1.43 -9.047 1 96.62 165 PRO B N 1
ATOM 3156 C CA . PRO B 1 165 ? -3.713 2.445 -10.023 1 96.62 165 PRO B CA 1
ATOM 3157 C C . PRO B 1 165 ? -5.203 2.395 -10.359 1 96.62 165 PRO B C 1
ATOM 3159 O O . PRO B 1 165 ? -5.797 3.418 -10.703 1 96.62 165 PRO B O 1
ATOM 3162 N N . GLN B 1 166 ? -5.82 1.274 -10.266 1 95.62 166 GLN B N 1
ATOM 3163 C CA . GLN B 1 166 ? -7.238 1.109 -10.578 1 95.62 166 GLN B CA 1
ATOM 3164 C C . GLN B 1 166 ? -8.109 1.894 -9.602 1 95.62 166 GLN B C 1
ATOM 3166 O O . GLN B 1 166 ? -9.172 2.398 -9.977 1 95.62 166 GLN B O 1
ATOM 3171 N N . TYR B 1 167 ? -7.734 1.941 -8.359 1 97.69 167 TYR B N 1
ATOM 3172 C CA . TYR B 1 167 ? -8.477 2.744 -7.391 1 97.69 167 TYR B CA 1
ATOM 3173 C C . TYR B 1 167 ? -8.516 4.207 -7.816 1 97.69 167 TYR B C 1
ATOM 3175 O O . TYR B 1 167 ? -9.562 4.852 -7.758 1 97.69 167 TYR B O 1
ATOM 3183 N N . ILE B 1 168 ? -7.391 4.707 -8.258 1 97.75 168 ILE B N 1
ATOM 3184 C CA . ILE B 1 168 ? -7.266 6.102 -8.664 1 97.75 168 ILE B CA 1
ATOM 3185 C C . ILE B 1 168 ? -8.078 6.352 -9.93 1 97.75 168 ILE B C 1
ATOM 3187 O O . ILE B 1 168 ? -8.789 7.355 -10.031 1 97.75 168 ILE B O 1
ATOM 3191 N N . SER B 1 169 ? -8.039 5.426 -10.875 1 96.69 169 SER B N 1
ATOM 3192 C CA . SER B 1 169 ? -8.719 5.617 -12.148 1 96.69 169 SER B CA 1
ATOM 3193 C C . SER B 1 169 ? -10.219 5.355 -12.023 1 96.69 169 SER B C 1
ATOM 3195 O O . SER B 1 169 ? -11.031 6.16 -12.469 1 96.69 169 SER B O 1
ATOM 3197 N N . GLU B 1 170 ? -10.633 4.293 -11.328 1 96 170 GLU B N 1
ATOM 3198 C CA . GLU B 1 170 ? -12.016 3.824 -11.367 1 96 170 GLU B CA 1
ATOM 3199 C C . GLU B 1 170 ? -12.836 4.441 -10.234 1 96 170 GLU B C 1
ATOM 3201 O O . GLU B 1 170 ? -14.055 4.594 -10.367 1 96 170 GLU B O 1
ATOM 3206 N N . VAL B 1 171 ? -12.188 4.727 -9.141 1 97.88 171 VAL B N 1
ATOM 3207 C CA . VAL B 1 171 ? -12.93 5.242 -7.996 1 97.88 171 VAL B CA 1
ATOM 3208 C C . VAL B 1 171 ? -12.742 6.754 -7.895 1 97.88 171 VAL B C 1
ATOM 3210 O O . VAL B 1 171 ? -13.711 7.5 -7.754 1 97.88 171 VAL B O 1
ATOM 3213 N N . LEU B 1 172 ? -11.492 7.184 -8.047 1 97.69 172 LEU B N 1
ATOM 3214 C CA . LEU B 1 172 ? -11.211 8.602 -7.879 1 97.69 172 LEU B CA 1
ATOM 3215 C C . LEU B 1 172 ? -11.297 9.344 -9.211 1 97.69 172 LEU B C 1
ATOM 3217 O O . LEU B 1 172 ? -11.195 10.57 -9.25 1 97.69 172 LEU B O 1
ATOM 3221 N N . HIS B 1 173 ? -11.508 8.625 -10.305 1 96.38 173 HIS B N 1
ATOM 3222 C CA . HIS B 1 173 ? -11.719 9.156 -11.648 1 96.38 173 HIS B CA 1
ATOM 3223 C C . HIS B 1 173 ? -10.57 10.07 -12.062 1 96.38 173 HIS B C 1
ATOM 3225 O O . HIS B 1 173 ? -10.805 11.172 -12.562 1 96.38 173 HIS B O 1
ATOM 3231 N N . SER B 1 174 ? -9.352 9.656 -11.773 1 97 174 SER B N 1
ATOM 3232 C CA . SER B 1 174 ? -8.125 10.336 -12.164 1 97 174 SER B CA 1
ATOM 3233 C C . SER B 1 174 ? -7.211 9.414 -12.969 1 97 174 SER B C 1
ATOM 3235 O O . SER B 1 174 ? -7.566 8.266 -13.242 1 97 174 SER B O 1
ATOM 3237 N N . PHE B 1 175 ? -6.012 9.969 -13.398 1 95.88 175 PHE B N 1
ATOM 3238 C CA . PHE B 1 175 ? -5.129 9.234 -14.289 1 95.88 175 PHE B CA 1
ATOM 3239 C C . PHE B 1 175 ? -3.74 9.078 -13.68 1 95.88 175 PHE B C 1
ATOM 3241 O O . PHE B 1 175 ? -2.85 9.891 -13.945 1 95.88 175 PHE B O 1
ATOM 3248 N N . PRO B 1 176 ? -3.473 7.973 -13.008 1 95.25 176 PRO B N 1
ATOM 3249 C CA . PRO B 1 176 ? -2.211 7.82 -12.281 1 95.25 176 PRO B CA 1
ATOM 3250 C C . PRO B 1 176 ? -1.008 7.668 -13.203 1 95.25 176 PRO B C 1
ATOM 3252 O O . PRO B 1 176 ? 0.136 7.805 -12.766 1 95.25 176 PRO B O 1
ATOM 3255 N N . SER B 1 177 ? -1.243 7.402 -14.531 1 95.12 177 SER B N 1
ATOM 3256 C CA . SER B 1 177 ? -0.15 7.207 -15.477 1 95.12 177 SER B CA 1
ATOM 3257 C C . SER B 1 177 ? 0.248 8.523 -16.141 1 95.12 177 SER B C 1
ATOM 3259 O O . SER B 1 177 ? 1.209 8.562 -16.922 1 95.12 177 SER B O 1
ATOM 3261 N N . GLU B 1 178 ? -0.449 9.562 -15.812 1 96.44 178 GLU B N 1
ATOM 3262 C CA . GLU B 1 178 ? -0.131 10.867 -16.391 1 96.44 178 GLU B CA 1
ATOM 3263 C C . GLU B 1 178 ? 0.888 11.617 -15.531 1 96.44 178 GLU B C 1
ATOM 3265 O O . GLU B 1 178 ? 0.828 11.562 -14.297 1 96.44 178 GLU B O 1
ATOM 3270 N N . THR B 1 179 ? 1.756 12.289 -16.234 1 96.31 179 THR B N 1
ATOM 3271 C CA . THR B 1 179 ? 2.816 13.039 -15.562 1 96.31 179 THR B CA 1
ATOM 3272 C C . THR B 1 179 ? 2.23 14.078 -14.609 1 96.31 179 THR B C 1
ATOM 3274 O O . THR B 1 179 ? 2.771 14.32 -13.531 1 96.31 179 THR B O 1
ATOM 3277 N N . PHE B 1 180 ? 1.154 14.586 -15.055 1 96.19 180 PHE B N 1
ATOM 3278 C CA . PHE B 1 180 ? 0.527 15.625 -14.242 1 96.19 180 PHE B CA 1
ATOM 3279 C C . PHE B 1 180 ? 0.13 15.078 -12.875 1 96.19 180 PHE B C 1
ATOM 3281 O O . PHE B 1 180 ? 0.319 15.742 -11.859 1 96.19 180 PHE B O 1
ATOM 3288 N N . PHE B 1 181 ? -0.395 13.914 -12.812 1 97.25 181 PHE B N 1
ATOM 3289 C CA . PHE B 1 181 ? -0.825 13.312 -11.562 1 97.25 181 PHE B CA 1
ATOM 3290 C C . PHE B 1 181 ? 0.351 13.164 -10.602 1 97.25 181 PHE B C 1
ATOM 3292 O O . PHE B 1 181 ? 0.274 13.594 -9.445 1 97.25 181 PHE B O 1
ATOM 3299 N N . ILE B 1 182 ? 1.41 12.602 -11.086 1 97.31 182 ILE B N 1
ATOM 3300 C CA . ILE B 1 182 ? 2.521 12.289 -10.195 1 97.31 182 ILE B CA 1
ATOM 3301 C C . ILE B 1 182 ? 3.213 13.578 -9.758 1 97.31 182 ILE B C 1
ATOM 3303 O O . ILE B 1 182 ? 3.701 13.672 -8.633 1 97.31 182 ILE B O 1
ATOM 3307 N N . GLU B 1 183 ? 3.225 14.602 -10.578 1 97.44 183 GLU B N 1
ATOM 3308 C CA . GLU B 1 183 ? 3.785 15.891 -10.203 1 97.44 183 GLU B CA 1
ATOM 3309 C C . GLU B 1 183 ? 2.984 16.531 -9.07 1 97.44 183 GLU B C 1
ATOM 3311 O O . GLU B 1 183 ? 3.561 17.031 -8.094 1 97.44 183 GLU B O 1
ATOM 3316 N N . MET B 1 184 ? 1.688 16.453 -9.234 1 97.5 184 MET B N 1
ATOM 3317 C CA . MET B 1 184 ? 0.826 17.016 -8.195 1 97.5 184 MET B CA 1
ATOM 3318 C C . MET B 1 184 ? 0.923 16.203 -6.91 1 97.5 184 MET B C 1
ATOM 3320 O O . MET B 1 184 ? 0.961 16.766 -5.816 1 97.5 184 MET B O 1
ATOM 3324 N N . TYR B 1 185 ? 0.944 14.953 -7.055 1 98.12 185 TYR B N 1
ATOM 3325 C CA . TYR B 1 185 ? 1.021 14.086 -5.887 1 98.12 185 TYR B CA 1
ATOM 3326 C C . TYR B 1 185 ? 2.346 14.266 -5.156 1 98.12 185 TYR B C 1
ATOM 3328 O O . TYR B 1 185 ? 2.389 14.234 -3.924 1 98.12 185 TYR B O 1
ATOM 3336 N N . THR B 1 186 ? 3.428 14.461 -5.934 1 98.25 186 THR B N 1
ATOM 3337 C CA . THR B 1 186 ? 4.738 14.727 -5.352 1 98.25 186 THR B CA 1
ATOM 3338 C C . THR B 1 186 ? 4.699 15.984 -4.488 1 98.25 186 THR B C 1
ATOM 3340 O O . THR B 1 186 ? 5.215 15.984 -3.367 1 98.25 186 THR B O 1
ATOM 3343 N N . LYS B 1 187 ? 4.082 16.984 -4.945 1 97.44 187 LYS B N 1
ATOM 3344 C CA . LYS B 1 187 ? 3.957 18.219 -4.188 1 97.44 187 LYS B CA 1
ATOM 3345 C C . LYS B 1 187 ? 3.193 18 -2.887 1 97.44 187 LYS B C 1
ATOM 3347 O O . LYS B 1 187 ? 3.531 18.578 -1.854 1 97.44 187 LYS B O 1
ATOM 3352 N N . GLU B 1 188 ? 2.172 17.156 -2.963 1 96.12 188 GLU B N 1
ATOM 3353 C CA . GLU B 1 188 ? 1.387 16.844 -1.772 1 96.12 188 GLU B CA 1
ATOM 3354 C C . GLU B 1 188 ? 2.234 16.125 -0.727 1 96.12 188 GLU B C 1
ATOM 3356 O O . GLU B 1 188 ? 2.107 16.391 0.471 1 96.12 188 GLU B O 1
ATOM 3361 N N . ILE B 1 189 ? 3.039 15.219 -1.149 1 97.75 189 ILE B N 1
ATOM 3362 C CA . ILE B 1 189 ? 3.883 14.469 -0.222 1 97.75 189 ILE B CA 1
ATOM 3363 C C . ILE B 1 189 ? 4.93 15.398 0.385 1 97.75 189 ILE B C 1
ATOM 3365 O O . ILE B 1 189 ? 5.242 15.305 1.574 1 97.75 189 ILE B O 1
ATOM 3369 N N . GLU B 1 190 ? 5.457 16.297 -0.456 1 96.56 190 GLU B N 1
ATOM 3370 C CA . GLU B 1 190 ? 6.414 17.281 0.044 1 96.56 190 GLU B CA 1
ATOM 3371 C C . GLU B 1 190 ? 5.793 18.141 1.135 1 96.56 190 GLU B C 1
ATOM 3373 O O . GLU B 1 190 ? 6.426 18.406 2.16 1 96.56 190 GLU B O 1
ATOM 3378 N N . GLN B 1 191 ? 4.59 18.562 0.926 1 93.69 191 GLN B N 1
ATOM 3379 C CA . GLN B 1 191 ? 3.883 19.375 1.904 1 93.69 191 GLN B CA 1
ATOM 3380 C C . GLN B 1 191 ? 3.639 18.609 3.197 1 93.69 191 GLN B C 1
ATOM 3382 O O . GLN B 1 191 ? 3.822 19.141 4.293 1 93.69 191 GLN B O 1
ATOM 3387 N N . TRP B 1 192 ? 3.215 17.375 3.023 1 94.44 192 TRP B N 1
ATOM 3388 C CA . TRP B 1 192 ? 3.027 16.531 4.199 1 94.44 192 TRP B CA 1
ATOM 3389 C C . TRP B 1 192 ? 4.332 16.391 4.98 1 94.44 192 TRP B C 1
ATOM 3391 O O . TRP B 1 192 ? 4.34 16.516 6.207 1 94.44 192 TRP B O 1
ATOM 3401 N N . MET B 1 193 ? 5.41 16.094 4.281 1 96.12 193 MET B N 1
ATOM 3402 C CA . MET B 1 193 ? 6.711 15.883 4.914 1 96.12 193 MET B CA 1
ATOM 3403 C C . MET B 1 193 ? 7.152 17.125 5.676 1 96.12 193 MET B C 1
ATOM 3405 O O . MET B 1 193 ? 7.656 17.016 6.797 1 96.12 193 MET B O 1
ATOM 3409 N N . GLU B 1 194 ? 6.945 18.297 5.062 1 92.69 194 GLU B N 1
ATOM 3410 C CA . GLU B 1 194 ? 7.281 19.547 5.715 1 92.69 194 GLU B CA 1
ATOM 3411 C C . GLU B 1 194 ? 6.48 19.75 7 1 92.69 194 GLU B C 1
ATOM 3413 O O . GLU B 1 194 ? 7.031 20.141 8.031 1 92.69 194 GLU B O 1
ATOM 3418 N N . GLN B 1 195 ? 5.246 19.422 6.961 1 90.25 195 GLN B N 1
ATOM 3419 C CA . GLN B 1 195 ? 4.379 19.578 8.117 1 90.25 195 GLN B CA 1
ATOM 3420 C C . GLN B 1 195 ? 4.73 18.578 9.211 1 90.25 195 GLN B C 1
ATOM 3422 O O . GLN B 1 195 ? 4.637 18.875 10.398 1 90.25 195 GLN B O 1
ATOM 3427 N N . ALA B 1 196 ? 5.117 17.422 8.758 1 92.69 196 ALA B N 1
ATOM 3428 C CA . ALA B 1 196 ? 5.422 16.344 9.695 1 92.69 196 ALA B CA 1
ATOM 3429 C C . ALA B 1 196 ? 6.762 16.594 10.391 1 92.69 196 ALA B C 1
ATOM 3431 O O . ALA B 1 196 ? 6.922 16.297 11.578 1 92.69 196 ALA B O 1
ATOM 3432 N N . LEU B 1 197 ? 7.664 17.219 9.664 1 94.38 197 LEU B N 1
ATOM 3433 C CA . LEU B 1 197 ? 9.031 17.281 10.172 1 94.38 197 LEU B CA 1
ATOM 3434 C C . LEU B 1 197 ? 9.352 18.688 10.695 1 94.38 197 LEU B C 1
ATOM 3436 O O . LEU B 1 197 ? 10.094 18.828 11.664 1 94.38 197 LEU B O 1
ATOM 3440 N N . CYS B 1 198 ? 8.844 19.672 9.969 1 90.56 198 CYS B N 1
ATOM 3441 C CA . CYS B 1 198 ? 9.32 21.016 10.242 1 90.56 198 CYS B CA 1
ATOM 3442 C C . CYS B 1 198 ? 8.5 21.672 11.344 1 90.56 198 CYS B C 1
ATOM 3444 O O . CYS B 1 198 ? 7.297 21.422 11.453 1 90.56 198 CYS B O 1
ATOM 3446 N N . LYS B 1 199 ? 9.094 22.484 12.227 1 69.69 199 LYS B N 1
ATOM 3447 C CA . LYS B 1 199 ? 8.469 23.25 13.305 1 69.69 199 LYS B CA 1
ATOM 3448 C C . LYS B 1 199 ? 7.547 24.328 12.742 1 69.69 199 LYS B C 1
ATOM 3450 O O . LYS B 1 199 ? 7.828 24.906 11.688 1 69.69 199 LYS B O 1
ATOM 3455 N N . ALA B 1 200 ? 6.301 24.406 13.172 1 59.91 200 ALA B N 1
ATOM 3456 C CA . ALA B 1 200 ? 5.438 25.516 12.781 1 59.91 200 ALA B CA 1
ATOM 3457 C C . ALA B 1 200 ? 6.125 26.859 13.016 1 59.91 200 ALA B C 1
ATOM 3459 O O . ALA B 1 200 ? 6.766 27.062 14.047 1 59.91 200 ALA B O 1
ATOM 3460 N N . ASN B 1 201 ? 6.762 27.438 12.07 1 49.78 201 ASN B N 1
ATOM 3461 C CA . ASN B 1 201 ? 7.262 28.797 12.258 1 49.78 201 ASN B CA 1
ATOM 3462 C C . ASN B 1 201 ? 6.238 29.688 12.977 1 49.78 201 ASN B C 1
ATOM 3464 O O . ASN B 1 201 ? 5.188 30 12.414 1 49.78 201 ASN B O 1
ATOM 3468 N N . MET B 1 202 ? 5.887 29.484 14.164 1 40.12 202 MET B N 1
ATOM 3469 C CA . MET B 1 202 ? 5.102 30.484 14.891 1 40.12 202 MET B CA 1
ATOM 3470 C C . MET B 1 202 ? 5.641 31.891 14.641 1 40.12 202 MET B C 1
ATOM 3472 O O . MET B 1 202 ? 5.113 32.875 15.18 1 40.12 202 MET B O 1
ATOM 3476 N N . TYR B 1 203 ? 6.918 32.062 14.266 1 37.34 203 TYR B N 1
ATOM 3477 C CA . TYR B 1 203 ? 7.402 33.438 14.336 1 37.34 203 TYR B CA 1
ATOM 3478 C C . TYR B 1 203 ? 6.805 34.25 13.211 1 37.34 203 TYR B C 1
ATOM 3480 O O . TYR B 1 203 ? 7.309 34.25 12.086 1 37.34 203 TYR B O 1
ATOM 3488 N N . HIS B 1 204 ? 5.539 34.219 12.844 1 35.88 204 HIS B N 1
ATOM 3489 C CA . HIS B 1 204 ? 5.23 35.469 12.156 1 35.88 204 HIS B CA 1
ATOM 3490 C C . HIS B 1 204 ? 5.812 36.688 12.891 1 35.88 204 H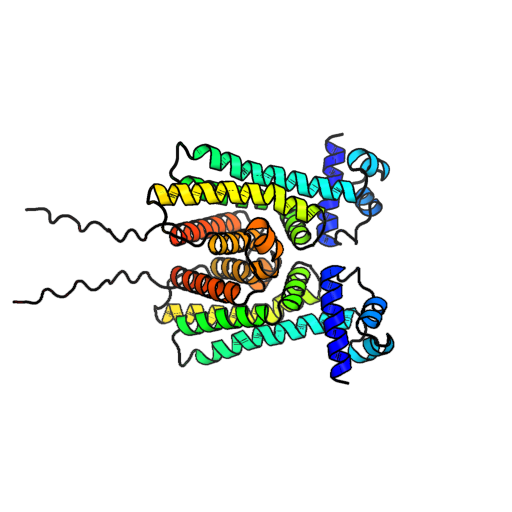IS B C 1
ATOM 3492 O O . HIS B 1 204 ? 5.48 36.906 14.055 1 35.88 204 HIS B O 1
ATOM 3498 N N . GLU B 1 205 ? 6.969 37.125 12.641 1 34.56 205 GLU B N 1
ATOM 3499 C CA . GLU B 1 205 ? 7.586 38.375 13.055 1 34.56 205 GLU B CA 1
ATOM 3500 C C . GLU B 1 205 ? 6.555 39.5 13.109 1 34.56 205 GLU B C 1
ATOM 3502 O O . GLU B 1 205 ? 5.816 39.75 12.148 1 34.56 205 GLU B O 1
ATOM 3507 N N . TRP B 1 206 ? 5.984 39.938 14.273 1 31.91 206 TRP B N 1
ATOM 3508 C CA . TRP B 1 206 ? 5.293 41.188 14.555 1 31.91 206 TRP B CA 1
ATOM 3509 C C . TRP B 1 206 ? 5.984 42.344 13.867 1 31.91 206 TRP B C 1
ATOM 3511 O O . TRP B 1 206 ? 7.211 42.469 13.938 1 31.91 206 TRP B O 1
ATOM 3521 N N . PRO B 1 207 ? 5.449 42.844 12.773 1 35.38 207 PRO B N 1
ATOM 3522 C CA . PRO B 1 207 ? 6.066 44.031 12.203 1 35.38 207 PRO B CA 1
ATOM 3523 C C . PRO B 1 207 ? 6.547 45.031 13.266 1 35.38 207 PRO B C 1
ATOM 3525 O O . PRO B 1 207 ? 5.895 45.188 14.305 1 35.38 207 PRO B O 1
ATOM 3528 N N . ARG B 1 208 ? 7.801 45.125 13.609 1 37.25 208 ARG B N 1
ATOM 3529 C CA . ARG B 1 208 ? 8.359 46.188 14.445 1 37.25 208 ARG B CA 1
ATOM 3530 C C . ARG B 1 208 ? 7.617 47.5 14.234 1 37.25 208 ARG B C 1
ATOM 3532 O O . ARG B 1 208 ? 7.371 47.906 13.094 1 37.25 208 ARG B O 1
ATOM 3539 N N . ALA B 1 209 ? 6.727 47.875 15.164 1 39.09 209 ALA B N 1
ATOM 3540 C CA . ALA B 1 209 ? 6.152 49.219 15.312 1 39.09 209 ALA B CA 1
ATOM 3541 C C . ALA B 1 209 ? 7.148 50.281 14.906 1 39.09 209 ALA B C 1
ATOM 3543 O O . ALA B 1 209 ? 8.281 50.312 15.398 1 39.09 209 ALA B O 1
ATOM 3544 N N . VAL B 1 210 ? 7.129 50.719 13.664 1 32.16 210 VAL B N 1
ATOM 3545 C CA . VAL B 1 210 ? 7.789 51.938 13.195 1 32.16 210 VAL B CA 1
ATOM 3546 C C . VAL B 1 210 ? 7.676 53.031 14.258 1 32.16 210 VAL B C 1
ATOM 3548 O O . VAL B 1 210 ? 6.57 53.375 14.688 1 32.16 210 VAL B O 1
ATOM 3551 N N . HIS B 1 211 ? 8.523 53.031 15.195 1 28.03 211 HIS B N 1
ATOM 3552 C CA . HIS B 1 211 ? 8.758 54.219 16.016 1 28.03 211 HIS B CA 1
ATOM 3553 C C . HIS B 1 211 ? 8.688 55.5 15.18 1 28.03 211 HIS B C 1
ATOM 3555 O O . HIS B 1 211 ? 9.469 55.656 14.234 1 28.03 211 HIS B O 1
ATOM 3561 N N . MET B 1 212 ? 7.477 55.938 14.867 1 23.16 212 MET B N 1
ATOM 3562 C CA . MET B 1 212 ? 7.398 57.375 14.656 1 23.16 212 MET B CA 1
ATOM 3563 C C . MET B 1 212 ? 7.734 58.125 15.938 1 23.16 212 MET B C 1
ATOM 3565 O O . MET B 1 212 ? 7.391 57.688 17.031 1 23.16 212 MET B O 1
#

Radius of gyration: 24.07 Å; Cα contacts (8 Å, |Δi|>4): 428; chains: 2; bounding box: 53×91×65 Å

Nearest PDB structures (foldseek):
  6mj1-assembly1_A-2  TM=8.988E-01  e=1.087E-13  Bacillus subtilis subsp. subtilis str. 168
  2qtq-assembly1_A  TM=7.604E-01  e=3.414E-06  Novosphingobium aromaticivorans DSM 12444
  2id6-assembly1_A-2  TM=7.064E-01  e=1.265E-05  Thermotoga maritima
  3ih3-assembly1_A  TM=7.313E-01  e=2.436E-05  Thermotoga maritima
  5nim-assembly1_A  TM=7.410E-01  e=2.195E-04  Mycobacterium tuberculosis

InterPro domains:
  IPR001647 DNA-binding HTH domain, TetR-type [PF00440] (9-54)
  IPR001647 DNA-binding HTH domain, TetR-type [PR00455] (8-21)
  IPR001647 DNA-binding HTH domain, TetR-type [PR00455] (29-52)
  IPR001647 DNA-binding HTH domain, TetR-type [PS50977] (2-62)
  IPR009057 Homedomain-like superfamily [SSF46689] (3-70)
  IPR023772 DNA-binding HTH domain, TetR-type, conserved site [PS01081] (20-51)
  IPR036271 Tetracyclin repressor-like, C-terminal domain superfamily [SSF48498] (77-160)
  IPR050624 Nucleoid occlusion factor SlmA/HTH-type transcriptional regulator [PTHR43479] (1-159)

pLDDT: mean 92.09, std 14.97, range [22.59, 98.75]

Organism: Bacillus cereus (strain ATCC 14579 / DSM 31 / CCUG 7414 / JCM 2152 / NBRC 15305 / NCIMB 9373 / NCTC 2599 / NRRL B-3711) (NCBI:txid226900)

Solvent-accessible surface area (backbone atoms only — not comparable to full-atom values): 22745 Å² total; per-residue (Å²): 109,72,61,58,52,50,35,42,51,55,27,40,47,54,40,34,64,72,51,30,64,88,67,46,50,60,64,57,31,17,60,70,36,70,51,56,60,64,54,44,38,70,76,30,63,36,64,67,37,40,50,53,48,55,53,49,54,51,48,53,54,53,49,47,42,43,49,60,27,55,70,40,57,89,78,40,54,44,65,57,31,52,48,45,27,52,50,41,49,53,50,54,40,58,78,36,38,66,57,42,25,45,47,55,60,55,58,56,45,93,46,73,70,42,50,48,43,38,66,51,56,46,38,50,52,46,48,55,52,50,51,41,53,49,53,15,40,74,70,66,51,26,51,92,66,60,63,60,59,52,51,47,41,50,54,9,41,72,43,30,60,51,47,40,39,59,54,40,36,70,53,58,67,45,58,67,88,38,68,65,45,51,55,54,46,46,52,50,51,47,51,50,49,46,63,68,31,35,62,78,74,74,70,70,75,72,77,74,78,73,81,118,109,74,61,57,54,49,36,41,50,54,29,40,48,53,41,35,64,73,51,30,64,88,66,46,50,59,62,56,31,17,59,69,36,70,51,57,58,64,55,44,38,70,75,31,63,37,63,66,36,41,50,52,47,56,53,49,54,52,49,51,54,53,49,46,42,43,49,61,26,56,70,41,56,89,80,42,54,44,64,56,31,52,47,46,27,53,50,41,48,54,49,53,40,60,78,37,36,68,55,42,25,45,47,54,59,56,56,56,46,93,44,72,69,42,51,47,44,38,66,51,56,45,37,50,51,48,49,55,52,50,50,39,53,50,51,16,38,75,69,66,52,26,49,92,67,60,63,59,57,51,51,48,40,50,55,10,41,72,44,30,61,50,47,40,38,59,52,38,36,70,50,57,68,45,56,68,88,37,68,66,44,52,55,53,45,46,52,51,51,47,52,49,49,45,63,69,32,35,61,79,75,74,72,69,75,70,76,75,76,74,80,121